Protein AF-A0A7S1M172-F1 (afdb_monomer)

Mean predicted aligned error: 10.15 Å

pLDDT: mean 78.94, std 20.15, range [25.69, 98.75]

Structure (mmCIF, N/CA/C/O backbone):
data_AF-A0A7S1M172-F1
#
_entry.id   AF-A0A7S1M172-F1
#
loop_
_atom_site.group_PDB
_atom_site.id
_atom_site.type_symbol
_atom_site.label_atom_id
_atom_site.label_alt_id
_atom_site.label_comp_id
_atom_site.label_asym_id
_atom_site.label_entity_id
_atom_site.label_seq_id
_atom_site.pdbx_PDB_ins_code
_atom_site.Cartn_x
_atom_site.Cartn_y
_atom_site.Cartn_z
_atom_site.occupancy
_atom_site.B_iso_or_equiv
_atom_site.auth_seq_id
_atom_site.auth_comp_id
_atom_site.auth_asym_id
_atom_site.auth_atom_id
_atom_site.pdbx_PDB_model_num
ATOM 1 N N . ASP A 1 1 ? 28.845 15.569 43.891 1.00 35.38 1 ASP A N 1
ATOM 2 C CA . ASP A 1 1 ? 29.356 16.308 42.723 1.00 35.38 1 ASP A CA 1
ATOM 3 C C . ASP A 1 1 ? 29.939 15.396 41.660 1.00 35.38 1 ASP A C 1
ATOM 5 O O . ASP A 1 1 ? 31.145 15.220 41.569 1.00 35.38 1 ASP A O 1
ATOM 9 N N . VAL A 1 2 ? 29.061 14.819 40.840 1.00 27.50 2 VAL A N 1
ATOM 10 C CA . VAL A 1 2 ? 29.407 14.274 39.522 1.00 27.50 2 VAL A CA 1
ATOM 11 C C . VAL A 1 2 ? 28.603 15.128 38.552 1.00 27.50 2 VAL A C 1
ATOM 13 O O . VAL A 1 2 ? 27.375 15.077 38.552 1.00 27.50 2 VAL A O 1
ATOM 16 N N . ARG A 1 3 ? 29.286 16.036 37.852 1.00 30.36 3 ARG A N 1
ATOM 17 C CA . ARG A 1 3 ? 28.655 17.009 36.958 1.00 30.36 3 ARG A CA 1
ATOM 18 C C . ARG A 1 3 ? 27.999 16.275 35.791 1.00 30.36 3 ARG A C 1
ATOM 20 O O . ARG A 1 3 ? 28.663 15.526 35.079 1.00 30.36 3 ARG A O 1
ATOM 27 N N . ALA A 1 4 ? 26.711 16.533 35.599 1.00 32.44 4 ALA A N 1
ATOM 28 C CA . ALA A 1 4 ? 25.933 16.160 34.428 1.00 32.44 4 ALA A CA 1
ATOM 29 C C . ALA A 1 4 ? 26.376 16.982 33.198 1.00 32.44 4 ALA A C 1
ATOM 31 O O . ALA A 1 4 ? 25.632 17.802 32.679 1.00 32.44 4 ALA A O 1
ATOM 32 N N . GLU A 1 5 ? 27.604 16.763 32.721 1.00 40.06 5 GLU A N 1
ATOM 33 C CA . GLU A 1 5 ? 28.056 17.208 31.388 1.00 40.06 5 GLU A CA 1
ATOM 34 C C . GLU A 1 5 ? 27.587 16.249 30.268 1.00 40.06 5 GLU A C 1
ATOM 36 O O . GLU A 1 5 ? 28.086 16.277 29.143 1.00 40.06 5 GLU A O 1
ATOM 41 N N . SER A 1 6 ? 26.622 15.370 30.552 1.00 46.84 6 SER A N 1
ATOM 42 C CA . SER A 1 6 ? 26.146 14.340 29.631 1.00 46.84 6 SER A CA 1
ATOM 43 C C . SER A 1 6 ? 24.907 14.797 28.856 1.00 46.84 6 SER A C 1
ATOM 45 O O . SER A 1 6 ? 23.879 15.092 29.458 1.00 46.84 6 SER A O 1
ATOM 47 N N . CYS A 1 7 ? 25.008 14.736 27.525 1.00 43.62 7 CYS A N 1
ATOM 48 C CA . CYS A 1 7 ? 23.989 14.940 26.477 1.00 43.62 7 CYS A CA 1
ATOM 49 C C . CYS A 1 7 ? 24.082 16.276 25.728 1.00 43.62 7 CYS A C 1
ATOM 51 O O . CYS A 1 7 ? 24.335 16.251 24.525 1.00 43.62 7 CYS A O 1
ATOM 53 N N . THR A 1 8 ? 23.994 17.425 26.396 1.00 48.66 8 THR A N 1
ATOM 54 C CA . THR A 1 8 ? 23.866 18.731 25.716 1.00 48.66 8 THR A CA 1
ATOM 55 C C . THR A 1 8 ? 25.061 19.102 24.836 1.00 48.66 8 THR A C 1
ATOM 57 O O . THR A 1 8 ? 24.866 19.493 23.690 1.00 48.66 8 THR A O 1
ATOM 60 N N . ARG A 1 9 ? 26.307 18.927 25.301 1.00 43.81 9 ARG A N 1
ATOM 61 C CA . ARG A 1 9 ? 27.501 19.306 24.516 1.00 43.81 9 ARG A CA 1
ATOM 62 C C . ARG A 1 9 ? 27.719 18.434 23.273 1.00 43.81 9 ARG A C 1
ATOM 64 O O . ARG A 1 9 ? 27.965 18.966 22.197 1.00 43.81 9 ARG A O 1
ATOM 71 N N . ARG A 1 10 ? 27.592 17.107 23.397 1.00 51.75 10 ARG A N 1
ATOM 72 C CA . ARG A 1 10 ? 27.775 16.180 22.259 1.00 51.75 10 ARG A CA 1
ATOM 73 C C . ARG A 1 10 ? 26.662 16.310 21.220 1.00 51.75 10 ARG A C 1
ATOM 75 O O . ARG A 1 10 ? 26.938 16.253 20.027 1.00 51.75 10 ARG A O 1
ATOM 82 N N . GLN A 1 11 ? 25.419 16.517 21.659 1.00 51.69 11 GLN A N 1
ATOM 83 C CA . GLN A 1 11 ? 24.294 16.778 20.754 1.00 51.69 11 GLN A CA 1
ATOM 84 C C . GLN A 1 11 ? 24.485 18.101 20.009 1.00 51.69 11 GLN A C 1
ATOM 86 O O . GLN A 1 11 ? 24.244 18.178 18.810 1.00 51.69 11 GLN A O 1
ATOM 91 N N . MET A 1 12 ? 25.006 19.118 20.693 1.00 48.34 12 MET A N 1
ATOM 92 C CA . MET A 1 12 ? 25.308 20.412 20.097 1.00 48.34 12 MET A CA 1
ATOM 93 C C . MET A 1 12 ? 26.442 20.339 19.067 1.00 48.34 12 MET A C 1
ATOM 95 O O . MET A 1 12 ? 26.303 20.915 17.994 1.00 48.34 12 MET A O 1
ATOM 99 N N . GLU A 1 13 ? 27.521 19.600 19.345 1.00 52.59 13 GLU A N 1
ATOM 100 C CA . GLU A 1 13 ? 28.617 19.366 18.390 1.00 52.59 13 GLU A CA 1
ATOM 101 C C . GLU A 1 13 ? 28.120 18.609 17.140 1.00 52.59 13 GLU A C 1
ATOM 103 O O . GLU A 1 13 ? 28.444 19.003 16.020 1.00 52.59 13 GLU A O 1
ATOM 108 N N . SER A 1 14 ? 27.251 17.602 17.303 1.00 53.75 14 SER A N 1
ATOM 109 C CA . SER A 1 14 ? 26.637 16.862 16.186 1.00 53.75 14 SER A CA 1
ATOM 110 C C . SER A 1 14 ? 25.690 17.728 15.342 1.00 53.75 14 SER A C 1
ATOM 112 O O . SER A 1 14 ? 25.779 17.728 14.111 1.00 53.75 14 SER A O 1
ATOM 114 N N . SER A 1 15 ? 24.834 18.533 15.979 1.00 49.31 15 SER A N 1
ATOM 115 C CA . SER A 1 15 ? 23.928 19.451 15.277 1.00 49.31 15 SER A CA 1
ATOM 116 C C . SER A 1 15 ? 24.678 20.596 14.587 1.00 49.31 15 SER A C 1
ATOM 118 O O . SER A 1 15 ? 24.321 20.961 13.467 1.00 49.31 15 SER A O 1
ATOM 120 N N . LEU A 1 16 ? 25.756 21.128 15.182 1.00 50.06 16 LEU A N 1
ATOM 121 C CA . LEU A 1 16 ? 26.619 22.126 14.533 1.00 50.06 16 LEU A CA 1
ATOM 122 C C . LEU A 1 16 ? 27.367 21.547 13.332 1.00 50.06 16 LEU A C 1
ATOM 124 O O . LEU A 1 16 ? 27.472 22.226 12.314 1.00 50.06 16 LEU A O 1
ATOM 128 N N . LEU A 1 17 ? 27.858 20.309 13.414 1.00 53.53 17 LEU A N 1
ATOM 129 C CA . LEU A 1 17 ? 28.477 19.611 12.281 1.00 53.53 17 LEU A CA 1
ATOM 130 C C . LEU A 1 17 ? 27.463 19.355 11.158 1.00 53.53 17 LEU A C 1
ATOM 132 O O . LEU A 1 17 ? 27.767 19.578 9.987 1.00 53.53 17 LEU A O 1
ATOM 136 N N . ALA A 1 18 ? 26.230 18.974 11.502 1.00 49.28 18 ALA A N 1
ATOM 137 C CA . ALA A 1 18 ? 25.153 18.810 10.529 1.00 49.28 18 ALA A CA 1
ATOM 138 C C . ALA A 1 18 ? 24.764 20.139 9.857 1.00 49.28 18 ALA A C 1
ATOM 140 O O . ALA A 1 18 ? 24.503 20.170 8.653 1.00 49.28 18 ALA A O 1
ATOM 141 N N . TRP A 1 19 ? 24.751 21.236 10.617 1.00 41.94 19 TRP A N 1
ATOM 142 C CA . TRP A 1 19 ? 24.412 22.564 10.111 1.00 41.94 19 TRP A CA 1
ATOM 143 C C . TRP A 1 19 ? 25.535 23.140 9.234 1.00 41.94 19 TRP A C 1
ATOM 145 O O . TRP A 1 19 ? 25.297 23.499 8.080 1.00 41.94 19 TRP A O 1
ATOM 155 N N . THR A 1 20 ? 26.781 23.120 9.715 1.00 45.25 20 THR A N 1
ATOM 156 C CA . THR A 1 20 ? 27.961 23.601 8.972 1.00 45.25 20 THR A CA 1
ATOM 157 C C . THR A 1 20 ? 28.264 22.751 7.732 1.00 45.25 20 THR A C 1
ATOM 159 O O . THR A 1 20 ? 28.569 23.307 6.677 1.00 45.25 20 THR A O 1
ATOM 162 N N . GLY A 1 21 ? 28.067 21.428 7.790 1.00 45.59 21 GLY A N 1
ATOM 163 C CA . GLY A 1 21 ? 28.227 20.520 6.645 1.00 45.59 21 GLY A CA 1
ATOM 164 C C . GLY A 1 21 ? 27.174 20.682 5.538 1.00 45.59 21 GLY A C 1
ATOM 165 O O . GLY A 1 21 ? 27.393 20.231 4.410 1.00 45.59 21 GLY A O 1
ATOM 166 N N . SER A 1 22 ? 26.046 21.340 5.828 1.00 40.56 22 SER A N 1
ATOM 167 C CA . SER A 1 22 ? 25.010 21.662 4.835 1.00 40.56 22 SER A CA 1
ATOM 168 C C . SER A 1 22 ? 25.246 22.999 4.119 1.00 40.56 22 SER A C 1
ATOM 170 O O . SER A 1 22 ? 24.806 23.161 2.986 1.00 40.56 22 SER A O 1
ATOM 172 N N . HIS A 1 23 ? 25.968 23.940 4.744 1.00 36.66 23 HIS A N 1
ATOM 173 C CA . HIS A 1 23 ? 26.190 25.295 4.216 1.00 36.66 23 HIS A CA 1
ATOM 174 C C . HIS A 1 23 ? 27.604 25.535 3.651 1.00 36.66 23 HIS A C 1
ATOM 176 O O . HIS A 1 23 ? 27.810 26.518 2.944 1.00 36.66 23 HIS A O 1
ATOM 182 N N . LEU A 1 24 ? 28.574 24.642 3.895 1.00 36.69 24 LEU A N 1
ATOM 183 C CA . LEU A 1 24 ? 29.964 24.805 3.429 1.00 36.69 24 LEU A CA 1
ATOM 184 C C . LEU A 1 24 ? 30.387 23.912 2.250 1.00 36.69 24 LEU A C 1
ATOM 186 O O . LEU A 1 24 ? 31.547 23.962 1.849 1.00 36.69 24 LEU A O 1
ATOM 190 N N . ARG A 1 25 ? 29.476 23.180 1.589 1.00 42.38 25 ARG A N 1
ATOM 191 C CA . ARG A 1 25 ? 29.820 22.396 0.372 1.00 42.38 25 ARG A CA 1
ATOM 192 C C . ARG A 1 25 ? 30.209 23.239 -0.859 1.00 42.38 25 ARG A C 1
ATOM 194 O O . ARG A 1 25 ? 30.397 22.684 -1.934 1.00 42.38 25 ARG A O 1
ATOM 201 N N . GLY A 1 26 ? 30.350 24.558 -0.711 1.00 37.38 26 GLY A N 1
ATOM 202 C CA . GLY A 1 26 ? 30.890 25.465 -1.728 1.00 37.38 26 GLY A CA 1
ATOM 203 C C . GLY A 1 26 ? 32.344 25.905 -1.509 1.00 37.38 26 GLY A C 1
ATOM 204 O O . GLY A 1 26 ? 32.868 26.632 -2.347 1.00 37.38 26 GLY A O 1
ATOM 205 N N . LEU A 1 27 ? 33.011 25.505 -0.419 1.00 33.97 27 LEU A N 1
ATOM 206 C CA . LEU A 1 27 ? 34.401 25.891 -0.154 1.00 33.97 27 LEU A CA 1
ATOM 207 C C . LEU A 1 27 ? 35.242 24.652 0.155 1.00 33.97 27 LEU A C 1
ATOM 209 O O . LEU A 1 27 ? 35.189 24.096 1.248 1.00 33.97 27 LEU A O 1
ATOM 213 N N . ALA A 1 28 ? 36.021 24.222 -0.836 1.00 35.75 28 ALA A N 1
ATOM 214 C CA . ALA A 1 28 ? 37.047 23.207 -0.660 1.00 35.75 28 ALA A CA 1
ATOM 215 C C . ALA A 1 28 ? 38.101 23.709 0.341 1.00 35.75 28 ALA A C 1
ATOM 217 O O . ALA A 1 28 ? 38.789 24.696 0.077 1.00 35.75 28 ALA A O 1
ATOM 218 N N . ALA A 1 29 ? 38.231 23.025 1.477 1.00 32.75 29 ALA A N 1
ATOM 219 C CA . ALA A 1 29 ? 39.404 23.130 2.335 1.00 32.75 29 ALA A CA 1
ATOM 220 C C . ALA A 1 29 ? 40.364 21.974 1.992 1.00 32.75 29 ALA A C 1
ATOM 222 O O . ALA A 1 29 ? 39.905 20.833 1.888 1.00 32.75 29 ALA A O 1
ATOM 223 N N . PRO A 1 30 ? 41.662 22.250 1.785 1.00 36.53 30 PRO A N 1
ATOM 224 C CA . PRO A 1 30 ? 42.655 21.235 1.473 1.00 36.53 30 PRO A CA 1
ATOM 225 C C . PRO A 1 30 ? 43.059 20.462 2.736 1.00 36.53 30 PRO A C 1
ATOM 227 O O . PRO A 1 30 ? 43.264 21.053 3.792 1.00 36.53 30 PRO A O 1
ATOM 230 N N . ASP A 1 31 ? 43.147 19.144 2.570 1.00 42.19 31 ASP A N 1
ATOM 231 C CA . ASP A 1 31 ? 43.917 18.145 3.316 1.00 42.19 31 ASP A CA 1
ATOM 232 C C . ASP A 1 31 ? 44.099 18.328 4.836 1.00 42.19 31 ASP A C 1
ATOM 234 O O . ASP A 1 31 ? 44.930 19.100 5.310 1.00 42.19 31 ASP A O 1
ATOM 238 N N . GLY A 1 32 ? 43.408 17.468 5.598 1.00 45.69 32 GLY A N 1
ATOM 239 C CA . GLY A 1 32 ? 43.775 17.121 6.978 1.00 45.69 32 GLY A CA 1
ATOM 240 C C . GLY A 1 32 ? 42.760 17.518 8.052 1.00 45.69 32 GLY A C 1
ATOM 241 O O . GLY A 1 32 ? 43.071 18.320 8.928 1.00 45.69 32 GLY A O 1
ATOM 242 N N . GLY A 1 33 ? 41.560 16.929 8.022 1.00 28.42 33 GLY A N 1
ATOM 243 C CA . GLY A 1 33 ? 40.601 16.962 9.135 1.00 28.42 33 GLY A CA 1
ATOM 244 C C . GLY A 1 33 ? 40.473 15.582 9.798 1.00 28.42 33 GLY A C 1
ATOM 245 O O . GLY A 1 33 ? 40.630 14.579 9.102 1.00 28.42 33 GLY A O 1
ATOM 246 N N . PRO A 1 34 ? 40.223 15.503 11.120 1.00 31.02 34 PRO A N 1
ATOM 247 C CA . PRO A 1 34 ? 40.162 14.236 11.844 1.00 31.02 34 PRO A CA 1
ATOM 248 C C . PRO A 1 34 ? 38.981 13.388 11.354 1.00 31.02 34 PRO A C 1
ATOM 250 O O . PRO A 1 34 ? 37.885 13.909 11.153 1.00 31.02 34 PRO A O 1
ATOM 253 N N . GLU A 1 35 ? 39.205 12.085 11.169 1.00 29.25 35 GLU A N 1
ATOM 254 C CA . GLU A 1 35 ? 38.139 11.116 10.905 1.00 29.25 35 GLU A CA 1
ATOM 255 C C . GLU A 1 35 ? 37.105 11.167 12.039 1.00 29.25 35 GLU A C 1
ATOM 257 O O . GLU A 1 35 ? 37.416 10.893 13.201 1.00 29.25 35 GLU A O 1
ATOM 262 N N . PHE A 1 36 ? 35.866 11.526 11.702 1.00 30.30 36 PHE A N 1
ATOM 263 C CA . PHE A 1 36 ? 34.730 11.410 12.608 1.00 30.30 36 PHE A CA 1
ATOM 264 C C . PHE A 1 36 ? 34.017 10.088 12.339 1.00 30.30 36 PHE A C 1
ATOM 266 O O . PHE A 1 36 ? 33.597 9.805 11.220 1.00 30.30 36 PHE A O 1
ATOM 273 N N . VAL A 1 37 ? 33.896 9.285 13.391 1.00 26.88 37 VAL A N 1
ATOM 274 C CA . VAL A 1 37 ? 33.137 8.035 13.404 1.00 26.88 37 VAL A CA 1
ATOM 275 C C . VAL A 1 37 ? 31.646 8.369 13.487 1.00 26.88 37 VAL A C 1
ATOM 277 O O . VAL A 1 37 ? 31.226 9.074 14.408 1.00 26.88 37 VAL A O 1
ATOM 280 N N . ASP A 1 38 ? 30.848 7.838 12.560 1.00 28.78 38 ASP A N 1
ATOM 281 C CA . ASP A 1 38 ? 29.387 7.843 12.652 1.00 28.78 38 ASP A CA 1
ATOM 282 C C . ASP A 1 38 ? 28.945 7.052 13.890 1.00 28.78 38 ASP A C 1
ATOM 284 O O . ASP A 1 38 ? 29.072 5.828 13.959 1.00 28.78 38 ASP A O 1
ATOM 288 N N . VAL A 1 39 ? 28.405 7.752 14.889 1.00 31.16 39 VAL A N 1
ATOM 289 C CA . VAL A 1 39 ? 27.753 7.117 16.039 1.00 31.16 39 VAL A CA 1
ATOM 290 C C . VAL A 1 39 ? 26.277 6.934 15.704 1.00 31.16 39 VAL A C 1
ATOM 292 O O . VAL A 1 39 ? 25.437 7.782 16.005 1.00 31.16 39 VAL A O 1
ATOM 295 N N . VAL A 1 40 ? 25.955 5.802 15.081 1.00 33.50 40 VAL A N 1
ATOM 296 C CA . VAL A 1 40 ? 24.590 5.268 15.060 1.00 33.50 40 VAL A CA 1
ATOM 297 C C . VAL A 1 40 ? 24.317 4.621 16.419 1.00 33.50 40 VAL A C 1
ATOM 299 O O . VAL A 1 40 ? 25.066 3.751 16.844 1.00 33.50 40 VAL A O 1
ATOM 302 N N . ASN A 1 41 ? 23.219 5.034 17.061 1.00 40.22 41 ASN A N 1
ATOM 303 C CA . ASN A 1 41 ? 22.550 4.383 18.195 1.00 40.22 41 ASN A CA 1
ATOM 304 C C . ASN A 1 41 ? 23.396 4.028 19.432 1.00 40.22 41 ASN A C 1
ATOM 306 O O . ASN A 1 41 ? 24.050 2.996 19.459 1.00 40.22 41 ASN A O 1
ATOM 310 N N . SER A 1 42 ? 23.210 4.781 20.525 1.00 35.06 42 SER A N 1
ATOM 311 C CA . SER A 1 42 ? 22.727 4.245 21.819 1.00 35.06 42 SER A CA 1
ATOM 312 C C . SER A 1 42 ? 23.019 5.214 22.976 1.00 35.06 42 SER A C 1
ATOM 314 O O . SER A 1 42 ? 23.988 5.060 23.714 1.00 35.06 42 SER A O 1
ATOM 316 N N . SER A 1 43 ? 22.157 6.203 23.185 1.00 33.97 43 SER A N 1
ATOM 317 C CA . SER A 1 43 ? 21.817 6.643 24.544 1.00 33.97 43 SER A CA 1
ATOM 318 C C . SER A 1 43 ? 20.534 7.449 24.461 1.00 33.97 43 SER A C 1
ATOM 320 O O . SER A 1 43 ? 20.536 8.620 24.084 1.00 33.97 43 SER A O 1
ATOM 322 N N . SER A 1 44 ? 19.438 6.764 24.766 1.00 37.16 44 SER A N 1
ATOM 323 C CA . SER A 1 44 ? 18.130 7.330 25.041 1.00 37.16 44 SER A CA 1
ATOM 324 C C . SER A 1 44 ? 18.267 8.499 26.016 1.00 37.16 44 SER A C 1
ATOM 326 O O . SER A 1 44 ? 18.448 8.318 27.219 1.00 37.16 44 SER A O 1
ATOM 328 N N . CYS A 1 45 ? 18.103 9.724 25.520 1.00 36.34 45 CYS A N 1
ATOM 329 C CA . CYS A 1 45 ? 17.422 10.711 26.341 1.00 36.34 45 CYS A CA 1
ATOM 330 C C . CYS A 1 45 ? 16.012 10.148 26.523 1.00 36.34 45 CYS A C 1
ATOM 332 O O . CYS A 1 45 ? 15.187 10.262 25.620 1.00 36.34 45 CYS A O 1
ATOM 334 N N . HIS A 1 46 ? 15.778 9.449 27.635 1.00 37.88 46 HIS A N 1
ATOM 335 C CA . HIS A 1 46 ? 14.441 9.079 28.071 1.00 37.88 46 HIS A CA 1
ATOM 336 C C . HIS A 1 46 ? 13.676 10.383 28.288 1.00 37.88 46 HIS A C 1
ATOM 338 O O . HIS A 1 46 ? 13.696 10.968 29.368 1.00 37.88 46 HIS A O 1
ATOM 344 N N . LEU A 1 47 ? 13.056 10.886 27.224 1.00 45.06 47 LEU A N 1
ATOM 345 C CA . LEU A 1 47 ? 11.916 11.762 27.367 1.00 45.06 47 LEU A CA 1
ATOM 346 C C . LEU A 1 47 ? 10.920 10.948 28.185 1.00 45.06 47 LEU A C 1
ATOM 348 O O . LEU A 1 47 ? 10.578 9.835 27.787 1.00 45.06 47 LEU A O 1
ATOM 352 N N . GLU A 1 48 ? 10.523 11.461 29.351 1.00 46.16 48 GLU A N 1
ATOM 353 C CA . GLU A 1 48 ? 9.327 10.968 30.034 1.00 46.16 48 GLU A CA 1
ATOM 354 C C . GLU A 1 48 ? 8.256 10.736 28.965 1.00 46.16 48 GLU A C 1
ATOM 356 O O . GLU A 1 48 ? 8.070 11.616 28.115 1.00 46.16 48 GLU A O 1
ATOM 361 N N . GLU A 1 49 ? 7.627 9.556 28.969 1.00 53.94 49 GLU A N 1
ATOM 362 C CA . GLU A 1 49 ? 6.542 9.184 28.057 1.00 53.94 49 GLU A CA 1
ATOM 363 C C . GLU A 1 49 ? 5.388 10.177 28.231 1.00 53.94 49 GLU A C 1
ATOM 365 O O . GLU A 1 49 ? 4.424 9.946 28.957 1.00 53.94 49 GLU A O 1
ATOM 370 N N . LYS A 1 50 ? 5.508 11.354 27.617 1.00 56.41 50 LYS A N 1
ATOM 371 C CA . LYS A 1 50 ? 4.422 12.313 27.569 1.00 56.41 50 LYS A CA 1
ATOM 372 C C . LYS A 1 50 ? 3.405 11.733 26.599 1.00 56.41 50 LYS A C 1
ATOM 374 O O . LYS A 1 50 ? 3.774 11.479 25.449 1.00 56.41 50 LYS A O 1
ATOM 379 N N . PRO A 1 51 ? 2.155 11.520 27.037 1.00 66.00 51 PRO A N 1
ATOM 380 C CA . PRO A 1 51 ? 1.130 11.007 26.152 1.00 66.00 51 PRO A CA 1
ATOM 381 C C . PRO A 1 51 ? 0.959 11.981 24.983 1.00 66.00 51 PRO A C 1
ATOM 383 O O . PRO A 1 51 ? 0.915 13.198 25.170 1.00 66.00 51 PRO A O 1
ATOM 386 N N . CYS A 1 52 ? 0.893 11.433 23.778 1.00 76.56 52 CYS A N 1
ATOM 387 C CA . CYS A 1 52 ? 0.551 12.141 22.552 1.00 76.56 52 CYS A CA 1
ATOM 388 C C . CYS A 1 52 ? -0.608 11.407 21.861 1.00 76.56 52 CYS A C 1
ATOM 390 O O . CYS A 1 52 ? -0.982 10.303 22.273 1.00 76.56 52 CYS A O 1
ATOM 392 N N . GLY A 1 53 ? -1.217 12.032 20.854 1.00 76.94 53 GLY A N 1
ATOM 393 C CA . GLY A 1 53 ? -2.360 11.455 20.146 1.00 76.94 53 GLY A CA 1
ATOM 394 C C . GLY A 1 53 ? -3.589 11.256 21.042 1.00 76.94 53 GLY A C 1
ATOM 395 O O . GLY A 1 53 ? -3.800 12.051 21.965 1.00 76.94 53 GLY A O 1
ATOM 396 N N . PRO A 1 54 ? -4.409 10.210 20.822 1.00 69.19 54 PRO A N 1
ATOM 397 C CA . PRO A 1 54 ? -5.661 10.016 21.560 1.00 69.19 54 PRO A CA 1
ATOM 398 C C . PRO A 1 54 ? -5.448 9.864 23.071 1.00 69.19 54 PRO A C 1
ATOM 400 O O . PRO A 1 54 ? -6.268 10.311 23.867 1.00 69.19 54 PRO A O 1
ATOM 403 N N . SER A 1 55 ? -4.303 9.304 23.476 1.00 62.81 55 SER A N 1
ATOM 404 C CA . SER A 1 55 ? -3.925 9.146 24.886 1.00 62.81 55 SER A CA 1
ATOM 405 C C . SER A 1 55 ? -3.707 10.482 25.612 1.00 62.81 55 SER A C 1
ATOM 407 O O . SER A 1 55 ? -3.828 10.543 26.834 1.00 62.81 55 SER A O 1
ATOM 409 N N . ALA A 1 56 ? -3.403 11.566 24.888 1.00 64.00 56 ALA A N 1
ATOM 410 C CA . ALA A 1 56 ? -3.263 12.902 25.471 1.00 64.00 56 ALA A CA 1
ATOM 411 C C . ALA A 1 56 ? -4.617 13.565 25.783 1.00 64.00 56 ALA A C 1
ATOM 413 O O . ALA A 1 56 ? -4.670 14.488 26.595 1.00 64.00 56 ALA A O 1
ATOM 414 N N . ALA A 1 57 ? -5.705 13.101 25.156 1.00 61.25 57 ALA A N 1
ATOM 415 C CA . ALA A 1 57 ? -7.041 13.677 25.301 1.00 61.25 57 ALA A CA 1
ATOM 416 C C . ALA A 1 57 ? -7.802 13.188 26.553 1.00 61.25 57 ALA A C 1
ATOM 418 O O . ALA A 1 57 ? -8.875 13.708 26.854 1.00 61.25 57 ALA A O 1
ATOM 419 N N . GLY A 1 58 ? -7.250 12.230 27.311 1.00 61.03 58 GLY A N 1
ATOM 420 C CA . GLY A 1 58 ? -7.869 11.659 28.512 1.00 61.03 58 GLY A CA 1
ATOM 421 C C . GLY A 1 58 ? -8.397 10.237 28.303 1.00 61.03 58 GLY A C 1
ATOM 422 O O . GLY A 1 58 ? -7.926 9.509 27.434 1.00 61.03 58 GLY A O 1
ATOM 423 N N . THR A 1 59 ? -9.336 9.804 29.153 1.00 57.75 59 THR A N 1
ATOM 424 C CA . THR A 1 59 ? -9.921 8.452 29.107 1.00 57.75 59 THR A CA 1
ATOM 425 C C . THR A 1 59 ? -10.505 8.172 27.715 1.00 57.75 59 THR A C 1
ATOM 427 O O . THR A 1 59 ? -11.256 9.013 27.219 1.00 57.75 59 THR A O 1
ATOM 430 N N . PRO A 1 60 ? -10.195 7.024 27.079 1.00 61.31 60 PRO A N 1
ATOM 431 C CA . PRO A 1 60 ? -10.701 6.713 25.746 1.00 61.31 60 PRO A CA 1
ATOM 432 C C . PRO A 1 60 ? -12.230 6.773 25.718 1.00 61.31 60 PRO A C 1
ATOM 434 O O . PRO A 1 60 ? -12.894 6.374 26.682 1.00 61.31 60 PRO A O 1
ATOM 437 N N . ALA A 1 61 ? -12.790 7.278 24.614 1.00 58.41 61 ALA A N 1
ATOM 438 C CA . ALA A 1 61 ? -14.235 7.292 24.433 1.00 58.41 61 ALA A CA 1
ATOM 439 C C . ALA A 1 61 ? -14.790 5.858 24.578 1.00 58.41 61 ALA A C 1
ATOM 441 O O . ALA A 1 61 ? -14.132 4.906 24.143 1.00 58.41 61 ALA A O 1
ATOM 442 N N . PRO A 1 62 ? -15.978 5.673 25.182 1.00 50.94 62 PRO A N 1
ATOM 443 C CA . PRO A 1 62 ? -16.561 4.349 25.370 1.00 50.94 62 PRO A CA 1
ATOM 444 C C . PRO A 1 62 ? -16.610 3.565 24.050 1.00 50.94 62 PRO A C 1
ATOM 446 O O . PRO A 1 62 ? -17.233 4.008 23.089 1.00 50.94 62 PRO A O 1
ATOM 449 N N . GLY A 1 63 ? -15.951 2.404 24.007 1.00 58.31 63 GLY A N 1
ATOM 450 C CA . GLY A 1 63 ? -15.913 1.528 22.830 1.00 58.31 63 GLY A CA 1
ATOM 451 C C . GLY A 1 63 ? -14.696 1.691 21.911 1.00 58.31 63 GLY A C 1
ATOM 452 O O . GLY A 1 63 ? -14.541 0.876 21.005 1.00 58.31 63 GLY A O 1
ATOM 453 N N . LEU A 1 64 ? -13.813 2.668 22.148 1.00 63.72 64 LEU A N 1
ATOM 454 C CA . LEU A 1 64 ? -12.515 2.741 21.472 1.00 63.72 64 LEU A CA 1
ATOM 455 C C . LEU A 1 64 ? -11.445 2.008 22.284 1.00 63.72 64 LEU A C 1
ATOM 457 O O . LEU A 1 64 ? -11.290 2.226 23.487 1.00 63.72 64 LEU A O 1
ATOM 461 N N . GLU A 1 65 ? -10.696 1.132 21.618 1.00 72.31 65 GLU A N 1
ATOM 462 C CA . GLU A 1 65 ? -9.516 0.506 22.211 1.00 72.31 65 GLU A CA 1
ATOM 463 C C . GLU A 1 65 ? -8.470 1.580 22.536 1.00 72.31 65 GLU A C 1
ATOM 465 O O . GLU A 1 65 ? -8.258 2.513 21.761 1.00 72.31 65 GLU A O 1
ATOM 470 N N . GLY A 1 66 ? -7.810 1.461 23.690 1.00 77.12 66 GLY A N 1
ATOM 471 C CA . GLY A 1 66 ? -6.745 2.385 24.072 1.00 77.12 66 GLY A CA 1
ATOM 472 C C . GLY A 1 66 ? -5.572 2.295 23.095 1.00 77.12 66 GLY A C 1
ATOM 473 O O . GLY A 1 66 ? -4.860 1.293 23.076 1.00 77.12 66 GLY A O 1
ATOM 474 N N . VAL A 1 67 ? -5.368 3.340 22.290 1.00 86.81 67 VAL A N 1
ATOM 475 C CA . VAL A 1 67 ? -4.240 3.440 21.355 1.00 86.81 67 VAL A CA 1
ATOM 476 C C . VAL A 1 67 ? -3.023 3.987 22.092 1.00 86.81 67 VAL A C 1
ATOM 478 O O . VAL A 1 67 ? -3.056 5.100 22.623 1.00 86.81 67 VAL A O 1
ATOM 481 N N . ARG A 1 68 ? -1.936 3.212 22.105 1.00 88.75 68 ARG A N 1
ATOM 482 C CA . ARG A 1 68 ? -0.650 3.648 22.658 1.00 88.75 68 ARG A CA 1
ATOM 483 C C . ARG A 1 68 ? 0.087 4.478 21.618 1.00 88.75 68 ARG A C 1
ATOM 485 O O . ARG A 1 68 ? 0.250 4.025 20.491 1.00 88.75 68 ARG A O 1
ATOM 492 N N . CYS A 1 69 ? 0.548 5.662 22.001 1.00 87.88 69 CYS A N 1
ATOM 493 C CA . CYS A 1 69 ? 1.375 6.500 21.142 1.00 87.88 69 CYS A CA 1
ATOM 494 C C . CYS A 1 69 ? 2.596 7.004 21.908 1.00 87.88 69 CYS A C 1
ATOM 496 O O . CYS A 1 69 ? 2.514 7.279 23.107 1.00 87.88 69 CYS A O 1
ATOM 498 N N . LYS A 1 70 ? 3.720 7.128 21.205 1.00 86.44 70 LYS A N 1
ATOM 499 C CA . LYS A 1 70 ? 5.002 7.591 21.741 1.00 86.44 70 LYS A CA 1
ATOM 500 C C . LYS A 1 70 ? 5.522 8.765 20.922 1.00 86.44 70 LYS A C 1
ATOM 502 O O . LYS A 1 70 ? 5.309 8.835 19.715 1.00 86.44 70 LYS A O 1
ATOM 507 N N . LEU A 1 71 ? 6.208 9.690 21.585 1.00 83.81 71 LEU A N 1
ATOM 508 C CA . LEU A 1 71 ? 6.917 10.768 20.906 1.00 83.81 71 LEU A CA 1
ATOM 509 C C . LEU A 1 71 ? 8.263 10.240 20.402 1.00 83.81 71 LEU A C 1
ATOM 511 O O . LEU A 1 71 ? 9.087 9.786 21.194 1.00 83.81 71 LEU A O 1
ATOM 515 N N . GLU A 1 72 ? 8.497 10.334 19.099 1.00 79.44 72 GLU A N 1
ATOM 516 C CA . GLU A 1 72 ? 9.783 10.051 18.466 1.00 79.44 72 GLU A CA 1
ATOM 517 C C . GLU A 1 72 ? 10.385 11.338 17.901 1.00 79.44 72 GLU A C 1
ATOM 519 O O . GLU A 1 72 ? 9.679 12.174 17.343 1.00 79.44 72 GLU A O 1
ATOM 524 N N . GLY A 1 73 ? 11.701 11.509 18.029 1.00 71.31 73 GLY A N 1
ATOM 525 C CA . GLY A 1 73 ? 12.405 12.689 17.530 1.00 71.31 73 GLY A CA 1
ATOM 526 C C . GLY A 1 73 ? 13.394 13.278 18.527 1.00 71.31 73 GLY A C 1
ATOM 527 O O . GLY A 1 73 ? 13.502 12.840 19.673 1.00 71.31 73 GLY A O 1
ATOM 528 N N . GLN A 1 74 ? 14.144 14.280 18.075 1.00 63.22 74 GLN A N 1
ATOM 529 C CA . GLN A 1 74 ? 15.055 15.022 18.939 1.00 63.22 74 GLN A CA 1
ATOM 530 C C . GLN A 1 74 ? 14.306 16.202 19.544 1.00 63.22 74 GLN A C 1
ATOM 532 O O . GLN A 1 74 ? 13.808 17.057 18.820 1.00 63.22 74 GLN A O 1
ATOM 537 N N . LYS A 1 75 ? 14.252 16.259 20.875 1.00 54.94 75 LYS A N 1
ATOM 538 C CA . LYS A 1 75 ? 13.739 17.414 21.609 1.00 54.94 75 LYS A CA 1
ATOM 539 C C . LYS A 1 75 ? 14.896 18.105 22.312 1.00 54.94 75 LYS A C 1
ATOM 541 O O . LYS A 1 75 ? 15.546 17.494 23.159 1.00 54.94 75 LYS A O 1
ATOM 546 N N . CYS A 1 76 ? 15.122 19.377 22.011 1.00 55.84 76 CYS A N 1
ATOM 547 C CA . CYS A 1 76 ? 16.062 20.185 22.780 1.00 55.84 76 CYS A CA 1
ATOM 548 C C . CYS A 1 76 ? 15.334 20.800 23.977 1.00 55.84 76 CYS A C 1
ATOM 550 O O . CYS A 1 76 ? 14.230 21.328 23.855 1.00 55.84 76 CYS A O 1
ATOM 552 N N . VAL A 1 77 ? 15.923 20.672 25.166 1.00 50.88 77 VAL A N 1
ATOM 553 C CA . VAL A 1 77 ? 15.360 21.242 26.393 1.00 50.88 77 VAL A CA 1
ATOM 554 C C . VAL A 1 77 ? 15.903 22.658 26.564 1.00 50.88 77 VAL A C 1
ATOM 556 O O . VAL A 1 77 ? 17.099 22.904 26.418 1.00 50.88 77 VAL A O 1
ATOM 559 N N . ARG A 1 78 ? 15.008 23.601 26.868 1.00 45.56 78 ARG A N 1
ATOM 560 C CA . ARG A 1 78 ? 15.352 24.995 27.153 1.00 45.56 78 ARG A CA 1
ATOM 561 C C . ARG A 1 78 ? 16.167 25.095 28.439 1.00 45.56 78 ARG A C 1
ATOM 563 O O . ARG A 1 78 ? 15.597 25.040 29.523 1.00 45.56 78 ARG A O 1
ATOM 570 N N . GLU A 1 79 ? 17.457 25.380 28.324 1.00 46.25 79 GLU A N 1
ATOM 571 C CA . GLU A 1 79 ? 18.224 25.961 29.428 1.00 46.25 79 GLU A CA 1
ATOM 572 C C . GLU A 1 79 ? 18.806 27.321 29.018 1.00 46.25 79 GLU A C 1
ATOM 574 O O . GLU A 1 79 ? 19.824 27.422 28.335 1.00 46.25 79 GLU A O 1
ATOM 579 N N . GLY A 1 80 ? 18.090 28.378 29.424 1.00 46.94 80 GLY A N 1
ATOM 580 C CA . GLY A 1 80 ? 18.581 29.721 29.777 1.00 46.94 80 GLY A CA 1
ATOM 581 C C . GLY A 1 80 ? 19.322 30.593 28.754 1.00 46.94 80 GLY A C 1
ATOM 582 O O . GLY A 1 80 ? 19.474 31.784 29.012 1.00 46.94 80 GLY A O 1
ATOM 583 N N . SER A 1 81 ? 19.785 30.073 27.619 1.00 56.69 81 SER A N 1
ATOM 584 C CA . SER A 1 81 ? 20.606 30.826 26.660 1.00 56.69 81 SER A CA 1
ATOM 585 C C . SER A 1 81 ? 19.850 31.175 25.369 1.00 56.69 81 SER A C 1
ATOM 587 O O . SER A 1 81 ? 18.977 30.436 24.917 1.00 56.69 81 SER A O 1
ATOM 589 N N . LEU A 1 82 ? 20.211 32.294 24.727 1.00 56.16 82 LEU A N 1
ATOM 590 C CA . LEU A 1 82 ? 19.742 32.682 23.379 1.00 56.16 82 LEU A CA 1
ATOM 591 C C . LEU A 1 82 ? 20.006 31.591 22.323 1.00 56.16 82 LEU A C 1
ATOM 593 O O . LEU A 1 82 ? 19.253 31.428 21.362 1.00 56.16 82 LEU A O 1
ATOM 597 N N . LEU A 1 83 ? 21.065 30.813 22.532 1.00 55.72 83 LEU A N 1
ATOM 598 C CA . LEU A 1 83 ? 21.419 29.673 21.701 1.00 55.72 83 LEU A CA 1
ATOM 599 C C . LEU A 1 83 ? 20.449 28.504 21.906 1.00 55.72 83 LEU A C 1
ATOM 601 O O . LEU A 1 83 ? 20.033 27.901 20.927 1.00 55.72 83 LEU A O 1
ATOM 605 N N . ALA A 1 84 ? 19.993 28.255 23.138 1.00 54.91 84 ALA A N 1
ATOM 606 C CA . ALA A 1 84 ? 18.925 27.292 23.414 1.00 54.91 84 ALA A CA 1
ATOM 607 C C . ALA A 1 84 ? 17.589 27.697 22.766 1.00 54.91 84 ALA A C 1
ATOM 609 O O . ALA A 1 84 ? 16.856 26.826 22.321 1.00 54.91 84 ALA A O 1
ATOM 610 N N . TRP A 1 85 ? 17.295 28.997 22.642 1.00 51.19 85 TRP A N 1
ATOM 611 C CA . TRP A 1 85 ? 16.132 29.493 21.886 1.00 51.19 85 TRP A CA 1
ATOM 612 C C . TRP A 1 85 ? 16.245 29.249 20.378 1.00 51.19 85 TRP A C 1
ATOM 614 O O . TRP A 1 85 ? 15.273 28.868 19.735 1.00 51.19 85 TRP A O 1
ATOM 624 N N . SER A 1 86 ? 17.437 29.445 19.813 1.00 53.78 86 SER A N 1
ATOM 625 C CA . SER A 1 86 ? 17.690 29.189 18.387 1.00 53.78 86 SER A CA 1
ATOM 626 C C . SER A 1 86 ? 17.693 27.685 18.079 1.00 53.78 86 SER A C 1
ATOM 628 O O . SER A 1 86 ? 17.249 27.263 17.016 1.00 53.78 86 SER A O 1
ATOM 630 N N . LEU A 1 87 ? 18.148 26.869 19.035 1.00 53.59 87 LEU A N 1
ATOM 631 C CA . LEU A 1 87 ? 18.105 25.409 18.970 1.00 53.59 87 LEU A CA 1
ATOM 632 C C . LEU A 1 87 ? 16.693 24.851 19.198 1.00 53.59 87 LEU A C 1
ATOM 634 O O . LEU A 1 87 ? 16.369 23.838 18.601 1.00 53.59 87 LEU A O 1
ATOM 638 N N . ASP A 1 88 ? 15.834 25.511 19.981 1.00 49.38 88 ASP A N 1
ATOM 639 C CA . ASP A 1 88 ? 14.419 25.132 20.159 1.00 49.38 88 ASP A CA 1
ATOM 640 C C . ASP A 1 88 ? 13.708 25.055 18.799 1.00 49.38 88 ASP A C 1
ATOM 642 O O . ASP A 1 88 ? 13.073 24.053 18.492 1.00 49.38 88 ASP A O 1
ATOM 646 N N . TYR A 1 89 ? 13.925 26.054 17.933 1.00 48.50 89 TYR A N 1
ATOM 647 C CA . TYR A 1 89 ? 13.404 26.073 16.561 1.00 48.50 89 TYR A CA 1
ATOM 648 C C . TYR A 1 89 ? 13.930 24.902 15.714 1.00 48.50 89 TYR A C 1
ATOM 650 O O . TYR A 1 89 ? 13.169 24.282 14.975 1.00 48.50 89 TYR A O 1
ATOM 658 N N . LEU A 1 90 ? 15.215 24.563 15.865 1.00 49.09 90 LEU A N 1
ATOM 659 C CA . LEU A 1 90 ? 15.877 23.471 15.140 1.00 49.09 90 LEU A CA 1
ATOM 660 C C . LEU A 1 90 ? 15.545 22.070 15.692 1.00 49.09 90 LEU A C 1
ATOM 662 O O . LEU A 1 90 ? 15.767 21.085 14.997 1.00 49.09 90 LEU A O 1
ATOM 666 N N . CYS A 1 91 ? 15.013 21.966 16.913 1.00 54.03 91 CYS A N 1
ATOM 667 C CA . CYS A 1 91 ? 14.710 20.702 17.594 1.00 54.03 91 CYS A CA 1
ATOM 668 C C . CYS A 1 91 ? 13.204 20.486 17.823 1.00 54.03 91 CYS A C 1
ATOM 670 O O . CYS A 1 91 ? 12.798 19.886 18.822 1.00 54.03 91 CYS A O 1
ATOM 672 N N . THR A 1 92 ? 12.372 20.993 16.913 1.00 53.84 92 THR A N 1
ATOM 673 C CA . THR A 1 92 ? 10.915 20.779 16.915 1.00 53.84 92 THR A CA 1
ATOM 674 C C . THR A 1 92 ? 10.478 19.552 16.110 1.00 53.84 92 THR A C 1
ATOM 676 O O . THR A 1 92 ? 9.281 19.298 15.998 1.00 53.84 92 THR A O 1
ATOM 679 N N . GLU A 1 93 ? 11.413 18.741 15.600 1.00 64.12 93 GLU A N 1
ATOM 680 C CA . GLU A 1 93 ? 11.097 17.518 14.851 1.00 64.12 93 GLU A CA 1
ATOM 681 C C . GLU A 1 93 ? 10.654 16.359 15.757 1.00 64.12 93 GLU A C 1
ATOM 683 O O . GLU A 1 93 ? 11.294 15.304 15.811 1.00 64.12 93 GLU A O 1
ATOM 688 N N . VAL A 1 94 ? 9.562 16.557 16.494 1.00 73.75 94 VAL A N 1
ATOM 689 C CA . VAL A 1 94 ? 8.921 15.512 17.289 1.00 73.75 94 VAL A CA 1
ATOM 690 C C . VAL A 1 94 ? 7.658 15.045 16.569 1.00 73.75 94 VAL A C 1
ATOM 692 O O . VAL A 1 94 ? 6.750 15.829 16.294 1.00 73.75 94 VAL A O 1
ATOM 695 N N . THR A 1 95 ? 7.594 13.750 16.283 1.00 81.38 95 THR A N 1
ATOM 696 C CA . THR A 1 95 ? 6.411 13.063 15.759 1.00 81.38 95 THR A CA 1
ATOM 697 C C . THR A 1 95 ? 5.756 12.254 16.858 1.00 81.38 95 THR A C 1
ATOM 699 O O . THR A 1 95 ? 6.440 11.568 17.616 1.00 81.38 95 THR A O 1
ATOM 702 N N . CYS A 1 96 ? 4.433 12.274 16.924 1.00 86.38 96 CYS A N 1
ATOM 703 C CA . CYS A 1 96 ? 3.692 11.258 17.647 1.00 86.38 96 CYS A CA 1
ATOM 704 C C . CYS A 1 96 ? 3.570 10.027 16.745 1.00 86.38 96 CYS A C 1
ATOM 706 O O . CYS A 1 96 ? 3.136 10.155 15.605 1.00 86.38 96 CYS A O 1
ATOM 708 N N . ILE A 1 97 ? 3.964 8.854 17.231 1.00 88.31 97 ILE A N 1
ATOM 709 C CA . ILE A 1 97 ? 3.851 7.583 16.512 1.00 88.31 97 ILE A CA 1
ATOM 710 C C . ILE A 1 97 ? 2.959 6.661 17.330 1.00 88.31 97 ILE A C 1
ATOM 712 O O . ILE A 1 97 ? 3.267 6.354 18.484 1.00 88.31 97 ILE A O 1
ATOM 716 N N . CYS A 1 98 ? 1.846 6.236 16.741 1.00 90.56 98 CYS A N 1
ATOM 717 C CA . CYS A 1 98 ? 0.891 5.349 17.390 1.00 90.56 98 CYS A CA 1
ATOM 718 C C . CYS A 1 98 ? 1.116 3.885 16.996 1.00 90.56 98 CYS A C 1
ATOM 720 O O . CYS A 1 98 ? 1.413 3.562 15.842 1.00 90.56 98 CYS A O 1
ATOM 722 N N . GLU A 1 99 ? 0.946 2.991 17.966 1.00 92.88 99 GLU A N 1
ATOM 723 C CA . GLU A 1 99 ? 0.874 1.557 17.725 1.00 92.88 99 GLU A CA 1
ATOM 724 C C . GLU A 1 99 ? -0.519 1.175 17.201 1.00 92.88 99 GLU A C 1
ATOM 726 O O . GLU A 1 99 ? -1.515 1.742 17.664 1.00 92.88 99 GLU A O 1
ATOM 731 N N . PRO A 1 100 ? -0.640 0.166 16.323 1.00 93.25 100 PRO A N 1
ATOM 732 C CA . PRO A 1 100 ? -1.932 -0.380 15.945 1.00 93.25 100 PRO A CA 1
ATOM 733 C C . PRO A 1 100 ? -2.703 -0.926 17.155 1.00 93.25 100 PRO A C 1
ATOM 735 O O . PRO A 1 100 ? -2.144 -1.585 18.044 1.00 93.25 100 PRO A O 1
ATOM 738 N N . SER A 1 101 ? -4.014 -0.682 17.150 1.00 92.38 101 SER A N 1
ATOM 739 C CA . SER A 1 101 ? -4.967 -1.252 18.104 1.00 92.38 101 SER A CA 1
ATOM 740 C C . SER A 1 101 ? -5.014 -2.778 17.986 1.00 92.38 101 SER A C 1
ATOM 742 O O . SER A 1 101 ? -4.537 -3.360 17.007 1.00 92.38 101 SER A O 1
ATOM 744 N N . SER A 1 102 ? -5.591 -3.459 18.976 1.00 90.31 102 SER A N 1
ATOM 745 C CA . SER A 1 102 ? -5.727 -4.916 18.917 1.00 90.31 102 SER A CA 1
ATOM 746 C C . SER A 1 102 ? -6.662 -5.349 17.779 1.00 90.31 102 SER A C 1
ATOM 748 O O . SER A 1 102 ? -6.357 -6.312 17.076 1.00 90.31 102 SER A O 1
ATOM 750 N N . GLY A 1 103 ? -7.722 -4.580 17.503 1.00 90.88 103 GLY A N 1
ATOM 751 C CA . GLY A 1 103 ? -8.569 -4.756 16.320 1.00 90.88 103 GLY A CA 1
ATOM 752 C C . GLY A 1 103 ? -7.781 -4.671 15.009 1.00 90.88 103 GLY A C 1
ATOM 753 O O . GLY A 1 103 ? -7.854 -5.583 14.185 1.00 90.88 103 GLY A O 1
ATOM 754 N N . THR A 1 104 ? -6.960 -3.631 14.836 1.00 93.81 104 THR A N 1
ATOM 755 C CA . THR A 1 104 ? -6.127 -3.462 13.631 1.00 93.81 104 THR A CA 1
ATOM 756 C C . THR A 1 104 ? -5.075 -4.571 13.509 1.00 93.81 104 THR A C 1
ATOM 758 O O . THR A 1 104 ? -4.893 -5.128 12.427 1.00 93.81 104 THR A O 1
ATOM 761 N N . LYS A 1 105 ? -4.431 -4.967 14.618 1.00 93.38 105 LYS A N 1
ATOM 762 C CA . LYS A 1 105 ? -3.475 -6.092 14.660 1.00 93.38 105 LYS A CA 1
ATOM 763 C C . LYS A 1 105 ? -4.107 -7.398 14.163 1.00 93.38 105 LYS A C 1
ATOM 765 O O . LYS A 1 105 ? -3.490 -8.099 13.365 1.00 93.38 105 LYS A O 1
ATOM 770 N N . ARG A 1 106 ? -5.359 -7.690 14.538 1.00 90.88 106 ARG A N 1
ATOM 771 C CA . ARG A 1 106 ? -6.094 -8.881 14.059 1.00 90.88 106 ARG A CA 1
ATOM 772 C C . ARG A 1 106 ? -6.420 -8.832 12.565 1.00 90.88 106 ARG A C 1
ATOM 774 O O . ARG A 1 106 ? -6.533 -9.886 11.934 1.00 90.88 106 ARG A O 1
ATOM 781 N N . LEU A 1 107 ? -6.573 -7.638 11.989 1.00 94.00 107 LEU A N 1
ATOM 782 C CA . LEU A 1 107 ? -6.825 -7.430 10.556 1.00 94.00 107 LEU A CA 1
ATOM 783 C C . LEU A 1 107 ? -5.544 -7.459 9.706 1.00 94.00 107 LEU A C 1
ATOM 785 O O . LEU A 1 107 ? -5.639 -7.598 8.487 1.00 94.00 107 LEU A O 1
ATOM 789 N N . ALA A 1 108 ? -4.356 -7.408 10.323 1.00 94.75 108 ALA A N 1
ATOM 790 C CA . ALA A 1 108 ? -3.074 -7.400 9.615 1.00 94.75 108 ALA A CA 1
ATOM 791 C C . ALA A 1 108 ? -2.929 -8.576 8.636 1.00 94.75 108 ALA A C 1
ATOM 793 O O . ALA A 1 108 ? -2.524 -8.379 7.493 1.00 94.75 108 ALA A O 1
ATOM 794 N N . LYS A 1 109 ? -3.327 -9.791 9.046 1.00 93.31 109 LYS A N 1
ATOM 795 C CA . LYS A 1 109 ? -3.289 -10.965 8.160 1.00 93.31 109 LYS A CA 1
ATOM 796 C C . LYS A 1 109 ? -4.214 -10.810 6.958 1.00 93.31 109 LYS A C 1
ATOM 798 O O . LYS A 1 109 ? -3.789 -11.115 5.855 1.00 93.31 109 LYS A O 1
ATOM 803 N N . VAL A 1 110 ? -5.447 -10.339 7.150 1.00 94.25 110 VAL A N 1
ATOM 804 C CA . VAL A 1 110 ? -6.411 -10.154 6.047 1.00 94.25 110 VAL A CA 1
ATOM 805 C C . VAL A 1 110 ? -5.883 -9.142 5.044 1.00 94.25 110 VAL A C 1
ATOM 807 O O . VAL A 1 110 ? -5.850 -9.445 3.857 1.00 94.25 110 VAL A O 1
ATOM 810 N N . GLY A 1 111 ? -5.415 -7.982 5.519 1.00 96.69 111 GLY A N 1
ATOM 811 C CA . GLY A 1 111 ? -4.838 -6.957 4.651 1.00 96.69 111 GLY A CA 1
ATOM 812 C C . GLY A 1 111 ? -3.612 -7.465 3.898 1.00 96.69 111 GLY A C 1
ATOM 813 O O . GLY A 1 111 ? -3.502 -7.259 2.692 1.00 96.69 111 GLY A O 1
ATOM 814 N N . LEU A 1 112 ? -2.732 -8.216 4.570 1.00 96.06 112 LEU A N 1
ATOM 815 C CA . LEU A 1 112 ? -1.595 -8.839 3.903 1.00 96.06 112 LEU A CA 1
ATOM 816 C C . LEU A 1 112 ? -2.068 -9.857 2.853 1.00 96.06 112 LEU A C 1
ATOM 818 O O . LEU A 1 112 ? -1.628 -9.798 1.714 1.00 96.06 112 LEU A O 1
ATOM 822 N N . MET A 1 113 ? -3.022 -10.737 3.170 1.00 94.94 113 MET A N 1
ATOM 823 C CA . MET A 1 113 ? -3.563 -11.684 2.187 1.00 94.94 113 MET A CA 1
ATOM 824 C C . MET A 1 113 ? -4.235 -10.981 0.997 1.00 94.94 113 MET A C 1
ATOM 826 O O . MET A 1 113 ? -4.136 -11.472 -0.123 1.00 94.94 113 MET A O 1
ATOM 830 N N . GLY A 1 114 ? -4.866 -9.825 1.208 1.00 97.12 114 GLY A N 1
ATOM 831 C CA . GLY A 1 114 ? -5.379 -8.974 0.134 1.00 97.12 114 GLY A CA 1
ATOM 832 C C . GLY A 1 114 ? -4.277 -8.444 -0.783 1.00 97.12 114 GLY A C 1
ATOM 833 O O . GLY A 1 114 ? -4.384 -8.559 -2.003 1.00 97.12 114 GLY A O 1
ATOM 834 N N . ALA A 1 115 ? -3.181 -7.939 -0.208 1.00 97.44 115 ALA A N 1
ATOM 835 C CA . ALA A 1 115 ? -2.008 -7.518 -0.974 1.00 97.44 115 ALA A CA 1
ATOM 836 C C . ALA A 1 115 ? -1.402 -8.676 -1.790 1.00 97.44 115 ALA A C 1
ATOM 838 O O . ALA A 1 115 ? -1.047 -8.485 -2.945 1.00 97.44 115 ALA A O 1
ATOM 839 N N . GLY A 1 116 ? -1.357 -9.895 -1.246 1.00 95.88 116 GLY A N 1
ATOM 840 C CA . GLY A 1 116 ? -0.922 -11.069 -2.012 1.00 95.88 116 GLY A CA 1
ATOM 841 C C . GLY A 1 116 ? -1.915 -11.491 -3.101 1.00 95.88 116 GLY A C 1
ATOM 842 O O . GLY A 1 116 ? -1.511 -11.956 -4.162 1.00 95.88 116 GLY A O 1
ATOM 843 N N . SER A 1 117 ? -3.215 -11.289 -2.869 1.00 96.75 117 SER A N 1
ATOM 844 C CA . SER A 1 117 ? -4.289 -11.664 -3.798 1.00 96.75 117 SER A CA 1
ATOM 845 C C . SER A 1 117 ? -4.213 -10.898 -5.115 1.00 96.75 117 SER A C 1
ATOM 847 O O . SER A 1 117 ? -4.332 -11.497 -6.183 1.00 96.75 117 SER A O 1
ATOM 849 N N . VAL A 1 118 ? -3.953 -9.589 -5.067 1.00 97.50 118 VAL A N 1
ATOM 850 C CA . VAL A 1 118 ? -3.806 -8.773 -6.287 1.00 97.50 118 VAL A CA 1
ATOM 851 C C . VAL A 1 118 ? -2.609 -9.193 -7.133 1.00 97.50 118 VAL A C 1
ATOM 853 O O . VAL A 1 118 ? -2.686 -9.167 -8.360 1.00 97.50 118 VAL A O 1
ATOM 856 N N . MET A 1 119 ? -1.561 -9.715 -6.493 1.00 96.12 119 MET A N 1
ATOM 857 C CA . MET A 1 119 ? -0.358 -10.190 -7.174 1.00 96.12 119 MET A CA 1
ATOM 858 C C . MET A 1 119 ? -0.551 -11.536 -7.890 1.00 96.12 119 MET A C 1
ATOM 860 O O . MET A 1 119 ? 0.346 -11.983 -8.601 1.00 96.12 119 MET A O 1
ATOM 864 N N . THR A 1 120 ? -1.716 -12.178 -7.746 1.00 95.69 120 THR A N 1
ATOM 865 C CA . THR A 1 120 ? -2.048 -13.429 -8.454 1.00 95.69 120 THR A CA 1
ATOM 866 C C . THR A 1 120 ? -2.649 -13.221 -9.850 1.00 95.69 120 THR A C 1
ATOM 868 O O . THR A 1 120 ? -2.822 -14.196 -10.585 1.00 95.69 120 THR A O 1
ATOM 871 N N . SER A 1 121 ? -2.935 -11.971 -10.227 1.00 96.00 121 SER A N 1
ATOM 872 C CA . SER A 1 121 ? -3.389 -11.589 -11.568 1.00 96.00 121 SER A CA 1
ATOM 873 C C . SER A 1 121 ? -2.219 -11.011 -12.361 1.00 96.00 121 SER A C 1
ATOM 875 O O . SER A 1 121 ? -1.509 -10.115 -11.899 1.00 96.00 121 SER A O 1
ATOM 877 N N . ALA A 1 122 ? -2.023 -11.494 -13.584 1.00 94.50 122 ALA A N 1
ATOM 878 C CA . ALA A 1 122 ? -1.015 -10.982 -14.496 1.00 94.50 122 ALA A CA 1
ATOM 879 C C . ALA A 1 122 ? -1.506 -9.818 -15.378 1.00 94.50 122 ALA A C 1
ATOM 881 O O . ALA A 1 122 ? -0.690 -9.010 -15.834 1.00 94.50 122 ALA A O 1
ATOM 882 N N . ASP A 1 123 ? -2.803 -9.693 -15.620 1.00 95.19 123 ASP A N 1
ATOM 883 C CA . ASP A 1 123 ? -3.389 -8.615 -16.405 1.00 95.19 123 ASP A CA 1
ATOM 884 C C . ASP A 1 123 ? -4.750 -8.194 -15.846 1.00 95.19 123 ASP A C 1
ATOM 886 O O . ASP A 1 123 ? -5.753 -8.904 -15.934 1.00 95.19 123 ASP A O 1
ATOM 890 N N . PHE A 1 124 ? -4.809 -6.996 -15.264 1.00 96.12 124 PHE A N 1
ATOM 891 C CA . PHE A 1 124 ? -6.055 -6.486 -14.704 1.00 96.12 124 PHE A CA 1
ATOM 892 C C . PHE A 1 124 ? -7.104 -6.146 -15.772 1.00 96.12 124 PHE A C 1
ATOM 894 O O . PHE A 1 124 ? -8.291 -6.113 -15.445 1.00 96.12 124 PHE A O 1
ATOM 901 N N . TYR A 1 125 ? -6.702 -5.978 -17.038 1.00 95.69 125 TYR A N 1
ATOM 902 C CA . TYR A 1 125 ? -7.625 -5.752 -18.153 1.00 95.69 125 TYR A CA 1
ATOM 903 C C . TYR A 1 125 ? -8.248 -7.040 -18.708 1.00 95.69 125 TYR A C 1
ATOM 905 O O . TYR A 1 125 ? -9.326 -6.984 -19.303 1.00 95.69 125 TYR A O 1
ATOM 913 N N . ASP A 1 126 ? -7.617 -8.201 -18.509 1.00 95.31 126 ASP A N 1
ATOM 914 C CA . ASP A 1 126 ? -8.147 -9.482 -18.979 1.00 95.31 126 ASP A CA 1
ATOM 915 C C . ASP A 1 126 ? -9.195 -10.018 -18.000 1.00 95.31 126 ASP A C 1
ATOM 917 O O . ASP A 1 126 ? -8.863 -10.506 -16.925 1.00 95.31 126 ASP A O 1
ATOM 921 N N . ALA A 1 127 ? -10.477 -9.966 -18.357 1.00 92.81 127 ALA A N 1
ATOM 922 C CA . ALA A 1 127 ? -11.556 -10.454 -17.496 1.00 92.81 127 ALA A CA 1
ATOM 923 C C . ALA A 1 127 ? -11.435 -11.943 -17.109 1.00 92.81 127 ALA A C 1
ATOM 925 O O . ALA A 1 127 ? -12.033 -12.340 -16.112 1.00 92.81 127 ALA A O 1
ATOM 926 N N . SER A 1 128 ? -10.688 -12.751 -17.869 1.00 93.56 128 SER A N 1
ATOM 927 C CA . SER A 1 128 ? -10.449 -14.166 -17.561 1.00 93.56 128 SER A CA 1
ATOM 928 C C . SER A 1 128 ? -9.236 -14.425 -16.660 1.00 93.56 128 SER A C 1
ATOM 930 O O . SER A 1 128 ? -9.107 -15.522 -16.119 1.00 93.56 128 SER A O 1
ATOM 932 N N . ASP A 1 129 ? -8.391 -13.418 -16.430 1.00 94.38 129 ASP A N 1
ATOM 933 C CA . ASP A 1 129 ? -7.308 -13.482 -15.449 1.00 94.38 129 ASP A CA 1
ATOM 934 C C . ASP A 1 129 ? -7.829 -13.110 -14.054 1.00 94.38 129 ASP A C 1
ATOM 936 O O . ASP A 1 129 ? -7.789 -11.957 -13.615 1.00 94.38 129 ASP A O 1
ATOM 940 N N . GLU A 1 130 ? -8.434 -14.075 -13.373 1.00 94.12 130 GLU A N 1
ATOM 941 C CA . GLU A 1 130 ? -9.039 -13.847 -12.065 1.00 94.12 130 GLU A CA 1
ATOM 942 C C . GLU A 1 130 ? -7.985 -13.704 -10.955 1.00 94.12 130 GLU A C 1
ATOM 944 O O . GLU A 1 130 ? -7.076 -14.523 -10.818 1.00 94.12 130 GLU A O 1
ATOM 949 N N . MET A 1 131 ? -8.164 -12.702 -10.086 1.00 95.31 131 MET A N 1
ATOM 950 C CA . MET A 1 131 ? -7.433 -12.641 -8.819 1.00 95.31 131 MET A CA 1
ATOM 951 C C . MET A 1 131 ? -7.933 -13.747 -7.891 1.00 95.31 131 MET A C 1
ATOM 953 O O . MET A 1 131 ? -9.141 -13.890 -7.680 1.00 95.31 131 MET A O 1
ATOM 957 N N . GLN A 1 132 ? -7.009 -14.459 -7.254 1.00 93.69 132 GLN A N 1
ATOM 958 C CA . GLN A 1 132 ? -7.333 -15.309 -6.116 1.00 93.69 132 GLN A CA 1
ATOM 959 C C . GLN A 1 132 ? -7.961 -14.477 -4.999 1.00 93.69 132 GLN A C 1
ATOM 961 O O . GLN A 1 132 ? -7.597 -13.324 -4.778 1.00 93.69 132 GLN A O 1
ATOM 966 N N . ALA A 1 133 ? -8.915 -15.064 -4.283 1.00 93.12 133 ALA A N 1
ATOM 967 C CA . ALA A 1 133 ? -9.459 -14.440 -3.087 1.00 93.12 133 ALA A CA 1
ATOM 968 C C . ALA A 1 133 ? -8.425 -14.452 -1.939 1.00 93.12 133 ALA A C 1
ATOM 970 O O . ALA A 1 133 ? -7.584 -15.360 -1.883 1.00 93.12 133 ALA A O 1
ATOM 971 N N . PRO A 1 134 ? -8.531 -13.519 -0.974 1.00 93.44 134 PRO A N 1
ATOM 972 C CA . PRO A 1 134 ? -7.702 -13.526 0.223 1.00 93.44 134 PRO A CA 1
ATOM 973 C C . PRO A 1 134 ? -7.807 -14.856 0.969 1.00 93.44 134 PRO A C 1
ATOM 975 O O . PRO A 1 134 ? -8.895 -15.298 1.336 1.00 93.44 134 PRO A O 1
ATOM 978 N N . GLN A 1 135 ? -6.660 -15.477 1.258 1.00 89.44 135 GLN A N 1
ATOM 979 C CA . GLN A 1 135 ? -6.568 -16.778 1.942 1.00 89.44 135 GLN A CA 1
ATOM 980 C C . GLN A 1 135 ? -6.740 -16.667 3.469 1.00 89.44 135 GLN A C 1
ATOM 982 O O . GLN A 1 135 ? -6.061 -17.318 4.265 1.00 89.44 135 GLN A O 1
ATOM 987 N N . CYS A 1 136 ? -7.650 -15.793 3.886 1.00 87.00 136 CYS A N 1
ATOM 988 C CA . CYS A 1 136 ? -8.053 -15.554 5.262 1.00 87.00 136 CYS A CA 1
ATOM 989 C C . CYS A 1 136 ? -9.522 -15.133 5.254 1.00 87.00 136 CYS A C 1
ATOM 991 O O . CYS A 1 136 ? -9.875 -14.185 4.558 1.00 87.00 136 CYS A O 1
ATOM 993 N N . GLY A 1 137 ? -10.370 -15.847 5.995 1.00 84.19 137 GLY A N 1
ATOM 994 C CA . GLY A 1 137 ? -11.819 -15.650 5.943 1.00 84.19 137 GLY A CA 1
ATOM 995 C C . GLY A 1 137 ? -12.483 -16.363 4.760 1.00 84.19 137 GLY A C 1
ATOM 996 O O . GLY A 1 137 ? -11.849 -17.134 4.040 1.00 84.19 137 GLY A O 1
ATOM 997 N N . ALA A 1 138 ? -13.779 -16.117 4.580 1.00 85.75 138 ALA A N 1
ATOM 998 C CA . ALA A 1 138 ? -14.608 -16.770 3.571 1.00 85.75 138 ALA A CA 1
ATOM 999 C C . ALA A 1 138 ? -15.615 -15.791 2.946 1.00 85.75 138 ALA A C 1
ATOM 1001 O O . ALA A 1 138 ? -15.759 -14.646 3.384 1.00 85.75 138 ALA A O 1
ATOM 1002 N N . GLY A 1 139 ? -16.329 -16.259 1.916 1.00 89.88 139 GLY A N 1
ATOM 1003 C CA . GLY A 1 139 ? -17.395 -15.491 1.265 1.00 89.88 139 GLY A CA 1
ATOM 1004 C C . GLY A 1 139 ? -16.889 -14.268 0.500 1.00 89.88 139 GLY A C 1
ATOM 1005 O O . GLY A 1 139 ? -17.607 -13.276 0.399 1.00 89.88 139 GLY A O 1
ATOM 1006 N N . TRP A 1 140 ? -15.650 -14.327 0.011 1.00 93.94 140 TRP A N 1
ATOM 1007 C CA . TRP A 1 140 ? -15.035 -13.244 -0.739 1.00 93.94 140 TRP A CA 1
ATOM 1008 C C . TRP A 1 140 ? -15.644 -13.110 -2.133 1.00 93.94 140 TRP A C 1
ATOM 1010 O O . TRP A 1 140 ? -15.737 -14.080 -2.882 1.00 93.94 140 TRP A O 1
ATOM 1020 N N . THR A 1 141 ? -15.978 -11.880 -2.502 1.00 96.50 141 THR A N 1
ATOM 1021 C CA . THR A 1 141 ? -16.177 -11.468 -3.895 1.00 96.50 141 THR A CA 1
ATOM 1022 C C . THR A 1 141 ? -15.082 -10.490 -4.279 1.00 96.50 141 THR A C 1
ATOM 1024 O O . THR A 1 141 ? -14.728 -9.646 -3.453 1.00 96.50 141 THR A O 1
ATOM 1027 N N . SER A 1 142 ? -14.585 -10.563 -5.510 1.00 96.94 142 SER A N 1
ATOM 1028 C CA . SER A 1 142 ? -13.511 -9.702 -6.002 1.00 96.94 142 SER A CA 1
ATOM 1029 C C . SER A 1 142 ? -13.945 -8.851 -7.199 1.00 96.94 142 SER A C 1
ATOM 1031 O O . SER A 1 142 ? -14.830 -9.222 -7.970 1.00 96.94 142 SER A O 1
ATOM 1033 N N . LEU A 1 143 ? -13.316 -7.688 -7.346 1.00 97.75 143 LEU A N 1
ATOM 1034 C CA . LEU A 1 143 ? -13.435 -6.809 -8.503 1.00 97.75 143 LEU A CA 1
ATOM 1035 C C . LEU A 1 143 ? -12.062 -6.212 -8.816 1.00 97.75 143 LEU A C 1
ATOM 1037 O O . LEU A 1 143 ? -11.405 -5.671 -7.927 1.00 97.75 143 LEU A O 1
ATOM 1041 N N . LYS A 1 144 ? -11.647 -6.287 -10.081 1.00 98.06 144 LYS A N 1
ATOM 1042 C CA . LYS A 1 144 ? -10.448 -5.605 -10.578 1.00 98.06 144 LYS A CA 1
ATOM 1043 C C . LYS A 1 144 ? -10.789 -4.164 -10.931 1.00 98.06 144 LYS A C 1
ATOM 1045 O O . LYS A 1 144 ? -11.784 -3.907 -11.607 1.00 98.06 144 LYS A O 1
ATOM 1050 N N . ILE A 1 145 ? -9.962 -3.239 -10.469 1.00 98.38 145 ILE A N 1
ATOM 1051 C CA . ILE A 1 145 ? -10.050 -1.814 -10.758 1.00 98.38 145 ILE A CA 1
ATOM 1052 C C . ILE A 1 145 ? -8.697 -1.425 -11.337 1.00 98.38 145 ILE A C 1
ATOM 1054 O O . ILE A 1 145 ? -7.670 -1.620 -10.692 1.00 98.38 145 ILE A O 1
ATOM 1058 N N . VAL A 1 146 ? -8.684 -0.928 -12.567 1.00 98.12 146 VAL A N 1
ATOM 1059 C CA . VAL A 1 146 ? -7.443 -0.589 -13.257 1.00 98.12 146 VAL A CA 1
ATOM 1060 C C . VAL A 1 146 ? -7.638 0.650 -14.106 1.00 98.12 146 VAL A C 1
ATOM 1062 O O . VAL A 1 146 ? -8.659 0.792 -14.777 1.00 98.12 146 VAL A O 1
ATOM 1065 N N . GLU A 1 147 ? -6.649 1.532 -14.065 1.00 98.00 147 GLU A N 1
ATOM 1066 C CA . GLU A 1 147 ? -6.533 2.687 -14.948 1.00 98.00 147 GLU A CA 1
ATOM 1067 C C . GLU A 1 147 ? -5.120 2.768 -15.509 1.00 98.00 147 GLU A C 1
ATOM 1069 O O . GLU A 1 147 ? -4.167 2.279 -14.898 1.00 98.00 147 GLU A O 1
ATOM 1074 N N . ARG A 1 148 ? -4.985 3.393 -16.679 1.00 97.69 148 ARG A N 1
ATOM 1075 C CA . ARG A 1 148 ? -3.698 3.543 -17.356 1.00 97.69 148 ARG A CA 1
ATOM 1076 C C . ARG A 1 148 ? -3.265 4.998 -17.385 1.00 97.69 148 ARG A C 1
ATOM 1078 O O . ARG A 1 148 ? -3.955 5.853 -17.936 1.00 97.69 148 ARG A O 1
ATOM 1085 N N . LEU A 1 149 ? -2.070 5.251 -16.867 1.00 96.94 149 LEU A N 1
ATOM 1086 C CA . LEU A 1 149 ? -1.362 6.511 -17.028 1.00 96.94 149 LEU A CA 1
ATOM 1087 C C . LEU A 1 149 ? -0.496 6.448 -18.292 1.00 96.94 149 LEU A C 1
ATOM 1089 O O . LEU A 1 149 ? 0.564 5.826 -18.287 1.00 96.94 149 LEU A O 1
ATOM 1093 N N . GLU A 1 150 ? -0.954 7.083 -19.368 1.00 97.56 150 GLU A N 1
ATOM 1094 C CA . GLU A 1 150 ? -0.233 7.196 -20.646 1.00 97.56 150 GLU A CA 1
ATOM 1095 C C . GLU A 1 150 ? 0.811 8.330 -20.626 1.00 97.56 150 GLU A C 1
ATOM 1097 O O . GLU A 1 150 ? 0.683 9.306 -19.883 1.00 97.56 150 GLU A O 1
ATOM 1102 N N . GLY A 1 151 ? 1.823 8.243 -21.492 1.00 96.44 151 GLY A N 1
ATOM 1103 C CA . GLY A 1 151 ? 2.823 9.294 -21.699 1.00 96.44 151 GLY A CA 1
ATOM 1104 C C . GLY A 1 151 ? 3.818 9.454 -20.550 1.00 96.44 151 GLY A C 1
ATOM 1105 O O . GLY A 1 151 ? 4.330 10.558 -20.336 1.00 96.44 151 GLY A O 1
ATOM 1106 N N . ILE A 1 152 ? 4.089 8.392 -19.786 1.00 96.50 152 ILE A N 1
ATOM 1107 C CA . ILE A 1 152 ? 4.930 8.459 -18.581 1.00 96.50 152 ILE A CA 1
ATOM 1108 C C . ILE A 1 152 ? 6.352 8.960 -18.875 1.00 96.50 152 ILE A C 1
ATOM 1110 O O . ILE A 1 152 ? 6.935 9.665 -18.054 1.00 96.50 152 ILE A O 1
ATOM 1114 N N . ASP A 1 153 ? 6.917 8.665 -20.050 1.00 94.94 153 ASP A N 1
ATOM 1115 C CA . ASP A 1 153 ? 8.260 9.113 -20.424 1.00 94.94 153 ASP A CA 1
ATOM 1116 C C . ASP A 1 153 ? 8.346 10.628 -20.574 1.00 94.94 153 ASP A C 1
ATOM 1118 O O . ASP A 1 153 ? 9.411 11.206 -20.330 1.00 94.94 153 ASP A O 1
ATOM 1122 N N . SER A 1 154 ? 7.240 11.273 -20.953 1.00 96.31 154 SER A N 1
ATOM 1123 C CA . SER A 1 154 ? 7.155 12.729 -21.083 1.00 96.31 154 SER A CA 1
ATOM 1124 C C . SER A 1 154 ? 7.154 13.454 -19.735 1.00 96.31 154 SER A C 1
ATOM 1126 O O . SER A 1 154 ? 7.443 14.648 -19.683 1.00 96.31 154 SER A O 1
ATOM 1128 N N . LEU A 1 155 ? 6.880 12.732 -18.642 1.00 96.12 155 LEU A N 1
ATOM 1129 C CA . LEU A 1 155 ? 6.874 13.285 -17.290 1.00 96.12 155 LEU A CA 1
ATOM 1130 C C . LEU A 1 155 ? 8.284 13.480 -16.729 1.00 96.12 155 LEU A C 1
ATOM 1132 O O . LEU A 1 155 ? 8.450 14.248 -15.789 1.00 96.12 155 LEU A O 1
ATOM 1136 N N . PHE A 1 156 ? 9.292 12.797 -17.278 1.00 95.62 156 PHE A N 1
ATOM 1137 C CA . PHE A 1 156 ? 10.678 12.923 -16.835 1.00 95.62 156 PHE A CA 1
ATOM 1138 C C . PHE A 1 156 ? 11.377 14.113 -17.497 1.00 95.62 156 PHE A C 1
ATOM 1140 O O . PHE A 1 156 ? 11.427 14.209 -18.726 1.00 95.62 156 PHE A O 1
ATOM 1147 N N . SER A 1 157 ? 12.047 14.941 -16.694 1.00 95.00 157 SER A N 1
ATOM 1148 C CA . SER A 1 157 ? 13.140 15.774 -17.199 1.00 95.00 157 SER A CA 1
ATOM 1149 C C . SER A 1 157 ? 14.289 14.887 -17.715 1.00 95.00 157 SER A C 1
ATOM 1151 O O . SER A 1 157 ? 14.404 13.721 -17.317 1.00 95.00 157 SER A O 1
ATOM 1153 N N . PRO A 1 158 ? 15.178 15.402 -18.585 1.00 94.62 158 PRO A N 1
ATOM 1154 C CA . PRO A 1 158 ? 16.362 14.659 -19.020 1.00 94.62 158 PRO A CA 1
ATOM 1155 C C . PRO A 1 158 ? 17.213 14.139 -17.850 1.00 94.62 158 PRO A C 1
ATOM 1157 O O . PRO A 1 158 ? 17.672 12.997 -17.875 1.00 94.62 158 PRO A O 1
ATOM 1160 N N . GLU A 1 159 ? 17.384 14.950 -16.804 1.00 92.25 159 GLU A N 1
ATOM 1161 C CA . GLU A 1 159 ? 18.140 14.598 -15.601 1.00 92.25 159 GLU A CA 1
ATOM 1162 C C . GLU A 1 159 ? 17.429 13.518 -14.782 1.00 92.25 159 GLU A C 1
ATOM 1164 O O . GLU A 1 159 ? 18.061 12.535 -14.398 1.00 92.25 159 GLU A O 1
ATOM 1169 N N . GLU A 1 160 ? 16.121 13.664 -14.545 1.00 91.69 160 GLU A N 1
ATOM 1170 C CA . GLU A 1 160 ? 15.321 12.662 -13.828 1.00 91.69 160 GLU A CA 1
ATOM 1171 C C . GLU A 1 160 ? 15.335 11.321 -14.563 1.00 91.69 160 GLU A C 1
ATOM 1173 O O . GLU A 1 160 ? 15.467 10.269 -13.940 1.00 91.69 160 GLU A O 1
ATOM 1178 N N . ARG A 1 161 ? 15.245 11.345 -15.899 1.00 93.00 161 ARG A N 1
ATOM 1179 C CA . ARG A 1 161 ? 15.317 10.137 -16.724 1.00 93.00 161 ARG A CA 1
ATOM 1180 C C . ARG A 1 161 ? 16.657 9.432 -16.544 1.00 93.00 161 ARG A C 1
ATOM 1182 O O . ARG A 1 161 ? 16.678 8.223 -16.328 1.00 93.00 161 ARG A O 1
ATOM 1189 N N . GLN A 1 162 ? 17.761 10.174 -16.625 1.00 91.88 162 GLN A N 1
ATOM 1190 C CA . GLN A 1 162 ? 19.096 9.610 -16.444 1.00 91.88 162 GLN A CA 1
ATOM 1191 C C . GLN A 1 162 ? 19.256 9.012 -15.039 1.00 91.88 162 GLN A C 1
ATOM 1193 O O . GLN A 1 162 ? 19.677 7.864 -14.909 1.00 91.88 162 GLN A O 1
ATOM 1198 N N . GLN A 1 163 ? 18.841 9.743 -13.999 1.00 89.19 163 GLN A N 1
ATOM 1199 C CA . GLN A 1 163 ? 18.889 9.269 -12.612 1.00 89.19 163 GLN A CA 1
ATOM 1200 C C . GLN A 1 163 ? 18.033 8.013 -12.403 1.00 89.19 163 GLN A C 1
ATOM 1202 O O . GLN A 1 163 ? 18.490 7.051 -11.788 1.00 89.19 163 GLN A O 1
ATOM 1207 N N . GLY A 1 164 ? 16.819 7.985 -12.960 1.00 88.94 164 GLY A N 1
ATOM 1208 C CA . GLY A 1 164 ? 15.937 6.822 -12.923 1.00 88.94 164 GLY A CA 1
ATOM 1209 C C . GLY A 1 164 ? 16.547 5.601 -13.612 1.00 88.94 164 GLY A C 1
ATOM 1210 O O . GLY A 1 164 ? 16.503 4.497 -13.073 1.00 88.94 164 GLY A O 1
ATOM 1211 N N . GLN A 1 165 ? 17.178 5.787 -14.772 1.00 91.00 165 GLN A N 1
ATOM 1212 C CA . GLN A 1 165 ? 17.874 4.715 -15.488 1.00 91.00 165 GLN A CA 1
ATOM 1213 C C . GLN A 1 165 ? 19.118 4.213 -14.745 1.00 91.00 165 GLN A C 1
ATOM 1215 O O . GLN A 1 165 ? 19.397 3.014 -14.762 1.00 91.00 165 GLN A O 1
ATOM 1220 N N . ASP A 1 166 ? 19.884 5.101 -14.115 1.00 89.00 166 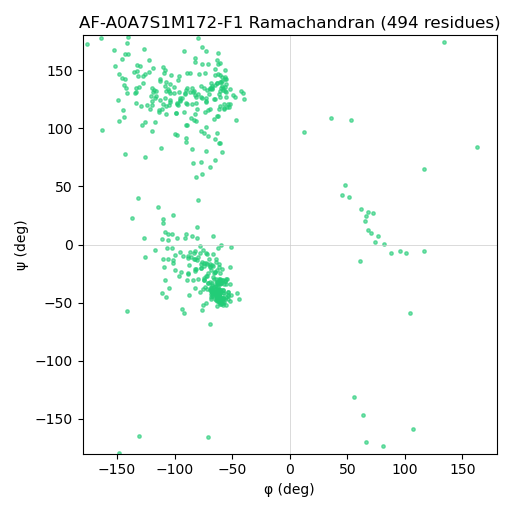ASP A N 1
ATOM 1221 C CA . ASP A 1 166 ? 21.049 4.723 -13.309 1.00 89.00 166 ASP A CA 1
ATOM 1222 C C . ASP A 1 166 ? 20.620 3.953 -12.054 1.00 89.00 166 ASP A C 1
ATOM 1224 O O . ASP A 1 166 ? 21.190 2.908 -11.737 1.00 89.00 166 ASP A O 1
ATOM 1228 N N . TRP A 1 167 ? 19.544 4.393 -11.401 1.00 85.25 167 TRP A N 1
ATOM 1229 C CA . TRP A 1 167 ? 18.948 3.674 -10.281 1.00 85.25 167 TRP A CA 1
ATOM 1230 C C . TRP A 1 167 ? 18.449 2.280 -10.689 1.00 85.25 167 TRP A C 1
ATOM 1232 O O . TRP A 1 167 ? 18.823 1.287 -10.063 1.00 85.25 167 TRP A O 1
ATOM 1242 N N . LEU A 1 168 ? 17.680 2.165 -11.779 1.00 85.62 168 LEU A N 1
ATOM 1243 C CA . LEU A 1 168 ? 17.205 0.863 -12.262 1.00 85.62 168 LEU A CA 1
ATOM 1244 C C . LEU A 1 168 ? 18.344 -0.062 -12.691 1.00 85.62 168 LEU A C 1
ATOM 1246 O O . LEU A 1 168 ? 18.224 -1.269 -12.505 1.00 85.62 168 LEU A O 1
ATOM 1250 N N . ARG A 1 169 ? 19.453 0.473 -13.220 1.00 87.12 169 ARG A N 1
ATOM 1251 C CA . ARG A 1 169 ? 20.666 -0.314 -13.500 1.00 87.12 169 ARG A CA 1
ATOM 1252 C C . ARG A 1 169 ? 21.213 -0.991 -12.251 1.00 87.12 169 ARG A C 1
ATOM 1254 O O . ARG A 1 169 ? 21.643 -2.136 -12.340 1.00 87.12 169 ARG A O 1
ATOM 1261 N N . ASN A 1 170 ? 21.172 -0.300 -11.118 1.00 81.56 170 ASN A N 1
ATOM 1262 C CA . ASN A 1 170 ? 21.710 -0.797 -9.856 1.00 81.56 170 ASN A CA 1
ATOM 1263 C C . ASN A 1 170 ? 20.724 -1.686 -9.102 1.00 81.56 170 ASN A C 1
ATOM 1265 O O . ASN A 1 170 ? 21.150 -2.586 -8.395 1.00 81.56 170 ASN A O 1
ATOM 1269 N N . VAL A 1 171 ? 19.421 -1.449 -9.249 1.00 78.81 171 VAL A N 1
ATOM 1270 C CA . VAL A 1 171 ? 18.377 -2.182 -8.525 1.00 78.81 171 VAL A CA 1
ATOM 1271 C C . VAL A 1 171 ? 17.927 -3.387 -9.346 1.00 78.81 171 VAL A C 1
ATOM 1273 O O . VAL A 1 171 ? 18.137 -4.521 -8.931 1.00 78.81 171 VAL A O 1
ATOM 1276 N N . VAL A 1 172 ? 17.436 -3.195 -10.566 1.00 80.94 172 VAL A N 1
ATOM 1277 C CA . VAL A 1 172 ? 16.941 -4.273 -11.440 1.00 80.94 172 VAL A CA 1
ATOM 1278 C C . VAL A 1 172 ? 17.639 -4.238 -12.811 1.00 80.94 172 VAL A C 1
ATOM 1280 O O . VAL A 1 172 ? 17.017 -3.842 -13.803 1.00 80.94 172 VAL A O 1
ATOM 1283 N N . PRO A 1 173 ? 18.912 -4.686 -12.921 1.00 72.94 173 PRO A N 1
ATOM 1284 C CA . PRO A 1 173 ? 19.738 -4.495 -14.120 1.00 72.94 173 PRO A CA 1
ATOM 1285 C C . PRO A 1 173 ? 19.077 -4.947 -15.432 1.00 72.94 173 PRO A C 1
ATOM 1287 O O . PRO A 1 173 ? 19.250 -4.317 -16.472 1.00 72.94 173 PRO A O 1
ATOM 1290 N N . GLY A 1 174 ? 18.267 -6.011 -15.396 1.00 75.25 174 GLY A N 1
ATOM 1291 C CA . GLY A 1 174 ? 17.559 -6.524 -16.573 1.00 75.25 174 GLY A CA 1
ATOM 1292 C C . GLY A 1 174 ? 16.440 -5.618 -17.110 1.00 75.25 174 GLY A C 1
ATOM 1293 O O . GLY A 1 174 ? 16.042 -5.771 -18.263 1.00 75.25 174 GLY A O 1
ATOM 1294 N N . LYS A 1 175 ? 15.920 -4.671 -16.315 1.00 76.94 175 LYS A N 1
ATOM 1295 C CA . LYS A 1 175 ? 14.781 -3.814 -16.698 1.00 76.94 175 LYS A CA 1
ATOM 1296 C C . LYS A 1 175 ? 15.211 -2.534 -17.419 1.00 76.94 175 LYS A C 1
ATOM 1298 O O . LYS A 1 175 ? 14.476 -2.061 -18.282 1.00 76.94 175 LYS A O 1
ATOM 1303 N N . VAL A 1 176 ? 16.393 -1.988 -17.124 1.00 81.69 176 VAL A N 1
ATOM 1304 C CA . VAL A 1 176 ? 16.837 -0.697 -17.691 1.00 81.69 176 VAL A CA 1
ATOM 1305 C C . VAL A 1 176 ? 17.017 -0.721 -19.211 1.00 81.69 176 VAL A C 1
ATOM 1307 O O . VAL A 1 176 ? 16.669 0.248 -19.883 1.00 81.69 176 VAL A O 1
ATOM 1310 N N . ASN A 1 177 ? 17.480 -1.844 -19.770 1.00 81.12 177 ASN A N 1
ATOM 1311 C CA . ASN A 1 177 ? 17.679 -2.001 -21.215 1.00 81.12 177 ASN A CA 1
ATOM 1312 C C . ASN A 1 177 ? 16.368 -1.848 -21.997 1.00 81.12 177 ASN A C 1
ATOM 1314 O O . ASN A 1 177 ? 16.384 -1.556 -23.189 1.00 81.12 177 ASN A O 1
ATOM 1318 N N . ASN A 1 178 ? 15.238 -1.998 -21.306 1.00 84.94 178 ASN A N 1
ATOM 1319 C CA . ASN A 1 178 ? 13.911 -1.903 -21.873 1.00 84.94 178 ASN A CA 1
ATOM 1320 C C . ASN A 1 178 ? 13.234 -0.562 -21.578 1.00 84.94 178 ASN A C 1
ATOM 1322 O O . ASN A 1 178 ? 12.056 -0.452 -21.892 1.00 84.94 178 ASN A O 1
ATOM 1326 N N . TRP A 1 179 ? 13.917 0.455 -21.024 1.00 87.06 179 TRP A N 1
ATOM 1327 C CA . TRP A 1 179 ? 13.285 1.723 -20.610 1.00 87.06 179 TRP A CA 1
ATOM 1328 C C . TRP A 1 179 ? 12.293 2.267 -21.653 1.00 87.06 179 TRP A C 1
ATOM 1330 O O . TRP A 1 179 ? 11.162 2.579 -21.315 1.00 87.06 179 TRP A O 1
ATOM 1340 N N . ASN A 1 180 ? 12.661 2.300 -22.934 1.00 89.69 180 ASN A N 1
ATOM 1341 C CA . ASN A 1 180 ? 11.822 2.873 -23.998 1.00 89.69 180 ASN A CA 1
ATOM 1342 C C . ASN A 1 180 ? 10.705 1.939 -24.522 1.00 89.69 180 ASN A C 1
ATOM 1344 O O . ASN A 1 180 ? 10.056 2.266 -25.508 1.00 89.69 180 ASN A O 1
ATOM 1348 N N . THR A 1 181 ? 10.502 0.757 -23.932 1.00 90.00 181 THR A N 1
ATOM 1349 C CA . THR A 1 181 ? 9.533 -0.245 -24.433 1.00 90.00 181 THR A CA 1
ATOM 1350 C C . THR A 1 181 ? 8.106 -0.035 -23.931 1.00 90.00 181 THR A C 1
ATOM 1352 O O . THR A 1 181 ? 7.182 -0.684 -24.416 1.00 90.00 181 THR A O 1
ATOM 1355 N N . THR A 1 182 ? 7.898 0.846 -22.953 1.00 92.25 182 THR A N 1
ATOM 1356 C CA . THR A 1 182 ? 6.579 1.091 -22.358 1.00 92.25 182 THR A CA 1
ATOM 1357 C C . THR A 1 182 ? 6.458 2.562 -21.996 1.00 92.25 182 THR A C 1
ATOM 1359 O O . THR A 1 182 ? 7.190 3.018 -21.127 1.00 92.25 182 THR A O 1
ATOM 1362 N N . ASP A 1 183 ? 5.540 3.294 -22.624 1.00 95.62 183 ASP A N 1
ATOM 1363 C CA . ASP A 1 183 ? 5.264 4.708 -22.313 1.00 95.62 183 ASP A CA 1
ATOM 1364 C C . ASP A 1 183 ? 4.001 4.878 -21.450 1.00 95.62 183 ASP A C 1
ATOM 1366 O O . ASP A 1 183 ? 3.345 5.913 -21.452 1.00 95.62 183 ASP A O 1
ATOM 1370 N N . TYR A 1 184 ? 3.644 3.846 -20.692 1.00 96.81 184 TYR A N 1
ATOM 1371 C CA . TYR A 1 184 ? 2.512 3.878 -19.777 1.00 96.81 184 TYR A CA 1
ATOM 1372 C C . TYR A 1 184 ? 2.824 3.146 -18.473 1.00 96.81 184 TYR A C 1
ATOM 1374 O O . TYR A 1 184 ? 3.771 2.357 -18.393 1.00 96.81 184 TYR A O 1
ATOM 1382 N N . ALA A 1 185 ? 2.010 3.400 -17.456 1.00 97.06 185 ALA A N 1
ATOM 1383 C CA . ALA A 1 185 ? 1.944 2.609 -16.235 1.00 97.06 185 ALA A CA 1
ATOM 1384 C C . ALA A 1 185 ? 0.483 2.272 -15.932 1.00 97.06 185 ALA A C 1
ATOM 1386 O O . ALA A 1 185 ? -0.387 3.135 -16.043 1.00 97.06 185 ALA A O 1
ATOM 1387 N N . ASP A 1 186 ? 0.220 1.020 -15.571 1.00 97.50 186 ASP A N 1
ATOM 1388 C CA . ASP A 1 186 ? -1.104 0.599 -15.130 1.00 97.50 186 ASP A CA 1
ATOM 1389 C C . ASP A 1 186 ? -1.165 0.764 -13.606 1.00 97.50 186 ASP A C 1
ATOM 1391 O O . ASP A 1 186 ? -0.274 0.320 -12.887 1.00 97.50 186 ASP A O 1
ATOM 1395 N N . THR A 1 187 ? -2.203 1.425 -13.107 1.00 98.00 187 THR A N 1
ATOM 1396 C CA . THR A 1 187 ? -2.483 1.509 -11.674 1.00 98.00 187 THR A CA 1
ATOM 1397 C C . THR A 1 187 ? -3.543 0.467 -11.350 1.00 98.00 187 THR A C 1
ATOM 1399 O O . THR A 1 187 ? -4.672 0.573 -11.818 1.00 98.00 187 THR A O 1
ATOM 1402 N N . GLU A 1 188 ? -3.178 -0.559 -10.585 1.00 98.25 188 GLU A N 1
ATOM 1403 C CA . GLU A 1 188 ? -3.979 -1.776 -10.411 1.00 98.25 188 GLU A CA 1
ATOM 1404 C C . GLU A 1 188 ? -4.413 -1.943 -8.938 1.00 98.25 188 GLU A C 1
ATOM 1406 O O . GLU A 1 188 ? -3.588 -1.940 -8.018 1.00 98.25 188 GLU A O 1
ATOM 1411 N N . VAL A 1 189 ? -5.722 -2.098 -8.705 1.00 98.56 189 VAL A N 1
ATOM 1412 C CA . VAL A 1 189 ? -6.326 -2.272 -7.375 1.00 98.56 189 VAL A CA 1
ATOM 1413 C C . VAL A 1 189 ? -7.352 -3.400 -7.401 1.00 98.56 189 VAL A C 1
ATOM 1415 O O . VAL A 1 189 ? -8.244 -3.439 -8.247 1.00 98.56 189 VAL A O 1
ATOM 1418 N N . GLY A 1 190 ? -7.259 -4.319 -6.446 1.00 98.50 190 GLY A N 1
ATOM 1419 C CA . GLY A 1 190 ? -8.291 -5.316 -6.188 1.00 98.50 190 GLY A CA 1
ATOM 1420 C C . GLY A 1 190 ? -9.227 -4.850 -5.083 1.00 98.50 190 GLY A C 1
ATOM 1421 O O . GLY A 1 190 ? -8.775 -4.530 -3.985 1.00 98.50 190 GLY A O 1
ATOM 1422 N N . LEU A 1 191 ? -10.529 -4.837 -5.355 1.00 98.56 191 LEU A N 1
ATOM 1423 C CA . LEU A 1 191 ? -11.560 -4.730 -4.330 1.00 98.56 191 LEU A CA 1
ATOM 1424 C C . LEU A 1 191 ? -12.011 -6.134 -3.923 1.00 98.56 191 LEU A C 1
ATOM 1426 O O . LEU A 1 191 ? -12.464 -6.901 -4.768 1.00 98.56 191 LEU A O 1
ATOM 1430 N N . PHE A 1 192 ? -11.962 -6.436 -2.630 1.00 97.94 192 PHE A N 1
ATOM 1431 C CA . PHE A 1 192 ? -12.487 -7.660 -2.035 1.00 97.94 192 PHE A CA 1
ATOM 1432 C C . PHE A 1 192 ? -13.572 -7.325 -1.015 1.00 97.94 192 PHE A C 1
ATOM 1434 O O . PHE A 1 192 ? -13.399 -6.436 -0.184 1.00 97.94 192 PHE A O 1
ATOM 1441 N N . MET A 1 193 ? -14.691 -8.043 -1.050 1.00 97.56 193 MET A N 1
ATOM 1442 C CA . MET A 1 193 ? -15.787 -7.863 -0.095 1.00 97.56 193 MET A CA 1
ATOM 1443 C C . MET A 1 193 ? -16.159 -9.192 0.544 1.00 97.56 193 MET A C 1
ATOM 1445 O O . MET A 1 193 ? -16.221 -10.204 -0.149 1.00 97.56 193 MET A O 1
ATOM 1449 N N . SER A 1 194 ? -16.431 -9.181 1.847 1.00 95.19 194 SER A N 1
ATOM 1450 C CA . SER A 1 194 ? -16.952 -10.335 2.585 1.00 95.19 194 SER A CA 1
ATOM 1451 C C . SER A 1 194 ? -18.111 -9.897 3.477 1.00 95.19 194 SER A C 1
ATOM 1453 O O . SER A 1 194 ? -18.038 -8.864 4.143 1.00 95.19 194 SER A O 1
ATOM 1455 N N . GLY A 1 195 ? -19.203 -10.665 3.464 1.00 93.06 195 GLY A N 1
ATOM 1456 C CA . GLY A 1 195 ? -20.419 -10.363 4.226 1.00 93.06 195 GLY A CA 1
ATOM 1457 C C . GLY A 1 195 ? -20.382 -10.802 5.692 1.00 93.06 195 GLY A C 1
ATOM 1458 O O . GLY A 1 195 ? -21.143 -10.274 6.499 1.00 93.06 195 GLY A O 1
ATOM 1459 N N . GLU A 1 196 ? -19.510 -11.750 6.037 1.00 86.25 196 GLU A N 1
ATOM 1460 C CA . GLU A 1 196 ? -19.415 -12.335 7.376 1.00 86.25 196 GLU A CA 1
ATOM 1461 C C . GLU A 1 196 ? -17.954 -12.610 7.742 1.00 86.25 196 GLU A C 1
ATOM 1463 O O . GLU A 1 196 ? -17.480 -13.745 7.710 1.00 86.25 196 GLU A O 1
ATOM 1468 N N . HIS A 1 197 ? -17.233 -11.561 8.122 1.00 88.31 197 HIS A N 1
ATOM 1469 C CA . HIS A 1 197 ? -15.845 -11.665 8.554 1.00 88.31 197 HIS A CA 1
ATOM 1470 C C . HIS A 1 197 ? -15.679 -11.115 9.967 1.00 88.31 197 HIS A C 1
ATOM 1472 O O . HIS A 1 197 ? -16.387 -10.200 10.375 1.00 88.31 197 HIS A O 1
ATOM 1478 N N . GLU A 1 198 ? -14.752 -11.649 10.754 1.00 86.00 198 GLU A N 1
ATOM 1479 C CA . GLU A 1 198 ? -14.506 -11.107 12.088 1.00 86.00 198 GLU A CA 1
ATOM 1480 C C . GLU A 1 198 ? -13.764 -9.770 11.999 1.00 86.00 198 GLU A C 1
ATOM 1482 O O . GLU A 1 198 ? -12.625 -9.709 11.545 1.00 86.00 198 GLU A O 1
ATOM 1487 N N . VAL A 1 199 ? -14.430 -8.691 12.405 1.00 85.25 199 VAL A N 1
ATOM 1488 C CA . VAL A 1 199 ? -13.912 -7.312 12.338 1.00 85.25 199 VAL A CA 1
ATOM 1489 C C . VAL A 1 199 ? -13.251 -6.884 13.650 1.00 85.25 199 VAL A C 1
ATOM 1491 O O . VAL A 1 199 ? -12.383 -6.017 13.666 1.00 85.25 199 VAL A O 1
ATOM 1494 N N . SER A 1 200 ? -13.638 -7.520 14.755 1.00 83.56 200 SER A N 1
ATOM 1495 C CA . SER A 1 200 ? -12.988 -7.450 16.064 1.00 83.56 200 SER A CA 1
ATOM 1496 C C . SER A 1 200 ? -13.267 -8.743 16.832 1.00 83.56 200 SER A C 1
ATOM 1498 O O . SER A 1 200 ? -14.098 -9.543 16.404 1.00 83.56 200 SER A O 1
ATOM 1500 N N . LYS A 1 201 ? -12.560 -8.993 17.939 1.00 83.81 201 LYS A N 1
ATOM 1501 C CA . LYS A 1 201 ? -12.654 -10.270 18.664 1.00 83.81 201 LYS A CA 1
ATOM 1502 C C . LYS A 1 201 ? -14.104 -10.608 19.036 1.00 83.81 201 LYS A C 1
ATOM 1504 O O . LYS A 1 201 ? -14.746 -9.873 19.782 1.00 83.81 201 LYS A O 1
ATOM 1509 N N . GLY A 1 202 ? -14.607 -11.724 18.511 1.00 84.12 202 GLY A N 1
ATOM 1510 C CA . GLY A 1 202 ? -15.973 -12.206 18.727 1.00 84.12 202 GLY A CA 1
ATOM 1511 C C . GLY A 1 202 ? -17.069 -11.432 17.982 1.00 84.12 202 GLY A C 1
ATOM 1512 O O . GLY A 1 202 ? -18.243 -11.772 18.127 1.00 84.12 202 GLY A O 1
ATOM 1513 N N . LYS A 1 203 ? -16.726 -10.422 17.172 1.00 87.44 203 LYS A N 1
ATOM 1514 C CA . LYS A 1 203 ? -17.676 -9.629 16.382 1.00 87.44 203 LYS A CA 1
ATOM 1515 C C . LYS A 1 203 ? -17.460 -9.878 14.893 1.00 87.44 203 LYS A C 1
ATOM 1517 O O . LYS A 1 203 ? -16.430 -9.508 14.331 1.00 87.44 203 LYS A O 1
ATOM 1522 N N . ARG A 1 204 ? -18.472 -10.450 14.241 1.00 89.44 204 ARG A N 1
ATOM 1523 C CA . ARG A 1 204 ? -18.538 -10.552 12.779 1.00 89.44 204 ARG A CA 1
ATOM 1524 C C . ARG A 1 204 ? -19.214 -9.323 12.173 1.00 89.44 204 ARG A C 1
ATOM 1526 O O . ARG A 1 204 ? -20.087 -8.730 12.803 1.00 89.44 204 ARG A O 1
ATOM 1533 N N . GLY A 1 205 ? -18.790 -8.954 10.974 1.00 92.69 205 GLY A N 1
ATOM 1534 C CA . GLY A 1 205 ? -19.286 -7.820 10.209 1.00 92.69 205 GLY A CA 1
ATOM 1535 C C . GLY A 1 205 ? -18.872 -7.901 8.741 1.00 92.69 205 GLY A C 1
ATOM 1536 O O . GLY A 1 205 ? -18.171 -8.824 8.318 1.00 92.69 205 GLY A O 1
ATOM 1537 N N . LYS A 1 206 ? -19.323 -6.922 7.965 1.00 95.94 206 LYS A N 1
ATOM 1538 C CA . LYS A 1 206 ? -19.016 -6.757 6.548 1.00 95.94 206 LYS A CA 1
ATOM 1539 C C . LYS A 1 206 ? -17.640 -6.117 6.382 1.00 95.94 206 LYS A C 1
ATOM 1541 O O . LYS A 1 206 ? -17.372 -5.060 6.952 1.00 95.94 206 LYS A O 1
ATOM 1546 N N . LEU A 1 207 ? -16.791 -6.721 5.560 1.00 96.19 207 LEU A N 1
ATOM 1547 C CA . LEU A 1 207 ? -15.506 -6.153 5.164 1.00 96.19 207 LEU A CA 1
ATOM 1548 C C . LEU A 1 207 ? -15.538 -5.695 3.718 1.00 96.19 207 LEU A C 1
ATOM 1550 O O . LEU A 1 207 ? -15.994 -6.424 2.840 1.00 96.19 207 LEU A O 1
ATOM 1554 N N . CYS A 1 208 ? -14.974 -4.520 3.485 1.00 98.12 208 CYS A N 1
ATOM 1555 C CA . CYS A 1 208 ? -14.544 -4.067 2.173 1.00 98.12 208 CYS A CA 1
ATOM 1556 C C . CYS A 1 208 ? -13.035 -3.844 2.232 1.00 98.12 208 CYS A C 1
ATOM 1558 O O . CYS A 1 208 ? -12.544 -3.240 3.180 1.00 98.12 208 CYS A O 1
ATOM 1560 N N . MET A 1 209 ? -12.294 -4.339 1.249 1.00 98.50 209 MET A N 1
ATOM 1561 C CA . MET A 1 209 ? -10.843 -4.244 1.215 1.00 98.50 209 MET A CA 1
ATOM 1562 C C . MET A 1 209 ? -10.364 -3.796 -0.158 1.00 98.50 209 MET A C 1
ATOM 1564 O O . MET A 1 209 ? -10.614 -4.487 -1.138 1.00 98.50 209 MET A O 1
ATOM 1568 N N . PHE A 1 210 ? -9.633 -2.688 -0.213 1.00 98.75 210 PHE A N 1
ATOM 1569 C CA . PHE A 1 210 ? -8.852 -2.306 -1.383 1.00 98.75 210 PHE A CA 1
ATOM 1570 C C . PHE A 1 210 ? -7.402 -2.727 -1.169 1.00 98.75 210 PHE A C 1
ATOM 1572 O O . PHE A 1 210 ? -6.750 -2.308 -0.209 1.00 98.75 210 PHE A O 1
ATOM 1579 N N . SER A 1 211 ? -6.896 -3.553 -2.071 1.00 98.62 211 SER A N 1
ATOM 1580 C CA . SER A 1 211 ? -5.505 -3.984 -2.085 1.00 98.62 211 SER A CA 1
ATOM 1581 C C . SER A 1 211 ? -4.831 -3.479 -3.349 1.00 98.62 211 SER A C 1
ATOM 1583 O O . SER A 1 211 ? -5.378 -3.606 -4.439 1.00 98.62 211 SER A O 1
ATOM 1585 N N . TRP A 1 212 ? -3.660 -2.881 -3.199 1.00 98.62 212 TRP A N 1
ATOM 1586 C CA . TRP A 1 212 ? -2.916 -2.255 -4.282 1.00 98.62 212 TRP A CA 1
ATOM 1587 C C . TRP A 1 212 ? -1.802 -3.162 -4.773 1.00 98.62 212 TRP A C 1
ATOM 1589 O O . TRP A 1 212 ? -1.051 -3.727 -3.970 1.00 98.62 212 TRP A O 1
ATOM 1599 N N . GLN A 1 213 ? -1.683 -3.263 -6.092 1.00 97.75 213 GLN A N 1
ATOM 1600 C CA . GLN A 1 213 ? -0.637 -4.041 -6.730 1.00 97.75 213 GLN A CA 1
ATOM 1601 C C . GLN A 1 213 ? 0.742 -3.400 -6.518 1.00 97.75 213 GLN A C 1
ATOM 1603 O O . GLN A 1 213 ? 0.903 -2.180 -6.572 1.00 97.75 213 GLN A O 1
ATOM 1608 N N . GLY A 1 214 ? 1.742 -4.242 -6.250 1.00 95.12 214 GLY A N 1
ATOM 1609 C CA . GLY A 1 214 ? 3.141 -3.832 -6.137 1.00 95.12 214 GLY A CA 1
ATOM 1610 C C . GLY A 1 214 ? 3.837 -3.656 -7.491 1.00 95.12 214 GLY A C 1
ATOM 1611 O O . GLY A 1 214 ? 3.274 -3.926 -8.548 1.00 95.12 214 GLY A O 1
ATOM 1612 N N . SER A 1 215 ? 5.105 -3.241 -7.460 1.00 93.94 215 SER A N 1
ATOM 1613 C CA . SER A 1 215 ? 5.902 -3.022 -8.675 1.00 93.94 215 SER A CA 1
ATOM 1614 C C . SER A 1 215 ? 6.156 -4.325 -9.436 1.00 93.94 215 SER A C 1
ATOM 1616 O O . SER A 1 215 ? 6.752 -5.256 -8.894 1.00 93.94 215 SER A O 1
ATOM 1618 N N . ARG A 1 216 ? 5.805 -4.374 -10.723 1.00 90.12 216 ARG A N 1
ATOM 1619 C CA . ARG A 1 216 ? 5.966 -5.570 -11.562 1.00 90.12 216 ARG A CA 1
ATOM 1620 C C . ARG A 1 216 ? 6.407 -5.232 -12.984 1.00 90.12 216 ARG A C 1
ATOM 1622 O O . ARG A 1 216 ? 7.452 -5.708 -13.464 1.00 90.12 216 ARG A O 1
ATOM 1629 N N . ARG A 1 217 ? 5.617 -4.409 -13.671 1.00 91.38 217 ARG A N 1
ATOM 1630 C CA . ARG A 1 217 ? 5.849 -3.967 -15.048 1.00 91.38 217 ARG A CA 1
ATOM 1631 C C . ARG A 1 217 ? 6.827 -2.798 -15.058 1.00 91.38 217 ARG A C 1
ATOM 1633 O O . ARG A 1 217 ? 7.084 -2.152 -14.048 1.00 91.38 217 ARG A O 1
ATOM 1640 N N . LEU A 1 218 ? 7.436 -2.550 -16.215 1.00 92.69 218 LEU A N 1
ATOM 1641 C CA . LEU A 1 218 ? 8.402 -1.461 -16.360 1.00 92.69 218 LEU A CA 1
ATOM 1642 C C . LEU A 1 218 ? 7.781 -0.086 -16.056 1.00 92.69 218 LEU A C 1
ATOM 1644 O O . LEU A 1 218 ? 8.473 0.758 -15.495 1.00 92.69 218 LEU A O 1
ATOM 1648 N N . GLY A 1 219 ? 6.499 0.118 -16.383 1.00 95.50 219 GLY A N 1
ATOM 1649 C CA . GLY A 1 219 ? 5.754 1.327 -16.021 1.00 95.50 219 GLY A CA 1
ATOM 1650 C C . GLY A 1 219 ? 5.819 1.625 -14.521 1.00 95.50 219 GLY A C 1
ATOM 1651 O O . GLY A 1 219 ? 6.199 2.723 -14.133 1.00 95.50 219 GLY A O 1
ATOM 1652 N N . ASP A 1 220 ? 5.596 0.621 -13.677 1.00 95.00 220 ASP A N 1
ATOM 1653 C CA . ASP A 1 220 ? 5.647 0.736 -12.211 1.00 95.00 220 ASP A CA 1
ATOM 1654 C C . ASP A 1 220 ? 7.046 1.143 -11.721 1.00 95.00 220 ASP A C 1
ATOM 1656 O O . ASP A 1 220 ? 7.218 1.964 -10.822 1.00 95.00 220 ASP A O 1
ATOM 1660 N N . TRP A 1 221 ? 8.089 0.608 -12.358 1.00 93.19 221 TRP A N 1
ATOM 1661 C CA . TRP A 1 221 ? 9.471 0.991 -12.068 1.00 93.19 221 TRP A CA 1
ATOM 1662 C C . TRP A 1 221 ? 9.777 2.436 -12.475 1.00 93.19 221 TRP A C 1
ATOM 1664 O O . TRP A 1 221 ? 10.542 3.112 -11.786 1.00 93.19 221 TRP A O 1
ATOM 1674 N N . LYS A 1 222 ? 9.155 2.941 -13.547 1.00 94.69 222 LYS A N 1
ATOM 1675 C CA . LYS A 1 222 ? 9.219 4.364 -13.905 1.00 94.69 222 LYS A CA 1
ATOM 1676 C C . LYS A 1 222 ? 8.453 5.227 -12.904 1.00 94.69 222 LYS A C 1
ATOM 1678 O O . LYS A 1 222 ? 8.960 6.272 -12.513 1.00 94.69 222 LYS A O 1
ATOM 1683 N N . ILE A 1 223 ? 7.300 4.771 -12.420 1.00 95.25 223 ILE A N 1
ATOM 1684 C CA . ILE A 1 223 ? 6.576 5.426 -11.324 1.00 95.25 223 ILE A CA 1
ATOM 1685 C C . ILE A 1 223 ? 7.472 5.569 -10.089 1.00 95.25 223 ILE A C 1
ATOM 1687 O O . ILE A 1 223 ? 7.606 6.672 -9.562 1.00 95.25 223 ILE A O 1
ATOM 1691 N N . ASN A 1 224 ? 8.174 4.507 -9.687 1.00 91.88 224 ASN 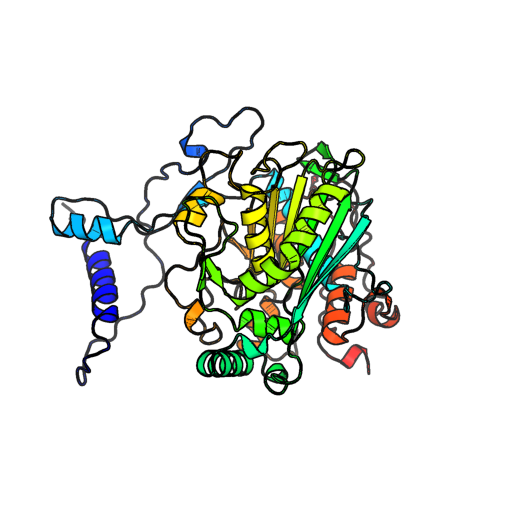A N 1
ATOM 1692 C CA . ASN A 1 224 ? 9.134 4.570 -8.580 1.00 91.88 224 ASN A CA 1
ATOM 1693 C C . ASN A 1 224 ? 10.316 5.519 -8.855 1.00 91.88 224 ASN A C 1
ATOM 1695 O O . ASN A 1 224 ? 10.833 6.150 -7.935 1.00 91.88 224 ASN A O 1
ATOM 1699 N N . ALA A 1 225 ? 10.748 5.636 -10.113 1.00 91.00 225 ALA A N 1
ATOM 1700 C CA . ALA A 1 225 ? 11.829 6.535 -10.513 1.00 91.00 225 ALA A CA 1
ATOM 1701 C C . ALA A 1 225 ? 11.416 8.023 -10.540 1.00 91.00 225 ALA A C 1
ATOM 1703 O O . ALA A 1 225 ? 12.282 8.894 -10.488 1.00 91.00 225 ALA A O 1
ATOM 1704 N N . LEU A 1 226 ? 10.116 8.339 -10.582 1.00 91.88 226 LEU A N 1
ATOM 1705 C CA . LEU A 1 226 ? 9.576 9.699 -10.440 1.00 91.88 226 LEU A CA 1
ATOM 1706 C C . LEU A 1 226 ? 9.483 10.094 -8.956 1.00 91.88 226 LEU A C 1
ATOM 1708 O O . LEU A 1 226 ? 8.410 10.416 -8.444 1.00 91.88 226 LEU A O 1
ATOM 1712 N N . TYR A 1 227 ? 10.612 10.060 -8.251 1.00 87.12 227 TYR A N 1
ATOM 1713 C CA . TYR A 1 227 ? 10.658 10.189 -6.791 1.00 87.12 227 TYR A CA 1
ATOM 1714 C C . TYR A 1 227 ? 10.623 11.628 -6.261 1.00 87.12 227 TYR A C 1
ATOM 1716 O O . TYR A 1 227 ? 10.576 11.825 -5.049 1.00 87.12 227 TYR A O 1
ATOM 1724 N N . ASN A 1 228 ? 10.702 12.640 -7.132 1.00 87.75 228 ASN A N 1
ATOM 1725 C CA . ASN A 1 228 ? 10.682 14.034 -6.695 1.00 87.75 228 ASN A CA 1
ATOM 1726 C C . ASN A 1 228 ? 9.374 14.341 -5.960 1.00 87.75 228 ASN A C 1
ATOM 1728 O O . ASN A 1 228 ? 8.295 13.989 -6.430 1.00 87.75 228 ASN A O 1
ATOM 1732 N N . GLU A 1 229 ? 9.489 14.981 -4.801 1.00 88.25 229 GLU A N 1
ATOM 1733 C CA . GLU A 1 229 ? 8.352 15.286 -3.939 1.00 88.25 229 GLU A CA 1
ATOM 1734 C C . GLU A 1 229 ? 7.453 16.346 -4.582 1.00 88.25 229 GLU A C 1
ATOM 1736 O O . GLU A 1 229 ? 7.924 17.376 -5.072 1.00 88.25 229 GLU A O 1
ATOM 1741 N N . VAL A 1 230 ? 6.148 16.098 -4.551 1.00 92.12 230 VAL A N 1
ATOM 1742 C CA . VAL A 1 230 ? 5.111 17.053 -4.947 1.00 92.12 230 VAL A CA 1
ATOM 1743 C C . VAL A 1 230 ? 4.043 17.138 -3.858 1.00 92.12 230 VAL A C 1
ATOM 1745 O O . VAL A 1 230 ? 3.849 16.163 -3.126 1.00 92.12 230 VAL A O 1
ATOM 1748 N N . PRO A 1 231 ? 3.327 18.269 -3.737 1.00 93.50 231 PRO A N 1
ATOM 1749 C CA . PRO A 1 231 ? 2.162 18.352 -2.866 1.00 93.50 231 PRO A CA 1
ATOM 1750 C C . PRO A 1 231 ? 1.109 17.306 -3.249 1.00 93.50 231 PRO A C 1
ATOM 1752 O O . PRO A 1 231 ? 0.755 17.173 -4.421 1.00 93.50 231 PRO A O 1
ATOM 1755 N N . PHE A 1 232 ? 0.583 16.592 -2.258 1.00 94.94 232 PHE A N 1
ATOM 1756 C CA . PHE A 1 232 ? -0.516 15.654 -2.435 1.00 94.94 232 PHE A CA 1
ATOM 1757 C C . PHE A 1 232 ? -1.849 16.368 -2.200 1.00 94.94 232 PHE A C 1
ATOM 1759 O O . PHE A 1 232 ? -2.156 16.805 -1.092 1.00 94.94 232 PHE A O 1
ATOM 1766 N N . SER A 1 233 ? -2.654 16.499 -3.254 1.00 95.69 233 SER A N 1
ATOM 1767 C CA . SER A 1 233 ? -3.854 17.350 -3.255 1.00 95.69 233 SER A CA 1
ATOM 1768 C C . SER A 1 233 ? -5.026 16.829 -2.420 1.00 95.69 233 SER A C 1
ATOM 1770 O O . SER A 1 233 ? -6.003 17.552 -2.247 1.00 95.69 233 SER A O 1
ATOM 1772 N N . TYR A 1 234 ? -4.941 15.598 -1.913 1.00 96.06 234 TYR A N 1
ATOM 1773 C CA . TYR A 1 234 ? -6.035 14.916 -1.217 1.00 96.06 234 TYR A CA 1
ATOM 1774 C C . TYR A 1 234 ? -5.817 14.789 0.298 1.00 96.06 234 TYR A C 1
ATOM 1776 O O . TYR A 1 234 ? -6.552 14.066 0.966 1.00 96.06 234 TYR A O 1
ATOM 1784 N N . GLY A 1 235 ? -4.815 15.485 0.844 1.00 93.88 235 GLY A N 1
ATOM 1785 C CA . GLY A 1 235 ? -4.614 15.609 2.289 1.00 93.88 235 GLY A CA 1
ATOM 1786 C C . GLY A 1 235 ? -5.581 16.599 2.961 1.00 93.88 235 GLY A C 1
ATOM 1787 O O . GLY A 1 235 ? -6.284 17.344 2.270 1.00 93.88 235 GLY A O 1
ATOM 1788 N N . PRO A 1 236 ? -5.622 16.639 4.307 1.00 92.25 236 PRO A N 1
ATOM 1789 C CA . PRO A 1 236 ? -6.484 17.555 5.046 1.00 92.25 236 PRO A CA 1
ATOM 1790 C C . PRO A 1 236 ? -6.187 19.030 4.748 1.00 92.25 236 PRO A C 1
ATOM 1792 O O . PRO A 1 236 ? -5.026 19.413 4.569 1.00 92.25 236 PRO A O 1
ATOM 1795 N N . PRO A 1 237 ? -7.211 19.903 4.751 1.00 90.75 237 PRO A N 1
ATOM 1796 C CA . PRO A 1 237 ? -7.009 21.324 4.513 1.00 90.75 237 PRO A CA 1
ATOM 1797 C C . PRO A 1 237 ? -6.098 21.930 5.588 1.00 90.75 237 PRO A C 1
ATOM 1799 O O . PRO A 1 237 ? -6.336 21.779 6.783 1.00 90.75 237 PRO A O 1
ATOM 1802 N N . GLY A 1 238 ? -5.065 22.653 5.152 1.00 89.94 238 GLY A N 1
ATOM 1803 C CA . GLY A 1 238 ? -4.098 23.297 6.048 1.00 89.94 238 GLY A CA 1
ATOM 1804 C C . GLY A 1 238 ? -2.993 22.376 6.576 1.00 89.94 238 GLY A C 1
ATOM 1805 O O . GLY A 1 238 ? -2.123 22.857 7.297 1.00 89.94 238 GLY A O 1
ATOM 1806 N N . VAL A 1 239 ? -2.987 21.095 6.193 1.00 90.25 239 VAL A N 1
ATOM 1807 C CA . VAL A 1 239 ? -1.906 20.150 6.493 1.00 90.25 239 VAL A CA 1
ATOM 1808 C C . VAL A 1 239 ? -1.093 19.929 5.224 1.00 90.25 239 VAL A C 1
ATOM 1810 O O . VAL A 1 239 ? -1.617 19.492 4.202 1.00 90.25 239 VAL A O 1
ATOM 1813 N N . GLU A 1 240 ? 0.198 20.249 5.268 1.00 90.38 240 GLU A N 1
ATOM 1814 C CA . GLU A 1 240 ? 1.095 19.973 4.148 1.00 90.38 240 GLU A CA 1
ATOM 1815 C C . GLU A 1 240 ? 1.328 18.464 4.043 1.00 90.38 240 GLU A C 1
ATOM 1817 O O . GLU A 1 240 ? 1.903 17.858 4.944 1.00 90.38 240 GLU A O 1
ATOM 1822 N N . VAL A 1 241 ? 0.895 17.857 2.941 1.00 91.00 241 VAL A N 1
ATOM 1823 C CA . VAL A 1 241 ? 1.162 16.452 2.617 1.00 91.00 241 VAL A CA 1
ATOM 1824 C C . VAL A 1 241 ? 1.946 16.420 1.315 1.00 91.00 241 VAL A C 1
ATOM 1826 O O . VAL A 1 241 ? 1.556 17.072 0.345 1.00 91.00 241 VAL A O 1
ATOM 1829 N N . THR A 1 242 ? 3.043 15.671 1.280 1.00 91.44 242 THR A N 1
ATOM 1830 C CA . THR A 1 242 ? 3.847 15.475 0.071 1.00 91.44 242 THR A CA 1
ATOM 1831 C C . THR A 1 242 ? 3.958 13.992 -0.261 1.00 91.44 242 THR A C 1
ATOM 1833 O O . THR A 1 242 ? 3.705 13.117 0.565 1.00 91.44 242 THR A O 1
ATOM 1836 N N . SER A 1 243 ? 4.263 13.697 -1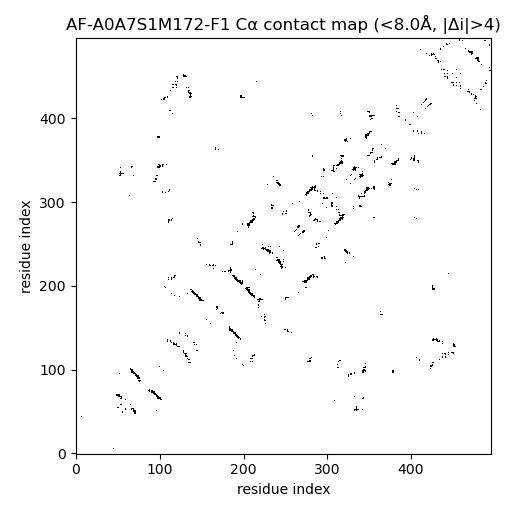.520 1.00 91.69 243 SER A N 1
ATOM 1837 C CA . SER A 1 243 ? 4.428 12.332 -2.017 1.00 91.69 243 SER A CA 1
ATOM 1838 C C . SER A 1 243 ? 5.395 12.317 -3.203 1.00 91.69 243 SER A C 1
ATOM 1840 O O . SER A 1 243 ? 5.496 13.328 -3.908 1.00 91.69 243 SER A O 1
ATOM 1842 N N . PRO A 1 244 ? 6.101 11.202 -3.468 1.00 91.50 244 PRO A N 1
ATOM 1843 C CA . PRO A 1 244 ? 6.764 10.985 -4.749 1.00 91.50 244 PRO A CA 1
ATOM 1844 C C . PRO A 1 244 ? 5.821 11.253 -5.932 1.00 91.50 244 PRO A C 1
ATOM 1846 O O . PRO A 1 244 ? 4.727 10.688 -6.003 1.00 91.50 244 PRO A O 1
ATOM 1849 N N . ARG A 1 245 ? 6.250 12.082 -6.893 1.00 94.31 245 ARG A N 1
ATOM 1850 C CA . ARG A 1 245 ? 5.438 12.498 -8.051 1.00 94.31 245 ARG A CA 1
ATOM 1851 C C . ARG A 1 245 ? 4.806 11.322 -8.785 1.00 94.31 245 ARG A C 1
ATOM 1853 O O . ARG A 1 245 ? 3.635 11.397 -9.137 1.00 94.31 245 ARG A O 1
ATOM 1860 N N . GLY A 1 246 ? 5.550 10.240 -9.005 1.00 95.38 246 GLY A N 1
ATOM 1861 C CA . GLY A 1 246 ? 5.016 9.052 -9.667 1.00 95.38 246 GLY A CA 1
ATOM 1862 C C . GLY A 1 246 ? 3.839 8.430 -8.915 1.00 95.38 246 GLY A C 1
ATOM 1863 O O . GLY A 1 246 ? 2.827 8.098 -9.530 1.00 95.38 246 GLY A O 1
ATOM 1864 N N . MET A 1 247 ? 3.944 8.293 -7.591 1.00 96.00 247 MET A N 1
ATOM 1865 C CA . MET A 1 247 ? 2.876 7.714 -6.768 1.00 96.00 247 MET A CA 1
ATOM 1866 C C . MET A 1 247 ? 1.655 8.629 -6.727 1.00 96.00 247 MET A C 1
ATOM 1868 O O . MET A 1 247 ? 0.539 8.148 -6.905 1.00 96.00 247 MET A O 1
ATOM 1872 N N . ALA A 1 248 ? 1.867 9.941 -6.578 1.00 96.56 248 ALA A N 1
ATOM 1873 C CA . ALA A 1 248 ? 0.793 10.926 -6.634 1.00 96.56 248 ALA A CA 1
ATOM 1874 C C . ALA A 1 248 ? 0.031 10.860 -7.969 1.00 96.56 248 ALA A C 1
ATOM 1876 O O . ALA A 1 248 ? -1.193 10.806 -7.960 1.00 96.56 248 ALA A O 1
ATOM 1877 N N . LEU A 1 249 ? 0.741 10.788 -9.103 1.00 97.69 249 LEU A N 1
ATOM 1878 C CA . LEU A 1 249 ? 0.132 10.672 -10.434 1.00 97.69 249 LEU A CA 1
ATOM 1879 C C . LEU A 1 249 ? -0.589 9.335 -10.648 1.00 97.69 249 LEU A C 1
ATOM 1881 O O . LEU A 1 249 ? -1.675 9.312 -11.221 1.00 97.69 249 LEU A O 1
ATOM 1885 N N . SER A 1 250 ? -0.011 8.230 -10.171 1.00 97.56 250 SER A N 1
ATOM 1886 C CA . SER A 1 250 ? -0.649 6.907 -10.257 1.00 97.56 250 SER A CA 1
ATOM 1887 C C . SER A 1 250 ? -1.951 6.889 -9.460 1.00 97.56 250 SER A C 1
ATOM 1889 O O . SER A 1 250 ? -3.000 6.528 -9.989 1.00 97.56 250 SER A O 1
ATOM 1891 N N . TYR A 1 251 ? -1.913 7.365 -8.213 1.00 98.38 251 TYR A N 1
ATOM 1892 C CA . TYR A 1 251 ? -3.099 7.482 -7.372 1.00 98.38 251 TYR A CA 1
ATOM 1893 C C . TYR A 1 251 ? -4.163 8.390 -8.005 1.00 98.38 251 TYR A C 1
ATOM 1895 O O . TYR A 1 251 ? -5.329 8.004 -8.092 1.00 98.38 251 TYR A O 1
ATOM 1903 N N . ASP A 1 252 ? -3.760 9.565 -8.494 1.00 98.25 252 ASP A N 1
ATOM 1904 C CA . ASP A 1 252 ? -4.652 10.529 -9.143 1.00 98.25 252 ASP A CA 1
ATOM 1905 C C . ASP A 1 252 ? -5.377 9.924 -10.353 1.00 98.25 252 ASP A C 1
ATOM 1907 O O . ASP A 1 252 ? -6.591 10.084 -10.487 1.00 98.25 252 ASP A O 1
ATOM 1911 N N . SER A 1 253 ? -4.662 9.136 -11.168 1.00 97.94 253 SER A N 1
ATOM 1912 C CA . SER A 1 253 ? -5.213 8.504 -12.373 1.00 97.94 253 SER A CA 1
ATOM 1913 C C . SER A 1 253 ? -6.410 7.585 -12.099 1.00 97.94 253 SER A C 1
ATOM 1915 O O . SER A 1 253 ? -7.308 7.486 -12.932 1.00 97.94 253 SER A O 1
ATOM 1917 N N . ILE A 1 254 ? -6.462 6.951 -10.920 1.00 98.38 254 ILE A N 1
ATOM 1918 C CA . ILE A 1 254 ? -7.492 5.963 -10.565 1.00 98.38 254 ILE A CA 1
ATOM 1919 C C . ILE A 1 254 ? -8.474 6.454 -9.493 1.00 98.38 254 ILE A C 1
ATOM 1921 O O . ILE A 1 254 ? -9.526 5.845 -9.276 1.00 98.38 254 ILE A O 1
ATOM 1925 N N . ARG A 1 255 ? -8.173 7.565 -8.813 1.00 98.31 255 ARG A N 1
ATOM 1926 C CA . ARG A 1 255 ? -8.902 8.030 -7.624 1.00 98.31 255 ARG A CA 1
ATOM 1927 C C . ARG A 1 255 ? -10.414 8.129 -7.826 1.00 98.31 255 ARG A C 1
ATOM 1929 O O . ARG A 1 255 ? -11.183 7.641 -6.998 1.00 98.31 255 ARG A O 1
ATOM 1936 N N . ALA A 1 256 ? -10.857 8.762 -8.914 1.00 98.31 256 ALA A N 1
ATOM 1937 C CA . ALA A 1 256 ? -12.285 8.961 -9.172 1.00 98.31 256 ALA A CA 1
ATOM 1938 C C . ALA A 1 256 ? -13.030 7.623 -9.322 1.00 98.31 256 ALA A C 1
ATOM 1940 O O . ALA A 1 256 ? -14.144 7.463 -8.815 1.00 98.31 256 ALA A O 1
ATOM 1941 N N . LEU A 1 257 ? -12.392 6.649 -9.977 1.00 98.44 257 LEU A N 1
ATOM 1942 C CA . LEU A 1 257 ? -12.921 5.300 -10.132 1.00 98.44 257 LEU A CA 1
ATOM 1943 C C . LEU A 1 257 ? -12.961 4.556 -8.789 1.00 98.44 257 LEU A C 1
ATOM 1945 O O . LEU A 1 257 ? -13.961 3.892 -8.506 1.00 98.44 257 LEU A O 1
ATOM 1949 N N . LEU A 1 258 ? -11.935 4.702 -7.943 1.00 98.38 258 LEU A N 1
ATOM 1950 C CA . LEU A 1 258 ? -11.918 4.119 -6.596 1.00 98.38 258 LEU A CA 1
ATOM 1951 C C . LEU A 1 258 ? -13.051 4.653 -5.727 1.00 98.38 258 LEU A C 1
ATOM 1953 O O . LEU A 1 258 ? -13.809 3.859 -5.174 1.00 98.38 258 LEU A O 1
ATOM 1957 N N . TYR A 1 259 ? -13.207 5.975 -5.649 1.00 98.38 259 TYR A N 1
ATOM 1958 C CA . TYR A 1 259 ? -14.248 6.595 -4.832 1.00 98.38 259 TYR A CA 1
ATOM 1959 C C . TYR A 1 259 ? -15.655 6.187 -5.295 1.00 98.38 259 TYR A C 1
ATOM 1961 O O . TYR A 1 259 ? -16.497 5.780 -4.487 1.00 98.38 259 TYR A O 1
ATOM 1969 N N . ARG A 1 260 ? -15.904 6.203 -6.614 1.00 98.44 260 ARG A N 1
ATOM 1970 C CA . ARG A 1 260 ? -17.165 5.701 -7.180 1.00 98.44 260 ARG A CA 1
ATOM 1971 C C . ARG A 1 260 ? -17.393 4.235 -6.813 1.00 98.44 260 ARG A C 1
ATOM 1973 O O . ARG A 1 260 ? -18.465 3.877 -6.343 1.00 98.44 260 ARG A O 1
ATOM 1980 N N . THR A 1 261 ? -16.379 3.390 -6.960 1.00 98.50 261 THR A N 1
ATOM 1981 C CA . THR A 1 261 ? -16.509 1.963 -6.640 1.00 98.50 261 THR A CA 1
ATOM 1982 C C . THR A 1 261 ? -16.762 1.739 -5.147 1.00 98.50 261 THR A C 1
ATOM 1984 O O . THR A 1 261 ? -17.607 0.923 -4.786 1.00 98.50 261 THR A O 1
ATOM 1987 N N . PHE A 1 262 ? -16.090 2.483 -4.265 1.00 98.38 262 PHE A N 1
ATOM 1988 C CA . PHE A 1 262 ? -16.323 2.437 -2.823 1.00 98.38 262 PHE A CA 1
ATOM 1989 C C . PHE A 1 262 ? -17.775 2.786 -2.477 1.00 98.38 262 PHE A C 1
ATOM 1991 O O . PHE A 1 262 ? -18.443 2.022 -1.781 1.00 98.38 262 PHE A O 1
ATOM 1998 N N . THR A 1 263 ? -18.282 3.900 -3.002 1.00 98.19 263 THR A N 1
ATOM 1999 C CA . THR A 1 263 ? -19.666 4.335 -2.757 1.00 98.19 263 THR A CA 1
ATOM 2000 C C . THR A 1 263 ? -20.694 3.335 -3.294 1.00 98.19 263 THR A C 1
ATOM 2002 O O . THR A 1 263 ? -21.624 2.973 -2.579 1.00 98.19 263 THR A O 1
ATOM 2005 N N . GLU A 1 264 ? -20.494 2.802 -4.501 1.00 98.00 264 GLU A N 1
ATOM 2006 C CA . GLU A 1 264 ? -21.419 1.851 -5.133 1.00 98.00 264 GLU A CA 1
ATOM 2007 C C . GLU A 1 264 ? -21.377 0.438 -4.534 1.00 98.00 264 GLU A C 1
ATOM 2009 O O . GLU A 1 264 ? -22.376 -0.281 -4.586 1.00 98.00 264 GLU A O 1
ATOM 2014 N N . ARG A 1 265 ? -20.226 -0.005 -4.014 1.00 98.00 265 ARG A N 1
ATOM 2015 C CA . ARG A 1 265 ? -20.020 -1.403 -3.594 1.00 98.00 265 ARG A CA 1
ATOM 2016 C C . ARG A 1 265 ? -19.887 -1.566 -2.090 1.00 98.00 265 ARG A C 1
ATOM 2018 O O . ARG A 1 265 ? -20.472 -2.488 -1.533 1.00 98.00 265 ARG A O 1
ATOM 2025 N N . CYS A 1 266 ? -19.155 -0.671 -1.438 1.00 98.06 266 CYS A N 1
ATOM 2026 C CA . CYS A 1 266 ? -18.808 -0.773 -0.023 1.00 98.06 266 CYS A CA 1
ATOM 2027 C C . CYS A 1 266 ? -19.665 0.108 0.888 1.00 98.06 266 CYS A C 1
ATOM 2029 O O . CYS A 1 266 ? -19.683 -0.113 2.098 1.00 98.06 266 CYS A O 1
ATOM 2031 N N . CYS A 1 267 ? -20.380 1.078 0.316 1.00 97.56 267 CYS A N 1
ATOM 2032 C CA . CYS A 1 267 ? -21.307 1.949 1.027 1.00 97.56 267 CYS A CA 1
ATOM 2033 C C . CYS A 1 267 ? -22.677 2.060 0.331 1.00 97.56 267 CYS A C 1
ATOM 2035 O O . CYS A 1 267 ? -23.282 3.127 0.249 1.00 97.56 267 CYS A O 1
ATOM 2037 N N . SER A 1 268 ? -23.171 0.939 -0.184 1.00 96.75 268 SER A N 1
ATOM 2038 C CA . SER A 1 268 ? -24.502 0.857 -0.787 1.00 96.75 268 SER A CA 1
ATOM 2039 C C . SER A 1 268 ? -25.560 0.433 0.231 1.00 96.75 268 SER A C 1
ATOM 2041 O O . SER A 1 268 ? -25.240 -0.130 1.281 1.00 96.75 268 SER A O 1
ATOM 2043 N N . ASP A 1 269 ? -26.834 0.593 -0.134 1.00 95.38 269 ASP A N 1
ATOM 2044 C CA . ASP A 1 269 ? -27.970 0.096 0.655 1.00 95.38 269 ASP A CA 1
ATOM 2045 C C . ASP A 1 269 ? -27.924 -1.431 0.850 1.00 95.38 269 ASP A C 1
ATOM 2047 O O . ASP A 1 269 ? -28.332 -1.957 1.885 1.00 95.38 269 ASP A O 1
ATOM 2051 N N . SER A 1 270 ? -27.403 -2.167 -0.139 1.00 95.56 270 SER A N 1
ATOM 2052 C CA . SER A 1 270 ? -27.250 -3.627 -0.060 1.00 95.56 270 SER A CA 1
ATOM 2053 C C . SER A 1 270 ? -26.024 -4.065 0.747 1.00 95.56 270 SER A C 1
ATOM 2055 O O . SER A 1 270 ? -26.014 -5.131 1.374 1.00 95.56 270 SER A O 1
ATOM 2057 N N . PHE A 1 271 ? -24.978 -3.242 0.757 1.00 97.12 271 PHE A N 1
ATOM 2058 C CA . PHE A 1 271 ? -23.705 -3.560 1.379 1.00 97.12 271 PHE A CA 1
ATOM 2059 C C . PHE A 1 271 ? -23.043 -2.293 1.916 1.00 97.12 271 PHE A C 1
ATOM 2061 O O . PHE A 1 271 ? -22.502 -1.485 1.165 1.00 97.12 271 PHE A O 1
ATOM 2068 N N . THR A 1 272 ? -23.064 -2.164 3.239 1.00 97.38 272 THR A N 1
ATOM 2069 C CA . THR A 1 272 ? -22.347 -1.138 3.993 1.00 97.38 272 THR A CA 1
ATOM 2070 C C . THR A 1 272 ? -21.279 -1.840 4.818 1.00 97.38 272 THR A C 1
ATOM 2072 O O . THR A 1 272 ? -21.616 -2.658 5.674 1.00 97.38 272 THR A O 1
ATOM 2075 N N . ALA A 1 273 ? -20.008 -1.587 4.524 1.00 97.06 273 ALA A N 1
ATOM 2076 C CA . ALA A 1 273 ? -18.902 -2.215 5.232 1.00 97.06 273 ALA A CA 1
ATOM 2077 C C . ALA A 1 273 ? -18.834 -1.725 6.688 1.00 97.06 273 ALA A C 1
ATOM 2079 O O . ALA A 1 273 ? -18.895 -0.525 6.945 1.00 97.06 273 ALA A O 1
ATOM 2080 N N . ASP A 1 274 ? -18.658 -2.651 7.632 1.00 96.12 274 ASP A N 1
ATOM 2081 C CA . ASP A 1 274 ? -18.337 -2.334 9.028 1.00 96.12 274 ASP A CA 1
ATOM 2082 C C . ASP A 1 274 ? -16.872 -1.899 9.176 1.00 96.12 274 ASP A C 1
ATOM 2084 O O . ASP A 1 274 ? -16.529 -1.148 10.088 1.00 96.12 274 ASP A O 1
ATOM 2088 N N . LYS A 1 275 ? -16.001 -2.396 8.290 1.00 96.75 275 LYS A N 1
ATOM 2089 C CA . LYS A 1 275 ? -14.586 -2.029 8.218 1.00 96.75 275 LYS A CA 1
ATOM 2090 C C . LYS A 1 275 ? -14.113 -1.948 6.765 1.00 96.75 275 LYS A C 1
ATOM 2092 O O . LYS A 1 275 ? -14.373 -2.848 5.961 1.00 96.75 275 LYS A O 1
ATOM 2097 N N . LEU A 1 276 ? -13.381 -0.879 6.468 1.00 98.12 276 LEU A N 1
ATOM 2098 C CA . LEU A 1 276 ? -12.615 -0.668 5.247 1.00 98.12 276 LEU A CA 1
ATOM 2099 C C . LEU A 1 276 ? -11.152 -1.040 5.506 1.00 98.12 276 LEU A C 1
ATOM 2101 O O . LEU A 1 276 ? -10.509 -0.458 6.375 1.00 98.12 276 LEU A O 1
ATOM 2105 N N . ILE A 1 277 ? -10.614 -1.991 4.751 1.00 98.31 277 ILE A N 1
ATOM 2106 C CA . ILE A 1 277 ? -9.198 -2.357 4.792 1.00 98.31 277 ILE A CA 1
ATOM 2107 C C . ILE A 1 277 ? -8.509 -1.765 3.565 1.00 98.31 277 ILE A C 1
ATOM 2109 O O . ILE A 1 277 ? -8.974 -1.939 2.442 1.00 98.31 277 ILE A O 1
ATOM 2113 N N . ILE A 1 278 ? -7.387 -1.086 3.763 1.00 98.69 278 ILE A N 1
ATOM 2114 C CA . ILE A 1 278 ? -6.554 -0.556 2.684 1.00 98.69 278 ILE A CA 1
ATOM 2115 C C . ILE A 1 278 ? -5.180 -1.198 2.825 1.00 98.69 278 ILE A C 1
ATOM 2117 O O . ILE A 1 278 ? -4.577 -1.160 3.894 1.00 98.69 278 ILE A O 1
ATOM 2121 N N . SER A 1 279 ? -4.698 -1.857 1.780 1.00 98.56 279 SER A N 1
ATOM 2122 C CA . SER A 1 279 ? -3.494 -2.683 1.884 1.00 98.56 279 SER A CA 1
ATOM 2123 C C . SER A 1 279 ? -2.658 -2.671 0.620 1.00 98.56 279 SER A C 1
ATOM 2125 O O . SER A 1 279 ? -3.157 -2.371 -0.460 1.00 98.56 279 SER A O 1
ATOM 2127 N N . GLY A 1 280 ? -1.384 -3.019 0.742 1.00 98.19 280 GLY A N 1
ATOM 2128 C CA . GLY A 1 280 ? -0.508 -3.177 -0.409 1.00 98.19 280 GLY A CA 1
ATOM 2129 C C . GLY A 1 280 ? 0.877 -3.669 -0.017 1.00 98.19 280 GLY A C 1
ATOM 2130 O O . GLY A 1 280 ? 1.211 -3.750 1.169 1.00 98.19 280 GLY A O 1
ATOM 2131 N N . HIS A 1 281 ? 1.677 -3.985 -1.034 1.00 97.19 281 HIS A N 1
ATOM 2132 C CA . HIS A 1 281 ? 3.095 -4.322 -0.904 1.00 97.19 281 HIS A CA 1
ATOM 2133 C C . HIS A 1 281 ? 3.954 -3.465 -1.836 1.00 97.19 281 HIS A C 1
ATOM 2135 O O . HIS A 1 281 ? 3.520 -3.154 -2.946 1.00 97.19 281 HIS A O 1
ATOM 2141 N N . SER A 1 282 ? 5.168 -3.088 -1.414 1.00 95.31 282 SER A N 1
ATOM 2142 C CA . SER A 1 282 ? 6.097 -2.294 -2.238 1.00 95.31 282 SER A CA 1
ATOM 2143 C C . SER A 1 282 ? 5.433 -0.984 -2.705 1.00 95.31 282 SER A C 1
ATOM 2145 O O . SER A 1 282 ? 4.795 -0.309 -1.898 1.00 95.31 282 SER A O 1
ATOM 2147 N N . LEU A 1 283 ? 5.502 -0.628 -3.995 1.00 95.56 283 LEU A N 1
ATOM 2148 C CA . LEU A 1 283 ? 4.746 0.494 -4.578 1.00 95.56 283 LEU A CA 1
ATOM 2149 C C . LEU A 1 283 ? 3.267 0.500 -4.152 1.00 95.56 283 LEU A C 1
ATOM 2151 O O . LEU A 1 283 ? 2.741 1.549 -3.785 1.00 95.56 283 LEU A O 1
ATOM 2155 N N . GLY A 1 284 ? 2.619 -0.666 -4.123 1.00 97.81 284 GLY A N 1
ATOM 2156 C CA . GLY A 1 284 ? 1.229 -0.800 -3.701 1.00 97.81 284 GLY A CA 1
ATOM 2157 C C . GLY A 1 284 ? 1.012 -0.383 -2.248 1.00 97.81 284 GLY A C 1
ATOM 2158 O O . GLY A 1 284 ? -0.008 0.214 -1.932 1.00 97.81 284 GLY A O 1
ATOM 2159 N N . ALA A 1 285 ? 1.977 -0.612 -1.355 1.00 97.00 285 ALA A N 1
ATOM 2160 C CA . ALA A 1 285 ? 1.900 -0.108 0.015 1.00 97.00 285 ALA A CA 1
ATOM 2161 C C . ALA A 1 285 ? 2.016 1.430 0.067 1.00 97.00 285 ALA A C 1
ATOM 2163 O O . ALA A 1 285 ? 1.277 2.067 0.811 1.00 97.00 285 ALA A O 1
ATOM 2164 N N . GLY A 1 286 ? 2.857 2.044 -0.772 1.00 95.50 286 GLY A N 1
ATOM 2165 C CA . GLY A 1 286 ? 2.902 3.508 -0.902 1.00 95.50 286 GLY A CA 1
ATOM 2166 C C . GLY A 1 286 ? 1.569 4.091 -1.393 1.00 95.50 286 GLY A C 1
ATOM 2167 O O . GLY A 1 286 ? 1.042 5.040 -0.815 1.00 95.50 286 GLY A O 1
ATOM 2168 N N . LEU A 1 287 ? 0.960 3.469 -2.407 1.00 97.81 287 LEU A N 1
ATOM 2169 C CA . LEU A 1 287 ? -0.358 3.868 -2.919 1.00 97.81 287 LEU A CA 1
ATOM 2170 C C . LEU A 1 287 ? -1.490 3.606 -1.911 1.00 97.81 287 LEU A C 1
ATOM 2172 O O . LEU A 1 287 ? -2.418 4.407 -1.809 1.00 97.81 287 LEU A O 1
ATOM 2176 N N . ALA A 1 288 ? -1.400 2.528 -1.130 1.00 98.25 288 ALA A N 1
ATOM 2177 C CA . ALA A 1 288 ? -2.319 2.227 -0.035 1.00 98.25 288 ALA A CA 1
ATOM 2178 C C . ALA A 1 288 ? -2.286 3.306 1.055 1.00 98.25 288 ALA A C 1
ATOM 2180 O O . ALA A 1 288 ? -3.332 3.678 1.583 1.00 98.25 288 ALA A O 1
ATOM 2181 N N . GLU A 1 289 ? -1.112 3.851 1.366 1.00 97.19 289 GLU A N 1
ATOM 2182 C CA . GLU A 1 289 ? -0.990 4.960 2.310 1.00 97.19 289 GLU A CA 1
ATOM 2183 C C . GLU A 1 289 ? -1.613 6.255 1.755 1.00 97.19 289 GLU A C 1
ATOM 2185 O O . GLU A 1 289 ? -2.395 6.893 2.461 1.00 97.19 289 GLU A O 1
ATOM 2190 N N . LEU A 1 290 ? -1.375 6.606 0.482 1.00 97.38 290 LEU A N 1
ATOM 2191 C CA . LEU A 1 290 ? -2.043 7.754 -0.163 1.00 97.38 290 LEU A CA 1
ATOM 2192 C C . LEU A 1 290 ? -3.568 7.594 -0.206 1.00 97.38 290 LEU A C 1
ATOM 2194 O O . LEU A 1 290 ? -4.305 8.545 0.055 1.00 97.38 290 LEU A O 1
ATOM 2198 N N . HIS A 1 291 ? -4.044 6.376 -0.479 1.00 98.31 291 HIS A N 1
ATOM 2199 C CA . HIS A 1 291 ? -5.460 6.032 -0.410 1.00 98.31 291 HIS A CA 1
ATOM 2200 C C . HIS A 1 291 ? -6.000 6.249 1.004 1.00 98.31 291 HIS A C 1
ATOM 2202 O O . HIS A 1 291 ? -7.035 6.886 1.161 1.00 98.31 291 HIS A O 1
ATOM 2208 N N . ALA A 1 292 ? -5.303 5.782 2.039 1.00 97.75 292 ALA A N 1
ATOM 2209 C CA . ALA A 1 292 ? -5.743 5.971 3.416 1.00 97.75 292 ALA A CA 1
ATOM 2210 C C . ALA A 1 292 ? -5.848 7.455 3.803 1.00 97.75 292 ALA A C 1
ATOM 2212 O O . ALA A 1 292 ? -6.819 7.834 4.460 1.00 97.75 292 ALA A O 1
ATOM 2213 N N . ILE A 1 293 ? -4.905 8.290 3.347 1.00 96.88 293 ILE A N 1
ATOM 2214 C CA . ILE A 1 293 ? -4.942 9.747 3.541 1.00 96.88 293 ILE A CA 1
ATOM 2215 C C . ILE A 1 293 ? -6.188 10.357 2.885 1.00 96.88 293 ILE A C 1
ATOM 2217 O O . ILE A 1 293 ? -6.916 11.097 3.544 1.00 96.88 293 ILE A O 1
ATOM 2221 N N . ASP A 1 294 ? -6.473 10.038 1.619 1.00 98.00 294 ASP A N 1
ATOM 2222 C CA . ASP A 1 294 ? -7.675 10.549 0.943 1.00 98.00 294 ASP A CA 1
ATOM 2223 C C . ASP A 1 294 ? -8.962 10.019 1.592 1.00 98.00 294 ASP A C 1
ATOM 2225 O O . ASP A 1 294 ? -9.914 10.772 1.781 1.00 98.00 294 ASP A O 1
ATOM 2229 N N . ALA A 1 295 ? -8.989 8.743 1.985 1.00 97.81 295 ALA A N 1
ATOM 2230 C CA . ALA A 1 295 ? -10.167 8.114 2.568 1.00 97.81 295 ALA A CA 1
ATOM 2231 C C . ALA A 1 295 ? -10.566 8.750 3.905 1.00 97.81 295 ALA A C 1
ATOM 2233 O O . ALA A 1 295 ? -11.730 9.093 4.093 1.00 97.81 295 ALA A O 1
ATOM 2234 N N . VAL A 1 296 ? -9.610 8.954 4.816 1.00 97.06 296 VAL A N 1
ATOM 2235 C CA . VAL A 1 296 ? -9.894 9.587 6.115 1.00 97.06 296 VAL A CA 1
ATOM 2236 C C . VAL A 1 296 ? -10.211 11.081 5.984 1.00 97.06 296 VAL A C 1
ATOM 2238 O O . VAL A 1 296 ? -10.892 11.649 6.831 1.00 97.06 296 VAL A O 1
ATOM 2241 N N . THR A 1 297 ? -9.734 11.723 4.914 1.00 96.12 297 THR A N 1
ATOM 2242 C CA . THR A 1 297 ? -9.929 13.162 4.699 1.00 96.12 297 THR A CA 1
ATOM 2243 C C . THR A 1 297 ? -11.234 13.477 3.969 1.00 96.12 297 THR A C 1
ATOM 2245 O O . THR A 1 297 ? -11.923 14.432 4.320 1.00 96.12 297 THR A O 1
ATOM 2248 N N . ASN A 1 298 ? -11.553 12.716 2.920 1.00 97.25 298 ASN A N 1
ATOM 2249 C CA . ASN A 1 298 ? -12.542 13.108 1.914 1.00 97.25 298 ASN A CA 1
ATOM 2250 C C . ASN A 1 298 ? -13.646 12.070 1.690 1.00 97.25 298 ASN A C 1
ATOM 2252 O O . ASN A 1 298 ? -14.602 12.363 0.966 1.00 97.25 298 ASN A O 1
ATOM 2256 N N . TRP A 1 299 ? -13.525 10.848 2.220 1.00 97.62 299 TRP A N 1
ATOM 2257 C CA . TRP A 1 299 ? -14.508 9.801 1.950 1.00 97.62 299 TRP A CA 1
ATOM 2258 C C . TRP A 1 299 ? -15.548 9.722 3.059 1.00 97.62 299 TRP A C 1
ATOM 2260 O O . TRP A 1 299 ? -15.274 9.914 4.241 1.00 97.62 299 TRP A O 1
ATOM 2270 N N . GLN A 1 300 ? -16.771 9.405 2.649 1.00 96.62 300 GLN A N 1
ATOM 2271 C CA . GLN A 1 300 ? -17.920 9.318 3.533 1.00 96.62 300 GLN A CA 1
ATOM 2272 C C . GLN A 1 300 ? -1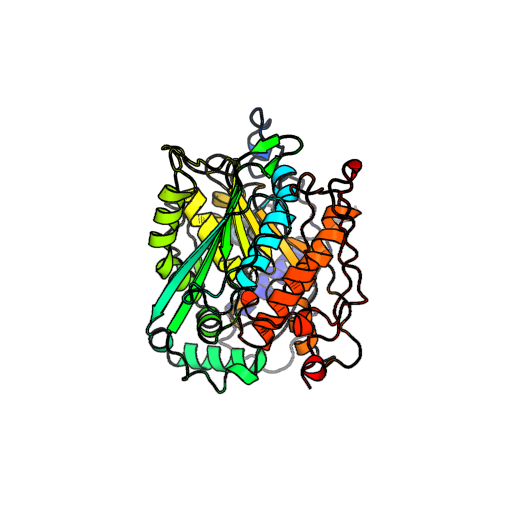8.720 8.072 3.216 1.00 96.62 300 GLN A C 1
ATOM 2274 O O . GLN A 1 300 ? -18.819 7.662 2.058 1.00 96.62 300 GLN A O 1
ATOM 2279 N N . CYS A 1 301 ? -19.350 7.515 4.243 1.00 96.12 301 CYS A N 1
ATOM 2280 C CA . CYS A 1 301 ? -20.311 6.447 4.085 1.00 96.12 301 CYS A CA 1
ATOM 2281 C C . CYS A 1 301 ? -21.615 6.760 4.824 1.00 96.12 301 CYS A C 1
ATOM 2283 O O . CYS A 1 301 ? -21.618 6.988 6.032 1.00 96.12 301 CYS A O 1
ATOM 2285 N N . GLY A 1 302 ? -22.729 6.833 4.087 1.00 92.00 302 GLY A N 1
ATOM 2286 C CA . GLY A 1 302 ? -24.024 7.243 4.642 1.00 92.00 302 GLY A CA 1
ATOM 2287 C C . GLY A 1 302 ? -24.022 8.674 5.201 1.00 92.00 302 GLY A C 1
ATOM 2288 O O . GLY A 1 302 ? -24.707 8.948 6.181 1.00 92.00 302 GLY A O 1
ATOM 2289 N N . GLY A 1 303 ? -23.208 9.568 4.625 1.00 92.88 303 GLY A N 1
ATOM 2290 C CA . GLY A 1 303 ? -23.030 10.948 5.099 1.00 92.88 303 GLY A CA 1
ATOM 2291 C C . GLY A 1 303 ? -22.157 11.094 6.351 1.00 92.88 303 GLY A C 1
ATOM 2292 O O . GLY A 1 303 ? -22.074 12.188 6.904 1.00 92.88 303 GLY A O 1
ATOM 2293 N N . ARG A 1 304 ? -21.518 10.011 6.810 1.00 94.56 304 ARG A N 1
ATOM 2294 C CA . ARG A 1 304 ? -20.571 10.012 7.929 1.00 94.56 304 ARG A CA 1
ATOM 2295 C C . ARG A 1 304 ? -19.140 9.889 7.413 1.00 94.56 304 ARG A C 1
ATOM 2297 O O . ARG A 1 304 ? -18.871 8.997 6.610 1.00 94.56 304 ARG A O 1
ATOM 2304 N N . ASP A 1 305 ? -18.244 10.737 7.905 1.00 95.38 305 ASP A N 1
ATOM 2305 C CA . ASP A 1 305 ? -16.806 10.654 7.620 1.00 95.38 305 ASP A CA 1
ATOM 2306 C C . ASP A 1 305 ? -16.215 9.332 8.139 1.00 95.38 305 ASP A C 1
ATOM 2308 O O . ASP A 1 305 ? -16.662 8.783 9.157 1.00 95.38 305 ASP A O 1
ATOM 2312 N N . LEU A 1 306 ? -15.224 8.806 7.420 1.00 95.69 306 LEU A N 1
ATOM 2313 C CA . LEU A 1 306 ? -14.487 7.613 7.831 1.00 95.69 306 LEU A CA 1
ATOM 2314 C C . LEU A 1 306 ? -13.342 7.995 8.776 1.00 95.69 306 LEU A C 1
ATOM 2316 O O . LEU A 1 306 ? -12.577 8.905 8.477 1.00 95.69 306 LEU A O 1
ATOM 2320 N N . GLY A 1 307 ? -13.181 7.264 9.881 1.00 94.31 307 GLY A N 1
ATOM 2321 C CA . GLY A 1 307 ? -12.090 7.475 10.842 1.00 94.31 307 GLY A CA 1
ATOM 2322 C C . GLY A 1 307 ? -11.350 6.194 11.230 1.00 94.31 307 GLY A C 1
ATOM 2323 O O . GLY A 1 307 ? -11.519 5.134 10.619 1.00 94.31 307 GLY A O 1
ATOM 2324 N N . ALA A 1 308 ? -10.573 6.255 12.314 1.00 92.75 308 ALA A N 1
ATOM 2325 C CA . ALA A 1 308 ? -9.831 5.116 12.869 1.00 92.75 308 ALA A CA 1
ATOM 2326 C C . ALA A 1 308 ? -10.744 3.926 13.241 1.00 92.75 308 ALA A C 1
ATOM 2328 O O . ALA A 1 308 ? -10.377 2.749 13.163 1.00 92.75 308 ALA A O 1
ATOM 2329 N N . GLY A 1 309 ? -11.989 4.225 13.620 1.00 92.38 309 GLY A N 1
ATOM 2330 C CA . GLY A 1 309 ? -13.019 3.220 13.881 1.00 92.38 309 GLY A CA 1
ATOM 2331 C C . GLY A 1 309 ? -13.439 2.436 12.635 1.00 92.38 309 GLY A C 1
ATOM 2332 O O . GLY A 1 309 ? -13.796 1.267 12.755 1.00 92.38 309 GLY A O 1
ATOM 2333 N N . ASP A 1 310 ? -13.276 3.001 11.440 1.00 95.56 310 ASP A N 1
ATOM 2334 C CA . ASP A 1 310 ? -13.797 2.463 10.175 1.00 95.56 310 ASP A CA 1
ATOM 2335 C C . ASP A 1 310 ? -12.706 1.905 9.270 1.00 95.56 310 ASP A C 1
ATOM 2337 O O . ASP A 1 310 ? -12.946 0.956 8.531 1.00 95.56 310 ASP A O 1
ATOM 2341 N N . ILE A 1 311 ? -11.500 2.463 9.350 1.00 97.25 311 ILE A N 1
ATOM 2342 C CA . ILE A 1 311 ? -10.391 2.126 8.460 1.00 97.25 311 ILE A CA 1
ATOM 2343 C C . ILE A 1 311 ? -9.396 1.213 9.190 1.00 97.25 311 ILE A C 1
ATOM 2345 O O . ILE A 1 311 ? -9.218 1.299 10.405 1.00 97.25 311 ILE A O 1
ATOM 2349 N N . ALA A 1 312 ? -8.776 0.293 8.461 1.00 97.19 312 ALA A N 1
ATOM 2350 C CA . ALA A 1 312 ? -7.565 -0.413 8.856 1.00 97.19 312 ALA A CA 1
ATOM 2351 C C . ALA A 1 312 ? -6.593 -0.405 7.671 1.00 97.19 312 ALA A C 1
ATOM 2353 O O . ALA A 1 312 ? -6.973 -0.734 6.551 1.00 97.19 312 ALA A O 1
ATOM 2354 N N . VAL A 1 313 ? -5.343 -0.032 7.908 1.00 98.00 313 VAL A N 1
ATOM 2355 C CA . VAL A 1 313 ? -4.314 0.117 6.880 1.00 98.00 313 VAL A CA 1
ATOM 2356 C C . VAL A 1 313 ? -3.211 -0.901 7.138 1.00 98.00 313 VAL A C 1
ATOM 2358 O O . VAL A 1 313 ? -2.696 -0.981 8.253 1.00 98.00 313 VAL A O 1
ATOM 2361 N N . VAL A 1 314 ? -2.853 -1.690 6.127 1.00 97.88 314 VAL A N 1
ATOM 2362 C CA . VAL A 1 314 ? -1.814 -2.725 6.223 1.00 97.88 314 VAL A CA 1
ATOM 2363 C C . VAL A 1 314 ? -0.780 -2.510 5.126 1.00 97.88 314 VAL A C 1
ATOM 2365 O O . VAL A 1 314 ? -1.024 -2.800 3.956 1.00 97.88 314 VAL A O 1
ATOM 2368 N N . LEU A 1 315 ? 0.385 -2.007 5.519 1.00 97.31 315 LEU A N 1
ATOM 2369 C CA . LEU A 1 315 ? 1.466 -1.630 4.619 1.00 97.31 315 LEU A CA 1
ATOM 2370 C C . LEU A 1 315 ? 2.601 -2.646 4.748 1.00 97.31 315 LEU A C 1
ATOM 2372 O O . LEU A 1 315 ? 3.241 -2.722 5.796 1.00 97.31 315 LEU A O 1
ATOM 2376 N N . ALA A 1 316 ? 2.860 -3.432 3.704 1.00 96.38 316 ALA A N 1
ATOM 2377 C CA . ALA A 1 316 ? 3.991 -4.355 3.667 1.00 96.38 316 ALA A CA 1
ATOM 2378 C C . ALA A 1 316 ? 5.107 -3.796 2.786 1.00 96.38 316 ALA A C 1
ATOM 2380 O O . ALA A 1 316 ? 4.884 -3.495 1.618 1.00 96.38 316 ALA A O 1
ATOM 2381 N N . ALA A 1 317 ? 6.315 -3.669 3.328 1.00 92.75 317 ALA A N 1
ATOM 2382 C CA . ALA A 1 317 ? 7.434 -3.078 2.599 1.00 92.75 317 ALA A CA 1
ATOM 2383 C C . ALA A 1 317 ? 7.110 -1.702 1.972 1.00 92.75 317 ALA A C 1
ATOM 2385 O O . ALA A 1 317 ? 7.469 -1.496 0.806 1.00 92.75 317 ALA A O 1
ATOM 2386 N N . PRO A 1 318 ? 6.384 -0.783 2.653 1.00 89.38 318 PRO A N 1
ATOM 2387 C CA . PRO A 1 318 ? 6.097 0.502 2.039 1.00 89.38 318 PRO A CA 1
ATOM 2388 C C . PRO A 1 318 ? 7.412 1.188 1.686 1.00 89.38 318 PRO A C 1
ATOM 2390 O O . PRO A 1 318 ? 8.327 1.184 2.518 1.00 89.38 318 PRO A O 1
ATOM 2393 N N . PRO A 1 319 ? 7.532 1.764 0.475 1.00 83.00 319 PRO A N 1
ATOM 2394 C CA . PRO A 1 319 ? 8.617 2.682 0.208 1.00 83.00 319 PRO A CA 1
ATOM 2395 C C . PRO A 1 319 ? 8.567 3.714 1.319 1.00 83.00 319 PRO A C 1
ATOM 2397 O O . PRO A 1 319 ? 7.488 4.193 1.673 1.00 83.00 319 PRO A O 1
ATOM 2400 N N . LEU A 1 320 ? 9.725 4.018 1.899 1.00 70.75 320 LEU A N 1
ATOM 2401 C CA . LEU A 1 320 ? 9.819 5.153 2.801 1.00 70.75 320 LEU A CA 1
ATOM 2402 C C . LEU A 1 320 ? 9.121 6.325 2.089 1.00 70.75 320 LEU A C 1
ATOM 2404 O O . LEU A 1 320 ? 9.398 6.566 0.920 1.00 70.75 320 LEU A O 1
ATOM 2408 N N . MET A 1 321 ? 8.157 6.981 2.722 1.00 68.44 321 MET A N 1
ATOM 2409 C CA . MET A 1 321 ? 7.501 8.145 2.134 1.00 68.44 321 MET A CA 1
ATOM 2410 C C . MET A 1 321 ? 7.906 9.391 2.903 1.00 68.44 321 MET A C 1
ATOM 2412 O O . MET A 1 321 ? 8.256 9.346 4.087 1.00 68.44 321 MET A O 1
ATOM 2416 N N . VAL A 1 322 ? 7.875 10.525 2.209 1.00 59.66 322 VAL A N 1
ATOM 2417 C CA . VAL A 1 322 ? 8.070 11.833 2.830 1.00 59.66 322 VAL A CA 1
ATOM 2418 C C . VAL A 1 322 ? 6.732 12.284 3.379 1.00 59.66 322 VAL A C 1
ATOM 2420 O O . VAL A 1 322 ? 6.106 13.193 2.853 1.00 59.66 322 VAL A O 1
ATOM 2423 N N . GLN A 1 323 ? 6.257 11.627 4.434 1.00 76.31 323 GLN A N 1
ATOM 2424 C CA . GLN A 1 323 ? 5.206 12.257 5.215 1.00 76.31 323 GLN A CA 1
ATOM 2425 C C . GLN A 1 323 ? 5.837 13.392 6.005 1.00 76.31 323 GLN A C 1
ATOM 2427 O O . GLN A 1 323 ? 6.794 13.198 6.762 1.00 76.31 323 GLN A O 1
ATOM 2432 N N . THR A 1 324 ? 5.306 14.598 5.820 1.00 81.00 324 THR A N 1
ATOM 2433 C CA . THR A 1 324 ? 5.703 15.728 6.652 1.00 81.00 324 THR A CA 1
ATOM 2434 C C . THR A 1 324 ? 5.359 15.416 8.112 1.00 81.00 324 THR A C 1
ATOM 2436 O O . THR A 1 324 ? 4.454 14.635 8.421 1.00 81.00 324 THR A O 1
ATOM 2439 N N . LEU A 1 325 ? 6.052 16.062 9.050 1.00 81.06 325 LEU A N 1
ATOM 2440 C CA . LEU A 1 325 ? 5.721 15.937 10.474 1.00 81.06 325 LEU A CA 1
ATOM 2441 C C . LEU A 1 325 ? 4.262 16.332 10.753 1.00 81.06 325 LEU A C 1
ATOM 2443 O O . LEU A 1 325 ? 3.621 15.747 11.625 1.00 81.06 325 LEU A O 1
ATOM 2447 N N . ALA A 1 326 ? 3.743 17.307 9.999 1.00 83.50 326 ALA A N 1
ATOM 2448 C CA . ALA A 1 326 ? 2.354 17.733 10.078 1.00 83.50 326 ALA A CA 1
ATOM 2449 C C . ALA A 1 326 ? 1.408 16.605 9.643 1.00 83.50 326 ALA A C 1
ATOM 2451 O O . ALA A 1 326 ? 0.479 16.286 10.377 1.00 83.50 326 ALA A O 1
ATOM 2452 N N . ALA A 1 327 ? 1.686 15.942 8.517 1.00 86.69 327 ALA A N 1
ATOM 2453 C CA . ALA A 1 327 ? 0.901 14.805 8.047 1.00 86.69 327 ALA A CA 1
ATOM 2454 C C . ALA A 1 327 ? 0.868 13.669 9.083 1.00 86.69 327 ALA A C 1
ATOM 2456 O O . ALA A 1 327 ? -0.203 13.170 9.419 1.00 86.69 327 ALA A O 1
ATOM 2457 N N . ILE A 1 328 ? 2.016 13.308 9.668 1.00 86.31 328 ILE A N 1
ATOM 2458 C CA . ILE A 1 328 ? 2.085 12.257 10.700 1.00 86.31 328 ILE A CA 1
ATOM 2459 C C . ILE A 1 328 ? 1.230 12.622 11.919 1.00 86.31 328 ILE A C 1
ATOM 2461 O O . ILE A 1 328 ? 0.402 11.827 12.369 1.00 86.31 328 ILE A O 1
ATOM 2465 N N . ASN A 1 329 ? 1.396 13.837 12.437 1.00 86.38 329 ASN A N 1
ATOM 2466 C CA . ASN A 1 329 ? 0.719 14.264 13.657 1.00 86.38 329 ASN A CA 1
ATOM 2467 C C . ASN A 1 329 ? -0.792 14.482 13.470 1.00 86.38 329 ASN A C 1
ATOM 2469 O O . ASN A 1 329 ? -1.550 14.199 14.394 1.00 86.38 329 ASN A O 1
ATOM 2473 N N . GLU A 1 330 ? -1.234 14.938 12.297 1.00 88.94 330 GLU A N 1
ATOM 2474 C CA . GLU A 1 330 ? -2.637 15.297 12.047 1.00 88.94 330 GLU A CA 1
ATOM 2475 C C . GLU A 1 330 ? -3.447 14.165 11.392 1.00 88.94 330 GLU A C 1
ATOM 2477 O O . GLU A 1 330 ? -4.653 14.079 11.605 1.00 88.94 330 GLU A O 1
ATOM 2482 N N . ILE A 1 331 ? -2.811 13.259 10.638 1.00 92.31 331 ILE A N 1
ATOM 2483 C CA . ILE A 1 331 ? -3.508 12.183 9.906 1.00 92.31 331 ILE A CA 1
ATOM 2484 C C . ILE A 1 331 ? -3.333 10.826 10.579 1.00 92.31 331 ILE A C 1
ATOM 2486 O O . ILE A 1 331 ? -4.267 10.029 10.599 1.00 92.31 331 ILE A O 1
ATOM 2490 N N . PHE A 1 332 ? -2.162 10.534 11.144 1.00 92.06 332 PHE A N 1
ATOM 2491 C CA . PHE A 1 332 ? -1.848 9.189 11.639 1.00 92.06 332 PHE A CA 1
ATOM 2492 C C . PHE A 1 332 ? -1.792 9.084 13.161 1.00 92.06 332 PHE A C 1
ATOM 2494 O O . PHE A 1 332 ? -1.963 7.992 13.699 1.00 92.06 332 PHE A O 1
ATOM 2501 N N . SER A 1 333 ? -1.625 10.207 13.859 1.00 87.12 333 SER A N 1
ATOM 2502 C CA . SER A 1 333 ? -1.430 10.226 15.313 1.00 87.12 333 SER A CA 1
ATOM 2503 C C . SER A 1 333 ? -2.220 11.317 16.034 1.00 87.12 333 SER A C 1
ATOM 2505 O O . SER A 1 333 ? -1.850 11.721 17.138 1.00 87.12 333 SER A O 1
ATOM 2507 N N . CYS A 1 334 ? -3.303 11.804 15.430 1.00 81.94 334 CYS A N 1
ATOM 2508 C CA . CYS A 1 334 ? -4.080 12.908 15.984 1.00 81.94 334 CYS A CA 1
ATOM 2509 C C . CYS A 1 334 ? -4.905 12.495 17.217 1.00 81.94 334 CYS A C 1
ATOM 2511 O O . CYS A 1 334 ? -5.086 11.313 17.513 1.00 81.94 334 CYS A O 1
ATOM 2513 N N . SER A 1 335 ? -5.423 13.481 17.955 1.00 77.31 335 SER A N 1
ATOM 2514 C CA . SER A 1 335 ? -6.250 13.248 19.147 1.00 77.31 335 SER A CA 1
ATOM 2515 C C . SER A 1 335 ? -7.722 12.941 18.852 1.00 77.31 335 SER A C 1
ATOM 2517 O O . SER A 1 335 ? -8.378 12.361 19.715 1.00 77.31 335 SER A O 1
ATOM 2519 N N . ASP A 1 336 ? -8.238 13.312 17.675 1.00 82.75 336 ASP A N 1
ATOM 2520 C CA . ASP A 1 336 ? -9.622 13.059 17.252 1.00 82.75 336 ASP A CA 1
ATOM 2521 C C . ASP A 1 336 ? -9.713 11.804 16.356 1.00 82.75 336 ASP A C 1
ATOM 2523 O O . ASP A 1 336 ? -9.561 11.896 15.135 1.00 82.75 336 ASP A O 1
ATOM 2527 N N . PRO A 1 337 ? -10.004 10.616 16.917 1.00 79.44 337 PRO A N 1
ATOM 2528 C CA . PRO A 1 337 ? -10.047 9.368 16.154 1.00 79.44 337 PRO A CA 1
ATOM 2529 C C . PRO A 1 337 ? -11.148 9.335 15.082 1.00 79.44 337 PRO A C 1
ATOM 2531 O O . PRO A 1 337 ? -11.134 8.439 14.238 1.00 79.44 337 PRO A O 1
ATOM 2534 N N . ALA A 1 338 ? -12.099 10.277 15.093 1.00 85.56 338 ALA A N 1
ATOM 2535 C CA . ALA A 1 338 ? -13.108 10.390 14.043 1.00 85.56 338 ALA A CA 1
ATOM 2536 C C . ALA A 1 338 ? -12.560 11.012 12.748 1.00 85.56 338 ALA A C 1
ATOM 2538 O O . ALA A 1 338 ? -13.219 10.915 11.720 1.00 85.56 338 ALA A O 1
ATOM 2539 N N . LYS A 1 339 ? -11.378 11.642 12.792 1.00 86.19 339 LYS A N 1
ATOM 2540 C CA . LYS A 1 339 ? -10.791 12.393 11.668 1.00 86.19 339 LYS A CA 1
ATOM 2541 C C . LYS A 1 339 ? -9.372 11.965 11.305 1.00 86.19 339 LYS A C 1
ATOM 2543 O O . LYS A 1 339 ? -8.727 12.612 10.487 1.00 86.19 339 LYS A O 1
ATOM 2548 N N . CYS A 1 340 ? -8.861 10.911 11.932 1.00 92.25 340 CYS A N 1
ATOM 2549 C CA . CYS A 1 340 ? -7.515 10.415 11.675 1.00 92.25 340 CYS A CA 1
ATOM 2550 C C . CYS A 1 340 ? -7.420 8.899 11.856 1.00 92.25 340 CYS A C 1
ATOM 2552 O O . CYS A 1 340 ? -8.403 8.221 12.148 1.00 92.25 340 CYS A O 1
ATOM 2554 N N . LEU A 1 341 ? -6.215 8.367 11.660 1.00 94.62 341 LEU A N 1
ATOM 2555 C CA . LEU A 1 341 ? -5.894 6.944 11.575 1.00 94.62 341 LEU A CA 1
ATOM 2556 C C . LEU A 1 341 ? -5.103 6.435 12.790 1.00 94.62 341 LEU A C 1
ATOM 2558 O O . LEU A 1 341 ? -4.448 5.393 12.708 1.00 94.62 341 LEU A O 1
ATOM 2562 N N . ALA A 1 342 ? -5.172 7.130 13.930 1.00 93.00 342 ALA A N 1
ATOM 2563 C CA . ALA A 1 342 ? -4.490 6.718 15.155 1.00 93.00 342 ALA A CA 1
ATOM 2564 C C . ALA A 1 342 ? -4.851 5.272 15.537 1.00 93.00 342 ALA A C 1
ATOM 2566 O O . ALA A 1 342 ? -6.017 4.918 15.711 1.00 93.00 342 ALA A O 1
ATOM 2567 N N . GLY A 1 343 ? -3.833 4.411 15.621 1.00 93.19 343 GLY A N 1
ATOM 2568 C CA . GLY A 1 343 ? -3.987 2.982 15.914 1.00 93.19 343 GLY A CA 1
ATOM 2569 C C . GLY A 1 343 ? -4.613 2.142 14.798 1.00 93.19 343 GLY A C 1
ATOM 2570 O O . GLY A 1 343 ? -4.936 0.971 15.014 1.00 93.19 343 GLY A O 1
ATOM 2571 N N . SER A 1 344 ? -4.772 2.703 13.603 1.00 95.62 344 SER A N 1
ATOM 2572 C CA . SER A 1 344 ? -5.408 2.043 12.455 1.00 95.62 344 SER A CA 1
ATOM 2573 C C . SER A 1 344 ? -4.419 1.592 11.392 1.00 95.62 344 SER A C 1
ATOM 2575 O O . SER A 1 344 ? -4.843 1.072 10.370 1.00 95.62 344 SER A O 1
ATOM 2577 N N . VAL A 1 345 ? -3.116 1.756 11.624 1.00 96.25 345 VAL A N 1
ATOM 2578 C CA . VAL A 1 345 ? -2.072 1.457 10.641 1.00 96.25 345 VAL A CA 1
ATOM 2579 C C . VAL A 1 345 ? -1.113 0.403 11.182 1.00 96.25 345 VAL A C 1
ATOM 2581 O O . VAL A 1 345 ? -0.578 0.534 12.283 1.00 96.25 345 VAL A O 1
ATOM 2584 N N . VAL A 1 346 ? -0.901 -0.650 10.397 1.00 96.25 346 VAL A N 1
ATOM 2585 C CA . VAL A 1 346 ? 0.129 -1.668 10.598 1.00 96.25 346 VAL A CA 1
ATOM 2586 C C . VAL A 1 346 ? 1.158 -1.498 9.492 1.00 96.25 346 VAL A C 1
ATOM 2588 O O . VAL A 1 346 ? 0.848 -1.719 8.323 1.00 96.25 346 VAL A O 1
ATOM 2591 N N . THR A 1 347 ? 2.386 -1.159 9.874 1.00 95.56 347 THR A N 1
ATOM 2592 C CA . THR A 1 347 ? 3.517 -1.089 8.947 1.00 95.56 347 THR A CA 1
ATOM 2593 C C . THR A 1 347 ? 4.458 -2.260 9.198 1.00 95.56 347 THR A C 1
ATOM 2595 O O . THR A 1 347 ? 4.997 -2.411 10.296 1.00 95.56 347 THR A O 1
ATOM 2598 N N . LEU A 1 348 ? 4.645 -3.105 8.186 1.00 95.06 348 LEU A N 1
ATOM 2599 C CA . LEU A 1 348 ? 5.533 -4.262 8.210 1.00 95.06 348 LEU A CA 1
ATOM 2600 C C . LEU A 1 348 ? 6.764 -3.980 7.356 1.00 95.06 348 LEU A C 1
ATOM 2602 O O . LEU A 1 348 ? 6.664 -3.570 6.200 1.00 95.06 348 LEU A O 1
ATOM 2606 N N . SER A 1 349 ? 7.928 -4.274 7.914 1.00 92.88 349 SER A N 1
ATOM 2607 C CA . SER A 1 349 ? 9.210 -4.196 7.223 1.00 92.88 349 SER A CA 1
ATOM 2608 C C . SER A 1 349 ? 9.990 -5.475 7.487 1.00 92.88 349 SER A C 1
ATOM 2610 O O . SER A 1 349 ? 9.829 -6.068 8.549 1.00 92.88 349 SER A O 1
ATOM 2612 N N . THR A 1 350 ? 10.832 -5.909 6.559 1.00 90.69 350 THR A N 1
ATOM 2613 C CA . THR A 1 350 ? 11.710 -7.066 6.761 1.00 90.69 350 THR A CA 1
ATOM 2614 C C . THR A 1 350 ? 13.139 -6.566 6.926 1.00 90.69 350 THR A C 1
ATOM 2616 O O . THR A 1 350 ? 13.545 -5.637 6.244 1.00 90.69 350 THR A O 1
ATOM 2619 N N . ALA A 1 351 ? 13.924 -7.142 7.837 1.00 88.31 351 ALA A N 1
ATOM 2620 C CA . ALA A 1 351 ? 15.334 -6.775 7.968 1.00 88.31 351 ALA A CA 1
ATOM 2621 C C . ALA A 1 351 ? 16.069 -6.943 6.626 1.00 88.31 351 ALA A C 1
ATOM 2623 O O . ALA A 1 351 ? 15.860 -7.943 5.957 1.00 88.31 351 ALA A O 1
ATOM 2624 N N . ASP A 1 352 ? 16.938 -6.011 6.239 1.00 86.50 352 ASP A N 1
ATOM 2625 C CA . ASP A 1 352 ? 17.617 -6.053 4.931 1.00 86.50 352 ASP A CA 1
ATOM 2626 C C . ASP A 1 352 ? 16.655 -5.902 3.726 1.00 86.50 352 ASP A C 1
ATOM 2628 O O . ASP A 1 352 ? 17.003 -6.262 2.608 1.00 86.50 352 ASP A O 1
ATOM 2632 N N . ASP A 1 353 ? 15.447 -5.364 3.904 1.00 87.69 353 ASP A N 1
ATOM 2633 C CA . ASP A 1 353 ? 14.597 -4.925 2.791 1.00 87.69 353 ASP A CA 1
ATOM 2634 C C . ASP A 1 353 ? 15.036 -3.535 2.298 1.00 87.69 353 ASP A C 1
ATOM 2636 O O . ASP A 1 353 ? 14.920 -2.542 3.015 1.00 87.69 353 ASP A O 1
ATOM 2640 N N . PHE A 1 354 ? 15.502 -3.428 1.051 1.00 84.75 354 PHE A N 1
ATOM 2641 C CA . PHE A 1 354 ? 15.983 -2.150 0.508 1.00 84.75 354 PHE A CA 1
ATOM 2642 C C . PHE A 1 354 ? 14.897 -1.079 0.327 1.00 84.75 354 PHE A C 1
ATOM 2644 O O . PHE A 1 354 ? 15.243 0.098 0.194 1.00 84.75 354 PHE A O 1
ATOM 2651 N N . VAL A 1 355 ? 13.617 -1.464 0.299 1.00 84.94 355 VAL A N 1
ATOM 2652 C CA . VAL A 1 355 ? 12.488 -0.544 0.105 1.00 84.94 355 VAL A CA 1
ATOM 2653 C C . VAL A 1 355 ? 11.921 -0.092 1.446 1.00 84.94 355 VAL A C 1
ATOM 2655 O O . VAL A 1 355 ? 11.839 1.109 1.702 1.00 84.94 355 VAL A O 1
ATOM 2658 N N . GLY A 1 356 ? 11.532 -1.048 2.294 1.00 77.88 356 GLY A N 1
ATOM 2659 C CA . GLY A 1 356 ? 10.775 -0.785 3.513 1.00 77.88 356 GLY A CA 1
ATOM 2660 C C . GLY A 1 356 ? 11.575 -0.785 4.810 1.00 77.88 356 GLY A C 1
ATOM 2661 O O . GLY A 1 356 ? 11.033 -0.361 5.834 1.00 77.88 356 GLY A O 1
ATOM 2662 N N . ASP A 1 357 ? 12.825 -1.261 4.848 1.00 78.69 357 ASP A N 1
ATOM 2663 C CA . ASP A 1 357 ? 13.646 -1.213 6.069 1.00 78.69 357 ASP A CA 1
ATOM 2664 C C . ASP A 1 357 ? 14.354 0.135 6.174 1.00 78.69 357 ASP A C 1
ATOM 2666 O O . ASP A 1 357 ? 15.305 0.364 5.426 1.00 78.69 357 ASP A O 1
ATOM 2670 N N . PRO A 1 358 ? 13.963 1.028 7.107 1.00 65.19 358 PRO A N 1
ATOM 2671 C CA . PRO A 1 358 ? 14.616 2.323 7.272 1.00 65.19 358 PRO A CA 1
ATOM 2672 C C . PRO A 1 358 ? 16.089 2.194 7.682 1.00 65.19 358 PRO A C 1
ATOM 2674 O O . PRO A 1 358 ? 16.869 3.106 7.405 1.00 65.19 358 PRO A O 1
ATOM 2677 N N . LEU A 1 359 ? 16.497 1.064 8.272 1.00 68.69 359 LEU A N 1
ATOM 2678 C CA . LEU A 1 359 ? 17.850 0.842 8.789 1.00 68.69 359 LEU A CA 1
ATOM 2679 C C . LEU A 1 359 ? 18.827 0.285 7.752 1.00 68.69 359 LEU A C 1
ATOM 2681 O O . LEU A 1 359 ? 20.030 0.240 8.018 1.00 68.69 359 LEU A O 1
ATOM 2685 N N . THR A 1 360 ? 18.347 -0.130 6.581 1.00 67.19 360 THR A N 1
ATOM 2686 C CA . THR A 1 360 ? 19.216 -0.601 5.500 1.00 67.19 360 THR A CA 1
ATOM 2687 C C . THR A 1 360 ? 19.984 0.573 4.899 1.00 67.19 360 THR A C 1
ATOM 2689 O O . THR A 1 360 ? 19.505 1.277 4.017 1.00 67.19 360 THR A O 1
ATOM 2692 N N . ASN A 1 361 ? 21.193 0.804 5.406 1.00 54.69 361 ASN A N 1
ATOM 2693 C CA . ASN A 1 361 ? 22.118 1.799 4.881 1.00 54.69 361 ASN A CA 1
ATOM 2694 C C . ASN A 1 361 ? 22.760 1.242 3.602 1.00 54.69 361 ASN A C 1
ATOM 2696 O O . ASN A 1 361 ? 23.663 0.400 3.674 1.00 54.69 361 ASN A O 1
ATOM 2700 N N . ASP A 1 362 ? 22.244 1.624 2.433 1.00 59.59 362 ASP A N 1
ATOM 2701 C CA . ASP A 1 362 ? 22.810 1.157 1.170 1.00 59.59 362 ASP A CA 1
ATOM 2702 C C . ASP A 1 362 ? 22.692 2.163 0.026 1.00 59.59 362 ASP A C 1
ATOM 2704 O O . ASP A 1 362 ? 21.684 2.858 -0.112 1.00 59.59 362 ASP A O 1
ATOM 2708 N N . ASP A 1 363 ? 23.701 2.146 -0.846 1.00 58.31 363 ASP A N 1
ATOM 2709 C CA . ASP A 1 363 ? 23.811 2.952 -2.072 1.00 58.31 363 ASP A CA 1
ATOM 2710 C C . ASP A 1 363 ? 22.756 2.570 -3.133 1.00 58.31 363 ASP A C 1
ATOM 2712 O O . ASP A 1 363 ? 22.617 3.226 -4.164 1.00 58.31 363 ASP A O 1
ATOM 2716 N N . LEU A 1 364 ? 22.010 1.487 -2.888 1.00 59.66 364 LEU A N 1
ATOM 2717 C CA . LEU A 1 364 ? 20.933 0.983 -3.745 1.00 59.66 364 LEU A CA 1
ATOM 2718 C C . LEU A 1 364 ? 19.610 1.728 -3.557 1.00 59.66 364 LEU A C 1
ATOM 2720 O O . LEU A 1 364 ? 18.699 1.614 -4.385 1.00 59.66 364 LEU A O 1
ATOM 2724 N N . ARG A 1 365 ? 19.497 2.523 -2.493 1.00 63.56 365 ARG A N 1
ATOM 2725 C CA . ARG A 1 365 ? 18.409 3.482 -2.381 1.00 63.56 365 ARG A CA 1
ATOM 2726 C C . ARG A 1 365 ? 18.596 4.565 -3.452 1.00 63.56 365 ARG A C 1
ATOM 2728 O O . ARG A 1 365 ? 19.716 5.052 -3.610 1.00 63.56 365 ARG A O 1
ATOM 2735 N N . PRO A 1 366 ? 17.537 4.984 -4.176 1.00 56.12 366 PRO A N 1
ATOM 2736 C CA . PRO A 1 366 ? 17.575 6.219 -4.946 1.00 56.12 366 PRO A CA 1
ATOM 2737 C C . PRO A 1 366 ? 18.266 7.305 -4.108 1.00 56.12 366 PRO A C 1
ATOM 2739 O O . PRO A 1 366 ? 17.911 7.450 -2.934 1.00 56.12 366 PRO A O 1
ATOM 2742 N N . PRO A 1 367 ? 19.230 8.068 -4.656 1.00 51.72 367 PRO A N 1
ATOM 2743 C CA . PRO A 1 367 ? 20.021 9.043 -3.897 1.00 51.72 367 PRO A CA 1
ATOM 2744 C C . PRO A 1 367 ? 19.189 10.041 -3.073 1.00 51.72 367 PRO A C 1
ATOM 2746 O O . PRO A 1 367 ? 19.702 10.642 -2.129 1.00 51.72 367 PRO A O 1
ATOM 2749 N N . LEU A 1 368 ? 17.900 10.211 -3.403 1.00 47.75 368 LEU A N 1
ATOM 2750 C CA . LEU A 1 368 ? 16.959 11.051 -2.665 1.00 47.75 368 LEU A CA 1
ATOM 2751 C C . LEU A 1 368 ? 16.222 10.360 -1.498 1.00 47.75 368 LEU A C 1
ATOM 2753 O O . LEU A 1 368 ? 15.781 11.090 -0.615 1.00 47.75 368 LEU A O 1
ATOM 2757 N N . LEU A 1 369 ? 16.168 9.019 -1.395 1.00 50.25 369 LEU A N 1
ATOM 2758 C CA . LEU A 1 369 ? 15.655 8.336 -0.182 1.00 50.25 369 LEU A CA 1
ATOM 2759 C C . LEU A 1 369 ? 16.610 8.485 1.021 1.00 50.25 369 LEU A C 1
ATOM 2761 O O . LEU A 1 369 ? 16.248 8.162 2.148 1.00 50.25 369 LEU A O 1
ATOM 2765 N N . ASN A 1 370 ? 17.844 8.950 0.791 1.00 46.91 370 ASN A N 1
ATOM 2766 C CA . ASN A 1 370 ? 18.804 9.300 1.844 1.00 46.91 370 ASN A CA 1
ATOM 2767 C C . ASN A 1 370 ? 18.609 10.731 2.381 1.00 46.91 370 ASN A C 1
ATOM 2769 O O . ASN A 1 370 ? 19.429 11.223 3.163 1.00 46.91 370 ASN A O 1
ATOM 2773 N N . ARG A 1 371 ? 17.539 11.434 1.980 1.00 53.31 371 ARG A N 1
ATOM 2774 C CA . ARG A 1 371 ? 17.185 12.718 2.593 1.00 53.31 371 ARG A CA 1
ATOM 2775 C C . ARG A 1 371 ? 16.732 12.493 4.038 1.00 53.31 371 ARG A C 1
ATOM 2777 O O . ARG A 1 371 ? 15.926 11.618 4.339 1.00 53.31 371 ARG A O 1
ATOM 2784 N N . LYS A 1 372 ? 17.254 13.315 4.951 1.00 53.44 372 LYS A N 1
ATOM 2785 C CA . LYS A 1 372 ? 16.789 13.369 6.344 1.00 53.44 372 LYS A CA 1
ATOM 2786 C C . LYS A 1 372 ? 15.281 13.654 6.359 1.00 53.44 372 LYS A C 1
ATOM 2788 O O . LYS A 1 372 ? 14.847 14.571 5.672 1.00 53.44 372 LYS A O 1
ATOM 2793 N N . GLY A 1 373 ? 14.517 12.890 7.144 1.00 59.41 373 GLY A N 1
ATOM 2794 C CA . GLY A 1 373 ? 13.099 13.166 7.415 1.00 59.41 373 GLY A CA 1
ATOM 2795 C C . GLY A 1 373 ? 12.095 12.113 6.938 1.00 59.41 373 GLY A C 1
ATOM 2796 O O . GLY A 1 373 ? 10.924 12.238 7.271 1.00 59.41 373 GLY A O 1
ATOM 2797 N N . TRP A 1 374 ? 12.525 11.071 6.221 1.00 67.19 374 TRP A N 1
ATOM 2798 C CA . TRP A 1 374 ? 11.628 10.015 5.740 1.00 67.19 374 TRP A CA 1
ATOM 2799 C C . TRP A 1 374 ? 11.194 9.137 6.911 1.00 67.19 374 TRP A C 1
ATOM 2801 O O . TRP A 1 374 ? 12.031 8.655 7.682 1.00 67.19 374 TRP A O 1
ATOM 2811 N N . ARG A 1 375 ? 9.883 8.976 7.080 1.00 76.25 375 ARG A N 1
ATOM 2812 C CA . ARG A 1 375 ? 9.287 8.343 8.257 1.00 76.25 375 ARG A CA 1
ATOM 2813 C C . ARG A 1 375 ? 8.080 7.531 7.828 1.00 76.25 375 ARG A C 1
ATOM 2815 O O . ARG A 1 375 ? 7.320 7.945 6.960 1.00 76.25 375 ARG A O 1
ATOM 2822 N N . HIS A 1 376 ? 7.913 6.383 8.467 1.00 83.12 376 HIS A N 1
ATOM 2823 C CA . HIS A 1 376 ? 6.692 5.602 8.334 1.00 83.12 376 HIS A CA 1
ATOM 2824 C C . HIS A 1 376 ? 5.557 6.281 9.116 1.00 83.12 376 HIS A C 1
ATOM 2826 O O . HIS A 1 376 ? 5.823 6.894 10.155 1.00 83.12 376 HIS A O 1
ATOM 2832 N N . PRO A 1 377 ? 4.300 6.170 8.654 1.00 84.75 377 PRO A N 1
ATOM 2833 C CA . PRO A 1 377 ? 3.151 6.816 9.295 1.00 84.75 377 PRO A CA 1
ATOM 2834 C C . PRO A 1 377 ? 2.818 6.236 10.679 1.00 84.75 377 PRO A C 1
ATOM 2836 O O . PRO A 1 377 ? 2.096 6.852 11.459 1.00 84.75 377 PRO A O 1
ATOM 2839 N N . SER A 1 378 ? 3.326 5.043 10.995 1.00 88.75 378 SER A N 1
ATOM 2840 C CA . SER A 1 378 ? 3.046 4.312 12.230 1.00 88.75 378 SER A CA 1
ATOM 2841 C C . SER A 1 378 ? 4.290 3.622 12.775 1.00 88.75 378 SER A C 1
ATOM 2843 O O . SER A 1 378 ? 5.350 3.617 12.148 1.00 88.75 378 SER A O 1
ATOM 2845 N N . GLU A 1 379 ? 4.138 2.955 13.922 1.00 89.69 379 GLU A N 1
ATOM 2846 C CA . GLU A 1 379 ? 5.161 2.024 14.387 1.00 89.69 379 GLU A CA 1
ATOM 2847 C C . GLU A 1 379 ? 5.440 0.947 13.324 1.00 89.69 379 GLU A C 1
ATOM 2849 O O . GLU A 1 379 ? 4.514 0.387 12.725 1.00 89.69 379 GLU A O 1
ATOM 2854 N N . VAL A 1 380 ? 6.729 0.681 13.101 1.00 90.44 380 VAL A N 1
ATOM 2855 C CA . VAL A 1 380 ? 7.222 -0.303 12.135 1.00 90.44 380 VAL A CA 1
ATOM 2856 C C . VAL A 1 380 ? 7.531 -1.604 12.855 1.00 90.44 380 VAL A C 1
ATOM 2858 O O . VAL A 1 380 ? 8.417 -1.665 13.710 1.00 90.44 380 VAL A O 1
ATOM 2861 N N . TYR A 1 381 ? 6.855 -2.671 12.453 1.00 92.25 381 TYR A N 1
ATOM 2862 C CA . TYR A 1 381 ? 7.143 -4.016 12.925 1.00 92.25 381 TYR A CA 1
ATOM 2863 C C . TYR A 1 381 ? 8.163 -4.665 11.999 1.00 92.25 381 TYR A C 1
ATOM 2865 O O . TYR A 1 381 ? 7.844 -5.091 10.887 1.00 92.25 381 TYR A O 1
ATOM 2873 N N . ARG A 1 382 ? 9.411 -4.714 12.470 1.00 92.00 382 ARG A N 1
ATOM 2874 C CA . ARG A 1 382 ? 10.527 -5.303 11.731 1.00 92.00 382 ARG A CA 1
ATOM 2875 C C . ARG A 1 382 ? 10.540 -6.822 11.900 1.00 92.00 382 ARG A C 1
ATOM 2877 O O . ARG A 1 382 ? 10.793 -7.341 12.985 1.00 92.00 382 ARG A O 1
ATOM 2884 N N . LEU A 1 383 ? 10.275 -7.522 10.809 1.00 91.25 383 LEU A N 1
ATOM 2885 C CA . LEU A 1 383 ? 10.293 -8.968 10.670 1.00 91.25 383 LEU A CA 1
ATOM 2886 C C . LEU A 1 383 ? 11.716 -9.446 10.335 1.00 91.25 383 LEU A C 1
ATOM 2888 O O . LEU A 1 383 ? 12.471 -8.735 9.666 1.00 91.25 383 LEU A O 1
ATOM 2892 N N . PRO A 1 384 ? 12.124 -10.644 10.779 1.00 89.31 384 PRO A N 1
ATOM 2893 C CA . PRO A 1 384 ? 13.410 -11.203 10.383 1.00 89.31 384 PRO A CA 1
ATOM 2894 C C . PRO A 1 384 ? 13.397 -11.575 8.895 1.00 89.31 384 PRO A C 1
ATOM 2896 O O . PRO A 1 384 ? 12.466 -12.241 8.442 1.00 89.31 384 PRO A O 1
ATOM 2899 N N . CYS A 1 385 ? 14.448 -11.219 8.146 1.00 87.94 385 CYS A N 1
ATOM 2900 C CA . CYS A 1 385 ? 14.611 -11.786 6.810 1.00 87.94 385 CYS A CA 1
ATOM 2901 C C . CYS A 1 385 ? 14.985 -13.263 6.907 1.00 87.94 385 CYS A C 1
ATOM 2903 O O . CYS A 1 385 ? 15.914 -13.622 7.644 1.00 87.94 385 CYS A O 1
ATOM 2905 N N . PRO A 1 386 ? 14.282 -14.136 6.177 1.00 86.81 386 PRO A N 1
ATOM 2906 C CA . PRO A 1 386 ? 14.636 -15.538 6.133 1.00 86.81 386 PRO A CA 1
ATOM 2907 C C . PRO A 1 386 ? 16.038 -15.766 5.543 1.00 86.81 386 PRO A C 1
ATOM 2909 O O . PRO A 1 386 ? 16.521 -14.961 4.751 1.00 86.81 386 PRO A O 1
ATOM 2912 N N . PRO A 1 387 ? 16.712 -16.886 5.868 1.00 85.69 387 PRO A N 1
ATOM 2913 C CA . PRO A 1 387 ? 17.909 -17.280 5.133 1.00 85.69 387 PRO A CA 1
ATOM 2914 C C . PRO A 1 387 ? 17.573 -17.503 3.651 1.00 85.69 387 PRO A C 1
ATOM 2916 O O . PRO A 1 387 ? 16.522 -18.077 3.334 1.00 85.69 387 PRO A O 1
ATOM 2919 N N . MET A 1 388 ? 18.466 -17.058 2.762 1.00 83.38 388 MET A N 1
ATOM 2920 C CA . MET A 1 388 ? 18.376 -17.358 1.332 1.00 83.38 388 MET A CA 1
ATOM 2921 C C . MET A 1 388 ? 18.555 -18.864 1.089 1.00 83.38 388 MET A C 1
ATOM 2923 O O . MET A 1 388 ? 19.328 -19.503 1.811 1.00 83.38 388 MET A O 1
ATOM 2927 N N . PRO A 1 389 ? 17.873 -19.449 0.090 1.00 80.06 389 PRO A N 1
ATOM 2928 C CA . PRO A 1 389 ? 18.064 -20.853 -0.238 1.00 80.06 389 PRO A CA 1
ATOM 2929 C C . PRO A 1 389 ? 19.487 -21.127 -0.752 1.00 80.06 389 PRO A C 1
ATOM 2931 O O . PRO A 1 389 ? 20.142 -20.261 -1.340 1.00 80.06 389 PRO A O 1
ATOM 2934 N N . TYR A 1 390 ? 19.973 -22.349 -0.526 1.00 75.50 390 TYR A N 1
ATOM 2935 C CA . TYR A 1 390 ? 21.288 -22.779 -1.002 1.00 75.50 390 TYR A CA 1
ATOM 2936 C C . TYR A 1 390 ? 21.341 -22.765 -2.538 1.00 75.50 390 TYR A C 1
ATOM 2938 O O . TYR A 1 390 ? 20.388 -23.175 -3.190 1.00 75.50 390 TYR A O 1
ATOM 2946 N N . GLY A 1 391 ? 22.453 -22.301 -3.115 1.00 77.75 391 GLY A N 1
ATOM 2947 C CA . GLY A 1 391 ? 22.638 -22.214 -4.572 1.00 77.75 391 GLY A CA 1
ATOM 2948 C C . GLY A 1 391 ? 22.149 -20.914 -5.223 1.00 77.75 391 GLY A C 1
ATOM 2949 O O . GLY A 1 391 ? 22.453 -20.684 -6.390 1.00 77.75 391 GLY A O 1
ATOM 2950 N N . HIS A 1 392 ? 21.465 -20.035 -4.483 1.00 77.38 392 HIS A N 1
ATOM 2951 C CA . HIS A 1 392 ? 21.145 -18.684 -4.956 1.00 77.38 392 HIS A CA 1
ATOM 2952 C C . HIS A 1 392 ? 22.355 -17.754 -4.902 1.00 77.38 392 HIS A C 1
ATOM 2954 O O . HIS A 1 392 ? 23.248 -17.949 -4.072 1.00 77.38 392 HIS A O 1
ATOM 2960 N N . ASP A 1 393 ? 22.346 -16.715 -5.747 1.00 81.00 393 ASP A N 1
ATOM 2961 C CA . ASP A 1 393 ? 23.293 -15.604 -5.650 1.00 81.00 393 ASP A CA 1
ATOM 2962 C C . ASP A 1 393 ? 23.270 -15.032 -4.224 1.00 81.00 393 ASP A C 1
ATOM 2964 O O . ASP A 1 393 ? 22.240 -14.572 -3.737 1.00 81.00 393 ASP A O 1
ATOM 2968 N N . GLN A 1 394 ? 24.413 -15.112 -3.543 1.00 85.12 394 GLN A N 1
ATOM 2969 C CA . GLN A 1 394 ? 24.580 -14.630 -2.173 1.00 85.12 394 GLN A CA 1
ATOM 2970 C C . GLN A 1 394 ? 25.029 -13.163 -2.125 1.00 85.12 394 GLN A C 1
ATOM 2972 O O . GLN A 1 394 ? 25.414 -12.673 -1.060 1.00 85.12 394 GLN A O 1
ATOM 2977 N N . SER A 1 395 ? 25.028 -12.463 -3.265 1.00 86.88 395 SER A N 1
ATOM 2978 C CA . SER A 1 395 ? 25.342 -11.040 -3.321 1.00 86.88 395 SER A CA 1
ATOM 2979 C C . SER A 1 395 ? 24.426 -10.234 -2.395 1.00 86.88 395 SER A C 1
ATOM 2981 O O . SER A 1 395 ? 23.269 -10.586 -2.144 1.00 86.88 395 SER A O 1
ATOM 2983 N N . LYS A 1 396 ? 24.946 -9.111 -1.882 1.00 85.25 396 LYS A N 1
ATOM 2984 C CA . LYS A 1 396 ? 24.172 -8.182 -1.044 1.00 85.25 396 LYS A CA 1
ATOM 2985 C C . LYS A 1 396 ? 22.886 -7.760 -1.757 1.00 85.25 396 LYS A C 1
ATOM 2987 O O . LYS A 1 396 ? 21.821 -7.812 -1.162 1.00 85.25 396 LYS A O 1
ATOM 2992 N N . GLN A 1 397 ? 22.982 -7.429 -3.044 1.00 83.12 397 GLN A N 1
ATOM 2993 C CA . GLN A 1 397 ? 21.836 -7.056 -3.866 1.00 83.12 397 GLN A CA 1
ATOM 2994 C C . GLN A 1 397 ? 20.795 -8.180 -3.932 1.00 83.12 397 GLN A C 1
ATOM 2996 O O . GLN A 1 397 ? 19.637 -7.938 -3.606 1.00 83.12 397 GLN A O 1
ATOM 3001 N N . ALA A 1 398 ? 21.192 -9.412 -4.271 1.00 85.31 398 ALA A N 1
ATOM 3002 C CA . ALA A 1 398 ? 20.268 -10.546 -4.316 1.00 85.31 398 ALA A CA 1
ATOM 3003 C C . ALA A 1 398 ? 19.569 -10.781 -2.968 1.00 85.31 398 ALA A C 1
ATOM 3005 O O . ALA A 1 398 ? 18.361 -11.020 -2.940 1.00 85.31 398 ALA A O 1
ATOM 3006 N N . ARG A 1 399 ? 20.292 -10.616 -1.850 1.00 87.81 399 ARG A N 1
ATOM 3007 C CA . ARG A 1 399 ? 19.714 -10.680 -0.501 1.00 87.81 399 ARG A CA 1
ATOM 3008 C C . ARG A 1 399 ? 18.649 -9.616 -0.273 1.00 87.81 399 ARG A C 1
ATOM 3010 O O . ARG A 1 399 ? 17.579 -9.955 0.215 1.00 87.81 399 ARG A O 1
ATOM 3017 N N . LEU A 1 400 ? 18.916 -8.363 -0.630 1.00 87.50 400 LEU A N 1
ATOM 3018 C CA . LEU A 1 400 ? 17.951 -7.281 -0.436 1.00 87.50 400 LEU A CA 1
ATOM 3019 C C . LEU A 1 400 ? 16.655 -7.526 -1.217 1.00 87.50 400 LEU A C 1
ATOM 3021 O O . LEU A 1 400 ? 15.560 -7.356 -0.684 1.00 87.50 400 LEU A O 1
ATOM 3025 N N . PHE A 1 401 ? 16.777 -7.978 -2.467 1.00 86.44 401 PHE A N 1
ATOM 3026 C CA . PHE A 1 401 ? 15.627 -8.363 -3.285 1.00 86.44 401 PHE A CA 1
ATOM 3027 C C . PHE A 1 401 ? 14.870 -9.537 -2.705 1.00 86.44 401 PHE A C 1
ATOM 3029 O O . PHE A 1 401 ? 13.643 -9.512 -2.668 1.00 86.44 401 PHE A O 1
ATOM 3036 N N . TYR A 1 402 ? 15.602 -10.552 -2.251 1.00 88.50 402 TYR A N 1
ATOM 3037 C CA . TYR A 1 402 ? 15.008 -11.693 -1.591 1.00 88.50 402 TYR A CA 1
ATOM 3038 C C . TYR A 1 402 ? 14.209 -11.234 -0.374 1.00 88.50 402 TYR A C 1
ATOM 3040 O O . TYR A 1 402 ? 13.023 -11.522 -0.310 1.00 88.50 402 TYR A O 1
ATOM 3048 N N . CYS A 1 403 ? 14.789 -10.442 0.531 1.00 90.50 403 CYS A N 1
ATOM 3049 C CA . CYS A 1 403 ? 14.100 -9.937 1.720 1.00 90.50 403 CYS A CA 1
ATOM 3050 C C . CYS A 1 403 ? 12.868 -9.074 1.386 1.00 90.50 403 CYS A C 1
ATOM 3052 O O . CYS A 1 403 ? 11.896 -9.112 2.139 1.00 90.50 403 CYS A O 1
ATOM 3054 N N . HIS A 1 404 ? 12.868 -8.379 0.242 1.00 92.12 404 HIS A N 1
ATOM 3055 C CA . HIS A 1 404 ? 11.729 -7.595 -0.244 1.00 92.12 404 HIS A CA 1
ATOM 3056 C C . HIS A 1 404 ? 10.568 -8.443 -0.810 1.00 92.12 404 HIS A C 1
ATOM 3058 O O . HIS A 1 404 ? 9.459 -7.930 -0.962 1.00 92.12 404 HIS A O 1
ATOM 3064 N N . GLN A 1 405 ? 10.772 -9.731 -1.123 1.00 90.38 405 GLN A N 1
ATOM 3065 C CA . GLN A 1 405 ? 9.714 -10.588 -1.676 1.00 90.38 405 GLN A CA 1
ATOM 3066 C C . GLN A 1 405 ? 8.505 -10.685 -0.740 1.00 90.38 405 GLN A C 1
ATOM 3068 O O . GLN A 1 405 ? 8.648 -10.898 0.467 1.00 90.38 405 GLN A O 1
ATOM 3073 N N . PHE A 1 406 ? 7.304 -10.597 -1.318 1.00 91.44 406 PHE A N 1
ATOM 3074 C CA . PHE A 1 406 ? 6.040 -10.594 -0.583 1.00 91.44 406 PHE A CA 1
ATOM 3075 C C . PHE A 1 406 ? 5.894 -11.793 0.373 1.00 91.44 406 PHE A C 1
ATOM 3077 O O . PHE A 1 406 ? 5.491 -11.633 1.529 1.00 91.44 406 PHE A O 1
ATOM 3084 N N . SER A 1 407 ? 6.312 -12.986 -0.063 1.00 86.81 407 SER A N 1
ATOM 3085 C CA . SER A 1 407 ? 6.238 -14.224 0.725 1.00 86.81 407 SER A CA 1
ATOM 3086 C C . SER A 1 407 ? 6.929 -14.147 2.088 1.00 86.81 407 SER A C 1
ATOM 3088 O O . SER A 1 407 ? 6.493 -14.796 3.041 1.00 86.81 407 SER A O 1
ATOM 3090 N N . ASN A 1 408 ? 7.975 -13.328 2.217 1.00 88.44 408 ASN A N 1
ATOM 3091 C CA . ASN A 1 408 ? 8.730 -13.208 3.463 1.00 88.44 408 ASN A CA 1
ATOM 3092 C C . ASN A 1 408 ? 7.957 -12.447 4.549 1.00 88.44 408 ASN A C 1
ATOM 3094 O O . ASN A 1 408 ? 8.136 -12.719 5.738 1.00 88.44 408 ASN A O 1
ATOM 3098 N N . TYR A 1 409 ? 7.041 -11.558 4.155 1.00 91.19 409 TYR A N 1
ATOM 3099 C CA . TYR A 1 409 ? 6.181 -10.820 5.082 1.00 91.19 409 TYR A CA 1
ATOM 3100 C C . TYR A 1 409 ? 5.095 -11.720 5.662 1.00 91.19 409 TYR A C 1
ATOM 3102 O O . TYR A 1 409 ? 4.770 -11.599 6.840 1.00 91.19 409 TYR A O 1
ATOM 3110 N N . VAL A 1 410 ? 4.561 -12.647 4.859 1.00 87.81 410 VAL A N 1
ATOM 3111 C CA . VAL A 1 410 ? 3.510 -13.578 5.293 1.00 87.81 410 VAL A CA 1
ATOM 3112 C C . VAL A 1 410 ? 4.022 -14.489 6.402 1.00 87.81 410 VAL A C 1
ATOM 3114 O O . VAL A 1 410 ? 3.434 -14.541 7.483 1.00 87.81 410 VAL A O 1
ATOM 3117 N N . GLU A 1 411 ? 5.151 -15.159 6.169 1.00 82.38 411 GLU A N 1
ATOM 3118 C CA . GLU A 1 411 ? 5.748 -16.047 7.167 1.00 82.38 411 GLU A CA 1
ATOM 3119 C C . GLU A 1 411 ? 6.184 -15.272 8.420 1.00 82.38 411 GLU A C 1
ATOM 3121 O O . GLU A 1 411 ? 5.942 -15.717 9.547 1.00 82.38 411 GLU A O 1
ATOM 3126 N N . GLY A 1 412 ? 6.814 -14.106 8.231 1.00 84.94 412 GLY A N 1
ATOM 3127 C CA . GLY A 1 412 ? 7.271 -13.259 9.328 1.00 84.94 412 GLY A CA 1
ATOM 3128 C C . GLY A 1 412 ? 6.119 -12.786 10.216 1.00 84.94 412 GLY A C 1
ATOM 3129 O O . GLY A 1 412 ? 6.208 -12.921 11.437 1.00 84.94 412 GLY A O 1
ATOM 3130 N N . LEU A 1 413 ? 5.021 -12.303 9.623 1.00 87.88 413 LEU A N 1
ATOM 3131 C CA . LEU A 1 413 ? 3.812 -11.889 10.342 1.00 87.88 413 LEU A CA 1
ATOM 3132 C C . LEU A 1 413 ? 3.239 -13.047 11.170 1.00 87.88 413 LEU A C 1
ATOM 3134 O O . LEU A 1 413 ? 2.987 -12.896 12.367 1.00 87.88 413 LEU A O 1
ATOM 3138 N N . GLU A 1 414 ? 3.065 -14.210 10.548 1.00 84.06 414 GLU A N 1
ATOM 3139 C CA . GLU A 1 414 ? 2.458 -15.385 11.180 1.00 84.06 414 GLU A CA 1
ATOM 3140 C C . GLU A 1 414 ? 3.276 -15.899 12.362 1.00 84.06 414 GLU A C 1
ATOM 3142 O O . GLU A 1 414 ? 2.741 -16.148 13.444 1.00 84.06 414 GLU A O 1
ATOM 3147 N N . ARG A 1 415 ? 4.595 -16.019 12.190 1.00 81.62 415 ARG A N 1
ATOM 3148 C CA . ARG A 1 415 ? 5.476 -16.534 13.244 1.00 81.62 415 ARG A CA 1
ATOM 3149 C C . ARG A 1 415 ? 5.713 -15.506 14.344 1.00 81.62 415 ARG A C 1
ATOM 3151 O O . ARG A 1 415 ? 5.550 -15.828 15.521 1.00 81.62 415 ARG A O 1
ATOM 3158 N N . ALA A 1 416 ? 6.120 -14.292 13.97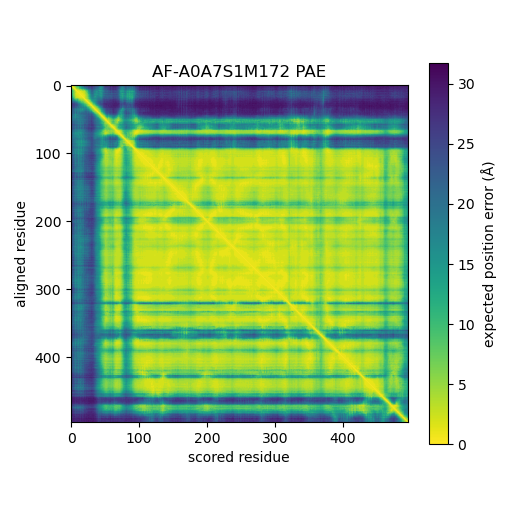6 1.00 84.56 416 ALA A N 1
ATOM 3159 C CA . ALA A 1 416 ? 6.623 -13.313 14.935 1.00 84.56 416 ALA A CA 1
ATOM 3160 C C . ALA A 1 416 ? 5.505 -12.540 15.641 1.00 84.56 416 ALA A C 1
ATOM 3162 O O . ALA A 1 416 ? 5.626 -12.257 16.830 1.00 84.56 416 ALA A O 1
ATOM 3163 N N . LEU A 1 417 ? 4.418 -12.210 14.941 1.00 88.06 417 LEU A N 1
ATOM 3164 C CA . LEU A 1 417 ? 3.405 -11.285 15.455 1.00 88.06 417 LEU A CA 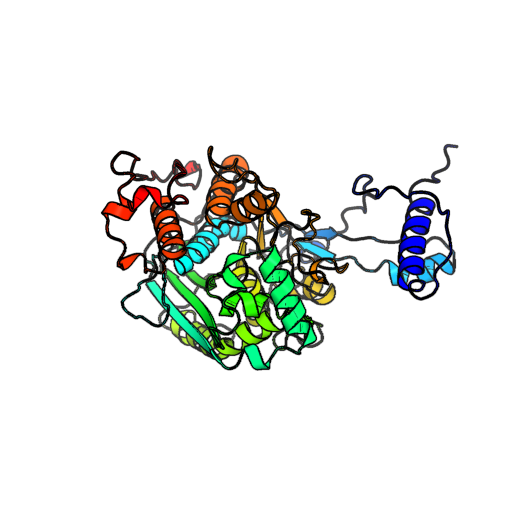1
ATOM 3165 C C . LEU A 1 417 ? 2.109 -12.005 15.842 1.00 88.06 417 LEU A C 1
ATOM 3167 O O . LEU A 1 417 ? 1.596 -11.784 16.936 1.00 88.06 417 LEU A O 1
ATOM 3171 N N . ILE A 1 418 ? 1.612 -12.923 15.009 1.00 84.50 418 ILE A N 1
ATOM 3172 C CA . ILE A 1 418 ? 0.392 -13.690 15.315 1.00 84.50 418 ILE A CA 1
ATOM 3173 C C . ILE A 1 418 ? 0.688 -14.780 16.345 1.00 84.50 418 ILE A C 1
ATOM 3175 O O . ILE A 1 418 ? 0.075 -14.792 17.410 1.00 84.50 418 ILE A O 1
ATOM 3179 N N . GLY A 1 419 ? 1.648 -15.661 16.052 1.00 77.81 419 GLY A N 1
ATOM 3180 C CA . GLY A 1 419 ? 2.031 -16.764 16.931 1.00 77.81 419 GLY A CA 1
ATOM 3181 C C . GLY A 1 419 ? 2.728 -16.288 18.204 1.00 77.81 419 GLY A C 1
ATOM 3182 O O . GLY A 1 419 ? 2.179 -16.414 19.294 1.00 77.81 419 GLY A O 1
ATOM 3183 N N . ALA A 1 420 ? 3.943 -15.745 18.077 1.00 77.56 420 ALA A N 1
ATOM 3184 C CA . ALA A 1 420 ? 4.740 -15.337 19.237 1.00 77.56 420 ALA A CA 1
ATOM 3185 C C . ALA A 1 420 ? 4.241 -14.035 19.888 1.00 77.56 420 ALA A C 1
ATOM 3187 O O . ALA A 1 420 ? 4.250 -13.916 21.111 1.00 77.56 420 ALA A O 1
ATOM 3188 N N . GLY A 1 421 ? 3.798 -13.068 19.081 1.00 78.00 421 GLY A N 1
ATOM 3189 C CA . GLY A 1 421 ? 3.292 -11.779 19.559 1.00 78.00 421 GLY A CA 1
ATOM 3190 C C . GLY A 1 421 ? 1.847 -11.807 20.064 1.00 78.00 421 GLY A C 1
ATOM 3191 O O . GLY A 1 421 ? 1.402 -10.825 20.657 1.00 78.00 421 GLY A O 1
ATOM 3192 N N . GLY A 1 422 ? 1.111 -12.903 19.841 1.00 82.75 422 GLY A N 1
ATOM 3193 C CA . GLY A 1 422 ? -0.258 -13.081 20.325 1.00 82.75 422 GLY A CA 1
ATOM 3194 C C . GLY A 1 422 ? -1.280 -12.131 19.699 1.00 82.75 422 GLY A C 1
ATOM 3195 O O . GLY A 1 422 ? -2.299 -11.847 20.324 1.00 82.75 422 GLY A O 1
ATOM 3196 N N . TRP A 1 423 ? -1.027 -11.610 18.492 1.00 86.31 423 TRP A N 1
ATOM 3197 C CA . TRP A 1 423 ? -1.963 -10.693 17.826 1.00 86.31 423 TRP A CA 1
ATOM 3198 C C . TRP A 1 423 ? -3.294 -11.361 17.468 1.00 86.31 423 TRP A C 1
ATOM 3200 O O . TRP A 1 423 ? -4.298 -10.664 17.335 1.00 86.31 423 TRP A O 1
ATOM 3210 N N . GLY A 1 424 ? -3.306 -12.691 17.325 1.00 83.69 424 GLY A N 1
ATOM 3211 C CA . GLY A 1 424 ? -4.450 -13.439 16.813 1.00 83.69 424 GLY A CA 1
ATOM 3212 C C . GLY A 1 424 ? -4.737 -13.121 15.344 1.00 83.69 424 GLY A C 1
ATOM 3213 O O . GLY A 1 424 ? -3.950 -12.469 14.653 1.00 83.69 424 GLY A O 1
ATOM 3214 N N . SER A 1 425 ? -5.875 -13.596 14.846 1.00 82.75 425 SER A N 1
ATOM 3215 C CA . SER A 1 425 ? -6.275 -13.409 13.456 1.00 82.75 425 SER A CA 1
ATOM 3216 C C . SER A 1 425 ? -7.780 -13.261 13.309 1.00 82.75 425 SER A C 1
ATOM 3218 O O . SER A 1 425 ? -8.562 -13.947 13.958 1.00 82.75 425 SER A O 1
ATOM 3220 N N . SER A 1 426 ? -8.179 -12.396 12.382 1.00 83.00 426 SER A N 1
ATOM 3221 C CA . SER A 1 426 ? -9.570 -12.182 11.985 1.00 83.00 426 SER A CA 1
ATOM 3222 C C . SER A 1 426 ? -10.143 -13.259 11.049 1.00 83.00 426 SER A C 1
ATOM 3224 O O . SER A 1 426 ? -11.318 -13.174 10.709 1.00 83.00 426 SER A O 1
ATOM 3226 N N . CYS A 1 427 ? -9.385 -14.288 10.634 1.00 82.06 427 CYS A N 1
ATOM 3227 C CA . CYS A 1 427 ? -9.895 -15.301 9.686 1.00 82.06 427 CYS A CA 1
ATOM 3228 C C . CYS A 1 427 ? -11.073 -16.152 10.227 1.00 82.06 427 CYS A C 1
ATOM 3230 O O . CYS A 1 427 ? -11.731 -16.844 9.455 1.00 82.06 427 CYS A O 1
ATOM 3232 N N . ALA A 1 428 ? -11.329 -16.129 11.541 1.00 62.91 428 ALA A N 1
ATOM 3233 C CA . ALA A 1 428 ? -12.566 -16.572 12.195 1.00 62.91 428 ALA A CA 1
ATOM 3234 C C . ALA A 1 428 ? -13.148 -17.939 11.789 1.00 62.91 428 ALA A C 1
ATOM 3236 O O . ALA A 1 428 ? -14.352 -18.057 11.530 1.00 62.91 428 ALA A O 1
ATOM 3237 N N . GLY A 1 429 ? -12.323 -18.987 11.808 1.00 61.69 429 GLY A N 1
ATOM 3238 C CA . GLY A 1 429 ? -12.785 -20.370 11.634 1.00 61.69 429 GLY A CA 1
ATOM 3239 C C . GLY A 1 429 ? -12.577 -20.962 10.244 1.00 61.69 429 GLY A C 1
ATOM 3240 O O . GLY A 1 429 ? -12.775 -22.162 10.082 1.00 61.69 429 GLY A O 1
ATOM 3241 N N . SER A 1 430 ? -12.143 -20.167 9.265 1.00 73.19 430 SER A N 1
ATOM 3242 C CA . SER A 1 430 ? -11.745 -20.663 7.946 1.00 73.19 430 SER A CA 1
ATOM 3243 C C . SER A 1 430 ? -10.301 -20.287 7.657 1.00 73.19 430 SER A C 1
ATOM 3245 O O . SER A 1 430 ? -9.955 -19.108 7.532 1.00 73.19 430 SER A O 1
ATOM 3247 N N . CYS A 1 431 ? -9.467 -21.306 7.523 1.00 71.81 431 CYS A N 1
ATOM 3248 C CA . CYS A 1 431 ? -8.138 -21.152 6.976 1.00 71.81 431 CYS A CA 1
ATOM 3249 C C . CYS A 1 431 ? -8.219 -21.337 5.467 1.00 71.81 431 CYS A C 1
ATOM 3251 O O . CYS A 1 431 ? -8.682 -22.377 5.005 1.00 71.81 431 CYS A O 1
ATOM 3253 N N . GLY A 1 432 ? -7.818 -20.313 4.712 1.00 77.06 432 GLY A N 1
ATOM 3254 C CA . GLY A 1 432 ? -7.512 -20.510 3.299 1.00 77.06 432 GLY A CA 1
ATOM 3255 C C . GLY A 1 432 ? -6.221 -21.315 3.140 1.00 77.06 432 GLY A C 1
ATOM 3256 O O . GLY A 1 432 ? -5.684 -21.861 4.107 1.00 77.06 432 GLY A O 1
ATOM 3257 N N . ASP A 1 433 ? -5.674 -21.306 1.932 1.00 80.25 433 ASP A N 1
ATOM 3258 C CA . ASP A 1 433 ? -4.355 -21.842 1.614 1.00 80.25 433 ASP A CA 1
ATOM 3259 C C . ASP A 1 433 ? -3.384 -20.703 1.237 1.00 80.25 433 ASP A C 1
ATOM 3261 O O . ASP A 1 433 ? -3.183 -20.399 0.057 1.00 80.25 433 ASP A O 1
ATOM 3265 N N . PRO A 1 434 ? -2.765 -20.024 2.228 1.00 80.12 434 PRO A N 1
ATOM 3266 C CA . PRO A 1 434 ? -1.769 -18.992 1.962 1.00 80.12 434 PRO A CA 1
ATOM 3267 C C . PRO A 1 434 ? -0.597 -19.481 1.104 1.00 80.12 434 PRO A C 1
ATOM 3269 O O . PRO A 1 434 ? -0.053 -18.690 0.338 1.00 80.12 434 PRO A O 1
ATOM 3272 N N . ASN A 1 435 ? -0.214 -20.763 1.198 1.00 76.56 435 ASN A N 1
ATOM 3273 C CA . ASN A 1 435 ? 0.883 -21.316 0.401 1.00 76.56 435 ASN A CA 1
ATOM 3274 C C . ASN A 1 435 ? 0.505 -21.366 -1.081 1.00 76.56 435 ASN A C 1
ATOM 3276 O O . ASN A 1 435 ? 1.318 -20.982 -1.921 1.00 76.56 435 ASN A O 1
ATOM 3280 N N . PHE A 1 436 ? -0.727 -21.764 -1.400 1.00 81.75 436 PHE A N 1
ATOM 3281 C CA . PHE A 1 436 ? -1.241 -21.727 -2.767 1.00 81.75 436 PHE A CA 1
ATOM 3282 C C . PHE A 1 436 ? -1.210 -20.311 -3.354 1.00 81.75 436 PHE A C 1
ATOM 3284 O O . PHE A 1 436 ? -0.710 -20.108 -4.458 1.00 81.75 436 PHE A O 1
ATOM 3291 N N . MET A 1 437 ? -1.659 -19.302 -2.600 1.00 86.94 437 MET A N 1
ATOM 3292 C CA . MET A 1 437 ? -1.591 -17.907 -3.056 1.00 86.94 437 MET A CA 1
ATOM 3293 C C . MET A 1 437 ? -0.147 -17.435 -3.268 1.00 86.94 437 MET A C 1
ATOM 3295 O O . MET A 1 437 ? 0.114 -16.704 -4.220 1.00 86.94 437 MET A O 1
ATOM 3299 N N . MET A 1 438 ? 0.801 -17.871 -2.429 1.00 84.94 438 MET A N 1
ATOM 3300 C CA . MET A 1 438 ? 2.219 -17.533 -2.615 1.00 84.94 438 MET A CA 1
ATOM 3301 C C . MET A 1 438 ? 2.782 -18.178 -3.878 1.00 84.94 438 MET A C 1
ATOM 3303 O O . MET A 1 438 ? 3.499 -17.530 -4.631 1.00 84.94 438 MET A O 1
ATOM 3307 N N . GLN A 1 439 ? 2.428 -19.433 -4.149 1.00 81.50 439 GLN A N 1
ATOM 3308 C CA . GLN A 1 439 ? 2.823 -20.108 -5.385 1.00 81.50 439 GLN A CA 1
ATOM 3309 C C . GLN A 1 439 ? 2.219 -19.420 -6.611 1.00 81.50 439 GLN A C 1
ATOM 3311 O O . GLN A 1 439 ? 2.925 -19.202 -7.591 1.00 81.50 439 GLN A O 1
ATOM 3316 N N . CYS A 1 440 ? 0.945 -19.027 -6.542 1.00 87.19 440 CYS A N 1
ATOM 3317 C CA . CYS A 1 440 ? 0.297 -18.235 -7.582 1.00 87.19 440 CYS A CA 1
ATOM 3318 C C . CYS A 1 440 ? 1.061 -16.941 -7.876 1.00 87.19 440 CYS A C 1
ATOM 3320 O O . CYS A 1 440 ? 1.380 -16.670 -9.031 1.00 87.19 440 CYS A O 1
ATOM 3322 N N . GLU A 1 441 ? 1.360 -16.153 -6.842 1.00 89.44 441 GLU A N 1
ATOM 3323 C CA . GLU A 1 441 ? 2.110 -14.901 -6.977 1.00 89.44 441 GLU A CA 1
ATOM 3324 C C . GLU A 1 441 ? 3.486 -15.139 -7.611 1.00 89.44 441 GLU A C 1
ATOM 3326 O O . GLU A 1 441 ? 3.844 -14.472 -8.582 1.00 89.44 441 GLU A O 1
ATOM 3331 N N . GLN A 1 442 ? 4.218 -16.152 -7.145 1.00 84.50 442 GLN A N 1
ATOM 3332 C CA . GLN A 1 442 ? 5.527 -16.510 -7.691 1.00 84.50 442 GLN A CA 1
ATOM 3333 C C . GLN A 1 442 ? 5.448 -16.924 -9.166 1.00 84.50 442 GLN A C 1
ATOM 3335 O O . GLN A 1 442 ? 6.273 -16.486 -9.970 1.00 84.50 442 GLN A O 1
ATOM 3340 N N . VAL A 1 443 ? 4.445 -17.725 -9.549 1.00 85.19 443 VAL A N 1
ATOM 3341 C CA . VAL A 1 443 ? 4.219 -18.127 -10.947 1.00 85.19 443 VAL A CA 1
ATOM 3342 C C . VAL A 1 443 ? 3.893 -16.914 -11.813 1.00 85.19 443 VAL A C 1
ATOM 3344 O O . VAL A 1 443 ? 4.473 -16.772 -12.890 1.00 85.19 443 VAL A O 1
ATOM 3347 N N . VAL A 1 444 ? 3.022 -16.018 -11.353 1.00 89.62 444 VAL A N 1
ATOM 3348 C CA . VAL A 1 444 ? 2.657 -14.787 -12.075 1.00 89.62 444 VAL A CA 1
ATOM 3349 C C . VAL A 1 444 ? 3.868 -13.882 -12.258 1.00 89.62 444 VAL A C 1
ATOM 3351 O O . VAL A 1 444 ? 4.106 -13.377 -13.355 1.00 89.62 444 VAL A O 1
ATOM 3354 N N . SER A 1 445 ? 4.667 -13.715 -11.206 1.00 85.94 445 SER A N 1
ATOM 3355 C CA . SER A 1 445 ? 5.890 -12.916 -11.218 1.00 85.94 445 SER A CA 1
ATOM 3356 C C . SER A 1 445 ? 6.938 -13.480 -12.187 1.00 85.94 445 SER A C 1
ATOM 3358 O O . SER A 1 445 ? 7.533 -12.731 -12.966 1.00 85.94 445 SER A O 1
ATOM 3360 N N . ALA A 1 446 ? 7.125 -14.805 -12.201 1.00 83.06 446 ALA A N 1
ATOM 3361 C CA . ALA A 1 446 ? 8.124 -15.473 -13.034 1.00 83.06 446 ALA A CA 1
ATOM 3362 C C . ALA A 1 446 ? 7.706 -15.620 -14.507 1.00 83.06 446 ALA A C 1
ATOM 3364 O O . ALA A 1 446 ? 8.534 -15.455 -15.403 1.00 83.06 446 ALA A O 1
ATOM 3365 N N . SER A 1 447 ? 6.440 -15.955 -14.767 1.00 85.88 447 SER A N 1
ATOM 3366 C CA . SER A 1 447 ? 5.950 -16.297 -16.111 1.00 85.88 447 SER A CA 1
ATOM 3367 C C . SER A 1 447 ? 5.230 -15.152 -16.822 1.00 85.88 447 SER A C 1
ATOM 3369 O O . SER A 1 447 ? 5.113 -15.175 -18.046 1.00 85.88 447 SER A O 1
ATOM 3371 N N . GLY A 1 448 ? 4.724 -14.163 -16.077 1.00 88.19 448 GLY A N 1
ATOM 3372 C CA . GLY A 1 448 ? 3.815 -13.148 -16.608 1.00 88.19 448 GLY A CA 1
ATOM 3373 C C . GLY A 1 448 ? 2.437 -13.695 -16.997 1.00 88.19 448 GLY A C 1
ATOM 3374 O O . GLY A 1 448 ? 1.692 -12.995 -17.675 1.00 88.19 448 GLY A O 1
ATOM 3375 N N . VAL A 1 449 ? 2.103 -14.926 -16.596 1.00 89.06 449 VAL A N 1
ATOM 3376 C CA . VAL A 1 449 ? 0.816 -15.579 -16.854 1.00 89.06 449 VAL A CA 1
ATOM 3377 C C . VAL A 1 449 ? -0.007 -15.594 -15.570 1.00 89.06 449 VAL A C 1
ATOM 3379 O O . VAL A 1 449 ? 0.509 -15.938 -14.509 1.00 89.06 449 VAL A O 1
ATOM 3382 N N . GLY A 1 450 ? -1.285 -15.222 -15.675 1.00 89.25 450 GLY A N 1
ATOM 3383 C CA . GLY A 1 450 ? -2.230 -15.202 -14.560 1.00 89.25 450 GLY A CA 1
ATOM 3384 C C . GLY A 1 450 ? -2.346 -16.553 -13.861 1.00 89.25 450 GLY A C 1
ATOM 3385 O O . GLY A 1 450 ? -2.302 -17.592 -14.530 1.00 89.25 450 GLY A O 1
ATOM 3386 N N . CYS A 1 451 ? -2.527 -16.572 -12.533 1.00 88.44 451 CYS A N 1
ATOM 3387 C CA . CYS A 1 451 ? -2.560 -17.847 -11.808 1.00 88.44 451 CYS A CA 1
ATOM 3388 C C . CYS A 1 451 ? -3.713 -18.751 -12.271 1.00 88.44 451 CYS A C 1
ATOM 3390 O O . CYS A 1 451 ? -3.574 -19.972 -12.276 1.00 88.44 451 CYS A O 1
ATOM 3392 N N . HIS A 1 452 ? -4.823 -18.173 -12.738 1.00 85.56 452 HIS A N 1
ATOM 3393 C CA . HIS A 1 452 ? -5.946 -18.931 -13.292 1.00 85.56 452 HIS A CA 1
ATOM 3394 C C . HIS A 1 452 ? -5.539 -19.849 -14.465 1.00 85.56 452 HIS A C 1
ATOM 3396 O O . HIS A 1 452 ? -6.102 -20.930 -14.634 1.00 85.56 452 HIS A O 1
ATOM 3402 N N . TYR A 1 453 ? -4.531 -19.460 -15.254 1.00 83.56 453 TYR A N 1
ATOM 3403 C CA . TYR A 1 453 ? -4.020 -20.265 -16.369 1.00 83.56 453 TYR A CA 1
ATOM 3404 C C . TYR A 1 453 ? -2.817 -21.128 -15.998 1.00 83.56 453 TYR A C 1
ATOM 3406 O O . TYR A 1 453 ? -2.350 -21.912 -16.832 1.00 83.56 453 TYR A O 1
ATOM 3414 N N . ALA A 1 454 ? -2.280 -20.976 -14.784 1.00 77.31 454 ALA A N 1
ATOM 3415 C CA . ALA A 1 454 ? -1.169 -21.788 -14.332 1.00 77.31 454 ALA A CA 1
ATOM 3416 C C . ALA A 1 454 ? -1.615 -23.248 -14.339 1.00 77.31 454 ALA A C 1
ATOM 3418 O O . ALA A 1 454 ? -2.573 -23.645 -13.670 1.00 77.31 454 ALA A O 1
ATOM 3419 N N . LYS A 1 455 ? -0.925 -24.067 -15.135 1.00 68.94 455 LYS A N 1
ATOM 3420 C CA . LYS A 1 455 ? -1.232 -25.491 -15.175 1.00 68.94 455 LYS A CA 1
ATOM 3421 C C . LYS A 1 455 ? -1.046 -26.055 -13.774 1.00 68.94 455 LYS A C 1
ATOM 3423 O O . LYS A 1 455 ? -0.049 -25.722 -13.130 1.00 68.94 455 LYS A O 1
ATOM 3428 N N . PRO A 1 456 ? -1.925 -26.953 -13.307 1.00 69.44 456 PRO A N 1
ATOM 3429 C CA . PRO A 1 456 ? -1.780 -27.450 -11.958 1.00 69.44 456 PRO A CA 1
ATOM 3430 C C . PRO A 1 456 ? -0.435 -28.166 -11.766 1.00 69.44 456 PRO A C 1
ATOM 3432 O O . PRO A 1 456 ? 0.079 -28.120 -10.666 1.00 69.44 456 PRO A O 1
ATOM 3435 N N . GLU A 1 457 ? 0.216 -28.708 -12.810 1.00 66.75 457 GLU A N 1
ATOM 3436 C CA . GLU A 1 457 ? 1.601 -29.216 -12.724 1.00 66.75 457 GLU A CA 1
ATOM 3437 C C . GLU A 1 457 ? 2.632 -28.186 -12.216 1.00 66.75 457 GLU A C 1
ATOM 3439 O O . GLU A 1 457 ? 3.538 -28.553 -11.475 1.00 66.75 457 GLU A O 1
ATOM 3444 N N . TRP A 1 458 ? 2.463 -26.900 -12.539 1.00 66.12 458 TRP A N 1
ATOM 3445 C CA . TRP A 1 458 ? 3.319 -25.805 -12.057 1.00 66.12 458 TRP A CA 1
ATOM 3446 C C . TRP A 1 458 ? 3.085 -25.502 -10.575 1.00 66.12 458 TRP A C 1
ATOM 3448 O O . TRP A 1 458 ? 3.992 -25.068 -9.874 1.00 66.12 458 TRP A O 1
ATOM 3458 N N . LEU A 1 459 ? 1.873 -25.792 -10.102 1.00 65.88 459 LEU A N 1
ATOM 3459 C CA . LEU A 1 459 ? 1.445 -25.670 -8.710 1.00 65.88 459 LEU A CA 1
ATOM 3460 C C . LEU A 1 459 ? 1.632 -27.003 -7.938 1.00 65.88 459 LEU A C 1
ATOM 3462 O O . LEU A 1 459 ? 1.503 -27.040 -6.721 1.00 65.88 459 LEU A O 1
ATOM 3466 N N . MET A 1 460 ? 1.946 -28.110 -8.634 1.00 50.31 460 MET A N 1
ATOM 3467 C CA . MET A 1 460 ? 1.984 -29.496 -8.125 1.00 50.31 460 MET A CA 1
ATOM 3468 C C . MET A 1 460 ? 3.385 -29.998 -7.739 1.00 50.31 460 MET A C 1
ATOM 3470 O O . MET A 1 460 ? 3.495 -31.162 -7.340 1.00 50.31 460 MET A O 1
ATOM 3474 N N . PHE A 1 461 ? 4.450 -29.186 -7.754 1.00 51.44 461 PHE A N 1
ATOM 3475 C CA . PHE A 1 461 ? 5.734 -29.596 -7.136 1.00 51.44 461 PHE A CA 1
ATOM 3476 C C . PHE A 1 461 ? 5.608 -29.894 -5.621 1.00 51.44 461 PHE A C 1
ATOM 3478 O O . PHE A 1 461 ? 6.536 -30.361 -4.968 1.00 51.44 461 PHE A O 1
ATOM 3485 N N . THR A 1 462 ? 4.401 -29.737 -5.082 1.00 47.12 462 THR A N 1
ATOM 3486 C CA . THR A 1 462 ? 3.934 -30.096 -3.750 1.00 47.12 462 THR A CA 1
ATOM 3487 C C . THR A 1 462 ? 2.939 -31.263 -3.722 1.00 47.12 462 THR A C 1
ATOM 3489 O O . THR A 1 462 ? 2.313 -31.487 -2.696 1.00 47.12 462 THR A O 1
ATOM 3492 N N . LYS A 1 463 ? 2.811 -32.122 -4.743 1.00 38.88 463 LYS A N 1
ATOM 3493 C CA . LYS A 1 463 ? 1.969 -33.339 -4.605 1.00 38.88 463 LYS A CA 1
ATOM 3494 C C . LYS A 1 463 ? 2.443 -34.329 -3.516 1.00 38.88 463 LYS A C 1
ATOM 3496 O O . LYS A 1 463 ? 1.753 -35.307 -3.247 1.00 38.88 463 LYS A O 1
ATOM 3501 N N . GLY A 1 464 ? 3.577 -34.048 -2.858 1.00 41.97 464 GLY A N 1
ATOM 3502 C CA . GLY A 1 464 ? 3.956 -34.576 -1.536 1.00 41.97 464 GLY A CA 1
ATOM 3503 C C . GLY A 1 464 ? 4.108 -33.524 -0.416 1.00 41.97 464 GLY A C 1
ATOM 3504 O O . GLY A 1 464 ? 4.321 -33.891 0.738 1.00 41.97 464 GLY A O 1
ATOM 3505 N N . ALA A 1 465 ? 3.993 -32.228 -0.713 1.00 42.84 465 ALA A N 1
ATOM 3506 C CA . ALA A 1 465 ? 3.858 -31.172 0.282 1.00 42.84 465 ALA A CA 1
ATOM 3507 C C . ALA A 1 465 ? 2.366 -30.965 0.561 1.00 42.84 465 ALA A C 1
ATOM 3509 O O . ALA A 1 465 ? 1.677 -30.247 -0.151 1.00 42.84 465 ALA A O 1
ATOM 3510 N N . ILE A 1 466 ? 1.896 -31.701 1.570 1.00 43.41 466 ILE A N 1
ATOM 3511 C CA . ILE A 1 466 ? 0.835 -31.328 2.510 1.00 43.41 466 ILE A CA 1
ATOM 3512 C C . ILE A 1 466 ? 0.083 -30.085 2.021 1.00 43.41 466 ILE A C 1
ATOM 3514 O O . ILE A 1 466 ? 0.539 -28.963 2.252 1.00 43.41 466 ILE A O 1
ATOM 3518 N N . SER A 1 467 ? -1.060 -30.291 1.349 1.00 43.03 467 SER A N 1
ATOM 3519 C CA . SER A 1 467 ? -2.138 -29.298 1.388 1.00 43.03 467 SER A CA 1
ATOM 3520 C C . SER A 1 467 ? -2.158 -28.819 2.827 1.00 43.03 467 SER A C 1
ATOM 3522 O O . SER A 1 467 ? -2.194 -29.675 3.719 1.00 43.03 467 SER A O 1
ATOM 3524 N N . CYS A 1 468 ? -2.044 -27.516 3.079 1.00 48.91 468 CYS A N 1
ATOM 3525 C CA . CYS A 1 468 ? -2.365 -27.032 4.404 1.00 48.91 468 CYS A CA 1
ATOM 3526 C C . CYS A 1 468 ? -3.844 -27.372 4.602 1.00 48.91 468 CYS A C 1
ATOM 3528 O O . CYS A 1 468 ? -4.710 -26.556 4.309 1.00 48.91 468 CYS A O 1
ATOM 3530 N N . GLU A 1 469 ? -4.143 -28.584 5.083 1.00 50.28 469 GLU A N 1
ATOM 3531 C CA . GLU A 1 469 ? -5.364 -28.894 5.806 1.00 50.28 469 GLU A CA 1
ATOM 3532 C C . GLU A 1 469 ? -5.238 -28.059 7.072 1.00 50.28 469 GLU A C 1
ATOM 3534 O O . GLU A 1 469 ? -4.818 -28.511 8.133 1.00 50.28 469 GLU A O 1
ATOM 3539 N N . ALA A 1 470 ? -5.410 -26.756 6.880 1.00 58.69 470 ALA A N 1
ATOM 3540 C CA . ALA A 1 470 ? -5.103 -25.750 7.846 1.00 58.69 470 ALA A CA 1
ATOM 3541 C C . ALA A 1 470 ? -6.214 -25.865 8.868 1.00 58.69 470 ALA A C 1
ATOM 3543 O O . ALA A 1 470 ? -7.329 -25.372 8.689 1.00 58.69 470 ALA A O 1
ATOM 3544 N N . HIS A 1 471 ? -5.923 -26.604 9.926 1.00 69.50 471 HIS A N 1
ATOM 3545 C CA . HIS A 1 471 ? -6.822 -26.693 11.045 1.00 69.50 471 HIS A CA 1
ATOM 3546 C C . HIS A 1 471 ? -6.805 -25.332 11.729 1.00 69.50 471 HIS A C 1
ATOM 3548 O O . HIS A 1 471 ? -5.774 -24.850 12.206 1.00 69.50 471 HIS A O 1
ATOM 3554 N N . TRP A 1 472 ? -7.960 -24.674 11.730 1.00 77.06 472 TRP A N 1
ATOM 3555 C CA . TRP A 1 472 ? -8.157 -23.501 12.560 1.00 77.06 472 TRP A CA 1
ATOM 3556 C C . TRP A 1 472 ? -7.985 -23.914 14.022 1.00 77.06 472 TRP A C 1
ATOM 3558 O O . TRP A 1 472 ? -8.635 -24.856 14.472 1.00 77.06 472 TRP A O 1
ATOM 3568 N N . LEU A 1 473 ? -7.116 -23.212 14.747 1.00 78.00 473 LEU A N 1
ATOM 3569 C CA . LEU A 1 473 ? -6.878 -23.383 16.176 1.00 78.00 473 LEU A CA 1
ATOM 3570 C C . LEU A 1 473 ? -7.654 -22.282 16.915 1.00 78.00 473 LEU A C 1
ATOM 3572 O O . LEU A 1 473 ? -7.129 -21.171 17.046 1.00 78.00 473 LEU A O 1
ATOM 3576 N N . PRO A 1 474 ? -8.889 -22.539 17.399 1.00 76.25 474 PRO A N 1
ATOM 3577 C CA . PRO A 1 474 ? -9.757 -21.487 17.929 1.00 76.25 474 PRO A CA 1
ATOM 3578 C C . PRO A 1 474 ? -9.145 -20.761 19.125 1.00 76.25 474 PRO A C 1
ATOM 3580 O O . PRO A 1 474 ? -9.204 -19.538 19.191 1.00 76.25 474 PRO A O 1
ATOM 3583 N N . ASP A 1 475 ? -8.489 -21.504 20.017 1.00 79.12 4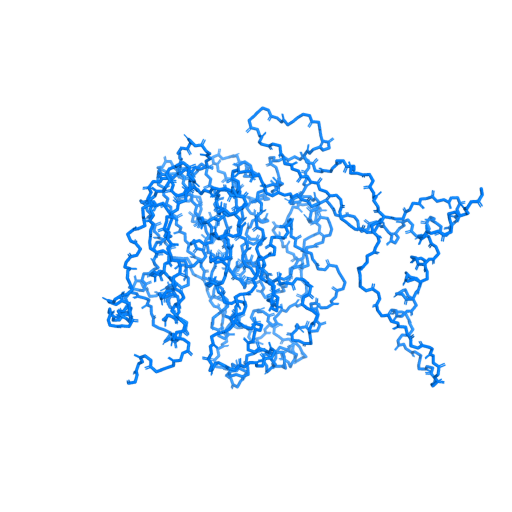75 ASP A N 1
ATOM 3584 C CA . ASP A 1 475 ? -7.884 -20.961 21.239 1.00 79.12 475 ASP A CA 1
ATOM 3585 C C . ASP A 1 475 ? -6.684 -20.046 20.960 1.00 79.12 475 ASP A C 1
ATOM 3587 O O . ASP A 1 475 ? -6.315 -19.222 21.793 1.00 79.12 475 ASP A O 1
ATOM 3591 N N . GLN A 1 476 ? -6.066 -20.199 19.788 1.00 73.06 476 GLN A N 1
ATOM 3592 C CA . GLN A 1 476 ? -4.894 -19.432 19.365 1.00 73.06 476 GLN A CA 1
ATOM 3593 C C . GLN A 1 476 ? -5.247 -18.393 18.293 1.00 73.06 476 GLN A C 1
ATOM 3595 O O . GLN A 1 476 ? -4.370 -17.649 17.864 1.00 73.06 476 GLN A O 1
ATOM 3600 N N . GLU A 1 477 ? -6.512 -18.365 17.851 1.00 77.56 477 GLU A N 1
ATOM 3601 C CA . GLU A 1 477 ? -7.015 -17.526 16.761 1.00 77.56 477 GLU A CA 1
ATOM 3602 C C . GLU A 1 477 ? -6.084 -17.537 15.538 1.00 77.56 477 GLU A C 1
ATOM 3604 O O . GLU A 1 477 ? -5.792 -16.496 14.952 1.00 77.56 477 GLU A O 1
ATOM 3609 N N . ARG A 1 478 ? -5.568 -18.713 15.166 1.00 76.06 478 ARG A N 1
ATOM 3610 C CA . ARG A 1 478 ? -4.646 -18.859 14.034 1.00 76.06 478 ARG A CA 1
ATOM 3611 C C . ARG A 1 478 ? -4.892 -20.142 13.264 1.00 76.06 478 ARG A C 1
ATOM 3613 O O . ARG A 1 478 ? -5.528 -21.074 13.748 1.00 76.06 478 ARG A O 1
ATOM 3620 N N . CYS A 1 479 ? -4.337 -20.180 12.065 1.00 68.94 479 CYS A N 1
ATOM 3621 C CA . CYS A 1 479 ? -4.291 -21.386 11.260 1.00 68.94 479 CYS A CA 1
ATOM 3622 C C . CYS A 1 479 ? -3.031 -22.172 11.591 1.00 68.94 479 CYS A C 1
ATOM 3624 O O . CYS A 1 479 ? -1.949 -21.584 11.660 1.00 68.94 479 CYS A O 1
ATOM 3626 N N . ASP A 1 480 ? -3.161 -23.484 11.773 1.00 70.06 480 ASP A N 1
ATOM 3627 C CA . ASP A 1 480 ? -2.007 -24.377 11.833 1.00 70.06 480 ASP A CA 1
ATOM 3628 C C . ASP A 1 480 ? -1.469 -24.618 10.416 1.00 70.06 480 ASP A C 1
ATOM 3630 O O . ASP A 1 480 ? -1.685 -25.658 9.798 1.00 70.06 480 ASP A O 1
ATOM 3634 N N . CYS A 1 481 ? -0.849 -23.584 9.847 1.00 63.31 481 CYS A N 1
ATOM 3635 C CA . CYS A 1 481 ? -0.202 -23.660 8.545 1.00 63.31 481 CYS A CA 1
ATOM 3636 C C . CYS A 1 481 ? 1.302 -23.849 8.746 1.00 63.31 481 CYS A C 1
ATOM 3638 O O . CYS A 1 481 ? 2.005 -22.932 9.182 1.00 63.31 481 CYS A O 1
ATOM 3640 N N . GLU A 1 482 ? 1.829 -25.012 8.363 1.00 61.75 482 GLU A N 1
ATOM 3641 C CA . GLU A 1 482 ? 3.265 -25.138 8.135 1.00 61.75 482 GLU A CA 1
ATOM 3642 C C . GLU A 1 482 ? 3.600 -24.411 6.822 1.00 61.75 482 GLU A C 1
ATOM 3644 O O . GLU A 1 482 ? 3.370 -24.921 5.725 1.00 61.75 482 GLU A O 1
ATOM 3649 N N . PHE A 1 483 ? 4.128 -23.188 6.921 1.00 58.41 483 PHE A N 1
ATOM 3650 C CA . PHE A 1 483 ? 4.719 -22.494 5.775 1.00 58.41 483 PHE A CA 1
ATOM 3651 C C . PHE A 1 483 ? 5.961 -23.265 5.321 1.00 58.41 483 PHE A C 1
ATOM 3653 O O . PHE A 1 483 ? 7.067 -23.049 5.826 1.00 58.41 483 PHE A O 1
ATOM 3660 N N . ARG A 1 484 ? 5.783 -24.203 4.390 1.00 53.62 484 ARG A N 1
ATOM 3661 C CA . ARG A 1 484 ? 6.895 -24.836 3.686 1.00 53.62 484 ARG A CA 1
ATOM 3662 C C . ARG A 1 484 ? 7.287 -23.925 2.540 1.00 53.62 484 ARG A C 1
ATOM 3664 O O . ARG A 1 484 ? 6.572 -23.813 1.548 1.00 53.62 484 ARG A O 1
ATOM 3671 N N . ARG A 1 485 ? 8.433 -23.264 2.685 1.00 49.44 485 ARG A N 1
ATOM 3672 C CA . ARG A 1 485 ? 9.025 -22.477 1.604 1.00 49.44 485 ARG A CA 1
ATOM 3673 C C . ARG A 1 485 ? 9.241 -23.394 0.406 1.00 49.44 485 ARG A C 1
ATOM 3675 O O . ARG A 1 485 ? 10.039 -24.329 0.475 1.00 49.44 485 ARG A O 1
ATOM 3682 N N . CYS A 1 486 ? 8.554 -23.112 -0.695 1.00 47.34 486 CYS A N 1
ATOM 3683 C CA . CYS A 1 486 ? 8.937 -23.640 -1.998 1.00 47.34 486 CYS A CA 1
ATOM 3684 C C . CYS A 1 486 ? 10.202 -22.895 -2.426 1.00 47.34 486 CYS A C 1
ATOM 3686 O O . CYS A 1 486 ? 10.152 -21.912 -3.154 1.00 47.34 486 CYS A O 1
ATOM 3688 N N . HIS A 1 487 ? 11.342 -23.327 -1.890 1.00 44.88 487 HIS A N 1
ATOM 3689 C CA . HIS A 1 487 ? 12.642 -22.711 -2.136 1.00 44.88 487 HIS A CA 1
ATOM 3690 C C . HIS A 1 487 ? 13.065 -22.749 -3.617 1.00 44.88 487 HIS A C 1
ATOM 3692 O O . HIS A 1 487 ? 13.958 -22.002 -3.995 1.00 44.88 487 HIS A O 1
ATOM 3698 N N . GLU A 1 488 ? 12.431 -23.593 -4.438 1.00 44.47 488 GLU A N 1
ATOM 3699 C CA . GLU A 1 488 ? 12.889 -23.943 -5.790 1.00 44.47 488 GLU A CA 1
ATOM 3700 C C . GLU A 1 488 ? 12.186 -23.193 -6.937 1.00 44.47 488 GLU A C 1
ATOM 3702 O O . GLU A 1 488 ? 12.654 -23.260 -8.074 1.00 44.47 488 GLU A O 1
ATOM 3707 N N . LEU A 1 489 ? 11.110 -22.433 -6.684 1.00 43.53 489 LEU A N 1
ATOM 3708 C CA . LEU A 1 489 ? 10.376 -21.735 -7.759 1.00 43.53 489 LEU A CA 1
ATOM 3709 C C . LEU A 1 489 ? 11.130 -20.525 -8.342 1.00 43.53 489 LEU A C 1
ATOM 3711 O O . LEU A 1 489 ? 10.822 -20.068 -9.439 1.00 43.53 489 LEU A O 1
ATOM 3715 N N . SER A 1 490 ? 12.154 -20.028 -7.650 1.00 39.19 490 SER A N 1
ATOM 3716 C CA . SER A 1 490 ? 13.044 -18.957 -8.123 1.00 39.19 490 SER A CA 1
ATOM 3717 C C . SER A 1 490 ? 14.101 -19.442 -9.123 1.00 39.19 490 SER A C 1
ATOM 3719 O O . SER A 1 490 ? 14.811 -18.628 -9.716 1.00 39.19 490 SER A O 1
ATOM 3721 N N . THR A 1 491 ? 14.201 -20.753 -9.347 1.00 37.78 491 THR A N 1
ATOM 3722 C CA . THR A 1 491 ? 15.004 -21.329 -10.423 1.00 37.78 491 THR A CA 1
ATOM 3723 C C . THR A 1 491 ? 14.083 -21.889 -11.501 1.00 37.78 491 THR A C 1
ATOM 3725 O O . THR A 1 491 ? 13.231 -22.729 -11.232 1.00 37.78 491 THR A O 1
ATOM 3728 N N . PHE A 1 492 ? 14.291 -21.463 -12.748 1.00 37.25 492 PHE A N 1
ATOM 3729 C CA . PHE A 1 492 ? 13.637 -21.969 -13.966 1.00 37.25 492 PHE A CA 1
ATOM 3730 C C . PHE A 1 492 ? 13.681 -23.512 -14.143 1.00 37.25 492 PHE A C 1
ATOM 3732 O O . PHE A 1 492 ? 13.121 -24.036 -15.100 1.00 37.25 492 PHE A O 1
ATOM 3739 N N . SER A 1 493 ? 14.318 -24.258 -13.237 1.00 32.44 493 SER A N 1
ATOM 3740 C CA . SER A 1 493 ? 14.451 -25.718 -13.232 1.00 32.44 493 SER A CA 1
ATOM 3741 C C . SER A 1 493 ? 13.182 -26.503 -12.885 1.00 32.44 493 SER A C 1
ATOM 3743 O O . SER A 1 493 ? 13.192 -27.716 -13.051 1.00 32.44 493 SER A O 1
ATOM 3745 N N . CYS A 1 494 ? 12.083 -25.865 -12.467 1.00 34.06 494 CYS A N 1
ATOM 3746 C CA . CYS A 1 494 ? 10.782 -26.550 -12.372 1.00 34.06 494 CYS A CA 1
ATOM 3747 C C . CYS A 1 494 ? 10.022 -26.605 -13.716 1.00 34.06 494 CYS A C 1
ATOM 3749 O O . CYS A 1 494 ? 9.041 -27.333 -13.839 1.00 34.06 494 CYS A O 1
ATOM 3751 N N . LEU A 1 495 ? 10.454 -25.837 -14.726 1.00 31.30 495 LEU A N 1
ATOM 3752 C CA . LEU A 1 495 ? 9.794 -25.728 -16.037 1.00 31.30 495 LEU A CA 1
ATOM 3753 C C . LEU A 1 495 ? 10.598 -26.354 -17.192 1.00 31.30 495 LEU A C 1
ATOM 3755 O O . LEU A 1 495 ? 10.184 -26.216 -18.345 1.00 31.30 495 LEU A O 1
ATOM 3759 N N . ALA A 1 496 ? 11.728 -27.010 -16.902 1.00 25.69 496 ALA A N 1
ATOM 3760 C CA . ALA A 1 496 ? 12.610 -27.621 -17.899 1.00 25.69 496 ALA A CA 1
ATOM 3761 C C . ALA A 1 496 ? 12.449 -29.144 -17.974 1.00 25.69 496 ALA A C 1
ATOM 3763 O O . ALA A 1 496 ? 12.505 -29.794 -16.905 1.00 25.69 496 ALA A O 1
#

Foldseek 3Di:
DPDCPPDPPVVVVVVVCVVCVVPCPPDDDDDDDDDDDDDDDDDDPPPPFQFFFQVNVDDHDPPDADKGKGKDFFAQDDDDDPVSVVVNVVGPLIFIFIAAGLLLLQCQLQQLLQQLQQLLFLDLPDPLLHGDHRQFADQKDKHKAKFKDAQLVVVDDPVLLVLLLVLCC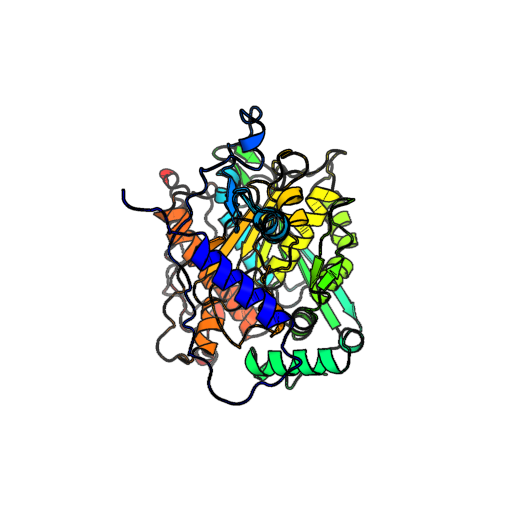LQPVVLSVCLVVDRMDMWIKMWMWHAFFQSDVVDTGIEIEIETHADFDSRNSSLVSQQDKDFQPLAAPPFTFIWRPSLSSSLVRRVVVVLVCCCPPCQDPVHPGQAYEQHHAHSRLSNSVSVLRNQLHPHDHPNAHDFLSHYAYHHHLYAQTQGDSRNLDQAARHNDRSRHNRSRYAAEAEPLAQGRDPPPDDPSPSPVSPDPRRDDSHDYDYFYQDDADPPDDPDSSSSNVSRSDSLRRSVRSVVPCLQVVLSAHRSPFRRGQVLLSSLSSLCCSVPSHRSSPPDVLSVCVPVVPDRQPFGQDPVSNDTPDDPDPPSPSVDCVSVD

Secondary structure (DSSP, 8-state):
-----SSHHHHHHHHHHHHHHHH-TTSPPPS--PPPP---S-----------GGGGGSSPPTT-----EEEEE------SSHHHHHHHHHT--EEEEEPPPHHHHHHHHHHHHHHHHHTT-S-TT-TTSPPPPPSBSS-EEEEEEEEEEE-GGGGS-HHHHHHHHHHHHHH-HHHHTTGGG-SEEEEEEEEEEEEEEEEETTEEEEEE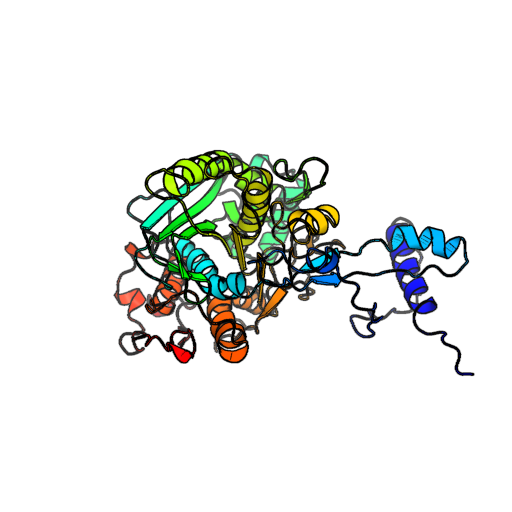EEEE--S-SHHHHHHHH---EEE-TTSPTT---EEEHHHHHHHHHHHHHHHHHIIIIIBSSS-B-SEEEEEEETHHHHHHHHHHHHHHHH-EETTEE--TTTEEEEEESPPP-B--HHHIIIIIS-S-TTSS-TT-EEEEEETT-TTT-TT---TTS-TTTTSTT-B-SS-EEEEPPPPPPTTS--SHHHHHHHHHSHHHHHHHIIIIIIITT----TTTT-B--HHHHHHHHHHHHHH---GGGS-HHHH-TTTTS-----EEEGGGTEEE------TTTTSGGG--

Solvent-accessible surface area (backbone atoms only — not comparable to full-atom values): 26768 Å² total; per-residue (Å²): 142,78,81,84,76,75,59,67,62,64,52,46,54,52,52,48,48,56,51,51,65,69,72,44,84,86,60,90,76,83,86,89,76,83,89,78,80,87,82,75,84,90,77,82,77,76,66,76,88,58,59,31,27,45,49,52,74,47,84,64,59,90,90,54,78,80,42,55,35,43,73,46,65,56,74,58,76,82,62,99,42,76,63,36,57,58,40,38,70,74,25,61,62,61,33,36,35,16,37,48,23,70,49,37,44,15,41,40,60,46,26,48,31,31,21,46,15,38,42,11,31,48,39,79,85,43,87,79,33,45,54,52,68,43,41,42,30,58,72,68,47,79,44,76,45,70,34,73,45,71,56,51,67,76,72,44,51,76,65,50,44,51,51,31,44,54,44,31,45,69,67,44,54,84,55,40,87,48,59,92,77,52,51,36,28,75,40,48,35,30,39,38,35,22,72,66,32,38,64,38,94,97,38,70,32,24,37,26,32,44,12,20,37,48,67,77,56,70,25,40,52,50,31,64,42,35,53,58,75,36,80,43,90,52,43,51,90,96,42,66,32,42,30,34,40,24,51,50,51,43,48,59,68,35,42,70,61,51,53,52,48,41,45,68,57,36,42,27,97,90,33,59,45,61,32,41,34,33,5,7,30,34,59,5,9,42,46,23,51,54,47,51,45,30,38,34,57,74,37,62,50,93,89,38,70,32,16,23,86,32,40,30,35,22,26,33,31,27,45,71,38,51,46,34,65,55,31,27,32,55,40,24,12,21,55,53,45,64,56,9,31,38,18,14,36,47,35,37,20,26,46,55,5,69,52,29,24,89,79,52,87,56,90,73,40,54,84,70,75,74,48,90,70,60,40,70,63,32,48,70,49,73,27,71,45,73,84,79,58,88,92,55,74,82,47,72,67,50,45,21,55,55,30,57,37,71,66,49,54,55,56,28,44,48,52,55,38,27,61,71,57,62,43,31,42,32,30,74,80,39,49,35,50,56,66,59,48,46,52,26,21,51,47,12,72,74,68,61,44,22,34,68,72,53,53,62,73,80,72,40,89,35,84,84,52,72,74,57,76,26,48,53,36,77,97,59,32,41,57,58,57,84,84,73,78,74,72,58,76,88,41,75,72,82,80,107

Organism: Alexandrium catenella (NCBI:txid2925)

Nearest PDB structures (foldseek):
  2ix9-assembly1_A  TM=6.675E-01  e=8.320E-06  Aspergillus niger
  7ock-assembly1_H  TM=2.035E-01  e=2.599E+00  Escherichia coli K-12
  7ll3-assembly1_A-2  TM=1.969E-01  e=4.301E+00  Escherichia coli 908573
  5t8t-assembly1_B  TM=1.467E-01  e=4.067E+00  Neisseria gonorrhoeae FA 1090
  8egt-assembly1_A  TM=1.023E-01  e=5.380E+00  Staphylococcus phage Andhra

Sequence (496 aa):
DVRAESCTRRQMESSLLAWTGSHLRGLAAPDGGPEFVDVVNSSSCHLEEKPCGPSAAGTPAPGLEGVRCKLEGQKCVREGSLLAWSLDYLCTEVTCICEPSSGTKRLAKVGLMGAGSVMTSADFYDASDEMQAPQCGAGWTSLKIVERLEGIDSLFSPEERQQGQDWLRNVVPGKVNNWNTTDYADTEVGLFMSGEHEVSKGKRGKLCMFSWQGSRRLGDWKINALYNEVPFSYGPPGVEVTSPRGMALSYDSIRALLYRTFTERCCSDSFTADKLIISGHSLGAGLAELHAIDAVTNWQCGGRDLGAGDIAVVLAAPPLMVQTLAAINEIFSCSDPAKCLAGSVVTLSTADDFVGDPLTNDDLRPPLLNRKGWRHPSEVYRLPCPPMPYGHDQSKQARLFYCHQFSNYVEGLERALIGAGGWGSSCAGSCGDPNFMMQCEQVVSASGVGCHYAKPEWLMFTKGAISCEAHWLPDQERCDCEFRRCHELSTFSCLA

Radius of gyration: 23.39 Å; Cα contacts (8 Å, |Δi|>4): 1000; chains: 1; bounding box: 72×67×67 Å

InterPro domains:
  IPR002921 Fungal lipase-type domain [PF01764] (210-299)
  IPR029058 Alpha/Beta hydrolase fold [G3DSA:3.40.50.1820] (171-387)
  IPR029058 Alpha/Beta hydrolase fold [SSF53474] (174-322)